Protein AF-A0A4Q5SRC0-F1 (afdb_monomer)

Mean predicted aligned error: 17.5 Å

Structure (mmCIF, N/CA/C/O backbone):
data_AF-A0A4Q5SRC0-F1
#
_entry.id   AF-A0A4Q5SRC0-F1
#
loop_
_atom_site.group_PDB
_atom_site.id
_atom_site.type_symbol
_atom_site.label_atom_id
_atom_site.label_alt_id
_atom_site.label_comp_id
_atom_site.label_asym_id
_atom_site.label_entity_id
_atom_site.label_seq_id
_atom_site.pdbx_PDB_ins_code
_atom_site.Cartn_x
_atom_site.Cartn_y
_atom_site.Cartn_z
_atom_site.occupancy
_atom_site.B_iso_or_equiv
_atom_site.auth_seq_id
_atom_site.auth_comp_id
_atom_site.auth_asym_id
_atom_site.auth_atom_id
_atom_site.pdbx_PDB_model_num
ATOM 1 N N . MET A 1 1 ? 7.288 20.689 22.334 1.00 34.53 1 MET A N 1
ATOM 2 C CA . MET A 1 1 ? 6.556 20.869 21.051 1.00 34.53 1 MET A CA 1
ATOM 3 C C . MET A 1 1 ? 7.286 21.755 20.026 1.00 34.53 1 MET A C 1
ATOM 5 O O . MET A 1 1 ? 7.181 21.457 18.843 1.00 34.53 1 MET A O 1
ATOM 9 N N . ARG A 1 2 ? 8.053 22.791 20.428 1.00 29.16 2 ARG A N 1
ATOM 10 C CA . ARG A 1 2 ? 8.847 23.627 19.492 1.00 29.16 2 ARG A CA 1
ATOM 11 C C . ARG A 1 2 ? 10.091 22.916 18.917 1.00 29.16 2 ARG A C 1
ATOM 13 O O . ARG A 1 2 ? 10.293 22.961 17.712 1.00 29.16 2 ARG A O 1
ATOM 20 N N . LEU A 1 3 ? 10.836 22.151 19.725 1.00 25.53 3 LEU A N 1
ATOM 21 C CA . LEU A 1 3 ? 12.034 21.427 19.253 1.00 25.53 3 LEU A CA 1
ATOM 22 C C . LEU A 1 3 ? 11.749 20.273 18.271 1.00 25.53 3 LEU A C 1
ATOM 24 O O . LEU A 1 3 ? 12.540 20.026 17.367 1.00 25.53 3 LEU A O 1
ATOM 28 N N . VAL A 1 4 ? 10.621 19.575 18.427 1.00 39.38 4 VAL A N 1
ATOM 29 C CA . VAL A 1 4 ? 10.265 18.425 17.574 1.00 39.38 4 VAL A CA 1
ATOM 30 C C . VAL A 1 4 ? 9.795 18.900 16.194 1.00 39.38 4 VAL A C 1
ATOM 32 O O . VAL A 1 4 ? 10.211 18.344 15.186 1.00 39.38 4 VAL A O 1
ATOM 35 N N . LYS A 1 5 ? 9.027 19.997 16.124 1.00 40.03 5 LYS A N 1
ATOM 36 C CA . LYS A 1 5 ? 8.626 20.616 14.849 1.00 40.03 5 LYS A CA 1
ATOM 37 C C . LYS A 1 5 ? 9.829 21.127 14.036 1.00 40.03 5 LYS A C 1
ATOM 39 O O . LYS A 1 5 ? 9.834 20.947 12.824 1.00 40.03 5 LYS A O 1
ATOM 44 N N . CYS A 1 6 ? 10.862 21.678 14.687 1.00 34.84 6 CYS A N 1
ATOM 45 C CA . CYS A 1 6 ? 12.077 22.148 14.003 1.00 34.84 6 CYS A CA 1
ATOM 46 C C . CYS A 1 6 ? 12.914 21.021 13.379 1.00 34.84 6 CYS A C 1
ATOM 48 O O . CYS A 1 6 ? 13.433 21.201 12.283 1.00 34.84 6 CYS A O 1
ATOM 50 N N . LYS A 1 7 ? 13.031 19.851 14.025 1.00 43.66 7 LYS A N 1
ATOM 51 C CA . LYS A 1 7 ? 13.846 18.738 13.495 1.00 43.66 7 LYS A CA 1
ATOM 52 C C . LYS A 1 7 ? 13.211 18.045 12.279 1.00 43.66 7 LYS A C 1
ATOM 54 O O . LYS A 1 7 ? 13.928 17.647 11.368 1.00 43.66 7 LYS A O 1
ATOM 59 N N . TYR A 1 8 ? 11.880 17.946 12.220 1.00 51.38 8 TYR A N 1
ATOM 60 C CA . TYR A 1 8 ? 11.182 17.340 11.074 1.00 51.38 8 TYR A CA 1
ATOM 61 C C . TYR A 1 8 ? 11.078 18.272 9.867 1.00 51.38 8 TYR A C 1
ATOM 63 O O . TYR A 1 8 ? 11.167 17.805 8.732 1.00 51.38 8 TYR A O 1
ATOM 71 N N . LEU A 1 9 ? 10.964 19.585 10.102 1.00 43.88 9 LEU A N 1
ATOM 72 C CA . LEU A 1 9 ? 11.091 20.576 9.035 1.00 43.88 9 LEU A CA 1
ATOM 73 C C . LEU A 1 9 ? 12.485 20.488 8.399 1.00 43.88 9 LEU A C 1
ATOM 75 O O . LEU A 1 9 ? 12.590 20.515 7.183 1.00 43.88 9 LEU A O 1
ATOM 79 N N . TRP A 1 10 ? 13.529 20.264 9.204 1.00 42.56 10 TRP A N 1
ATOM 80 C CA . TRP A 1 10 ? 14.884 20.006 8.713 1.00 42.56 10 TRP A CA 1
ATOM 81 C C . TRP A 1 10 ? 15.006 18.721 7.887 1.00 42.56 10 TRP A C 1
ATOM 83 O O . TRP A 1 10 ? 15.727 18.736 6.906 1.00 42.56 10 TRP A O 1
ATOM 93 N N . LEU A 1 11 ? 14.293 17.638 8.209 1.00 48.00 11 LEU A N 1
ATOM 94 C CA . LEU A 1 11 ? 14.288 16.396 7.411 1.00 48.00 11 LEU A CA 1
ATOM 95 C C . LEU A 1 11 ? 13.579 16.562 6.057 1.00 48.00 11 LEU A C 1
ATOM 97 O O . LEU A 1 11 ? 14.055 16.050 5.044 1.00 48.00 11 LEU A O 1
ATOM 101 N N . LEU A 1 12 ? 12.472 17.311 6.030 1.00 48.47 12 LEU A N 1
ATOM 102 C CA . LEU A 1 12 ? 11.774 17.694 4.799 1.00 48.47 12 LEU A CA 1
ATOM 103 C C . LEU A 1 12 ? 12.605 18.668 3.958 1.00 48.47 12 LEU A C 1
ATOM 105 O O . LEU A 1 12 ? 12.705 18.483 2.751 1.00 48.47 12 LEU A O 1
ATOM 109 N N . VAL A 1 13 ? 13.253 19.653 4.586 1.00 47.22 13 VAL A N 1
ATOM 110 C CA . VAL A 1 13 ? 14.175 20.588 3.925 1.00 47.22 13 VAL A CA 1
ATOM 111 C C . VAL A 1 13 ? 15.416 19.855 3.417 1.00 47.22 13 VAL A C 1
ATOM 113 O O . VAL A 1 13 ? 15.810 20.086 2.285 1.00 47.22 13 VAL A O 1
ATOM 116 N N . LEU A 1 14 ? 15.985 18.917 4.177 1.00 46.53 14 LEU A N 1
ATOM 117 C CA . LEU A 1 14 ? 17.119 18.094 3.749 1.00 46.53 14 LEU A CA 1
ATOM 118 C C . LEU A 1 14 ? 16.733 17.220 2.552 1.00 46.53 14 LEU A C 1
ATOM 120 O O . LEU A 1 14 ? 17.483 17.159 1.586 1.00 46.53 14 LEU A O 1
ATOM 124 N N . CYS A 1 15 ? 15.542 16.612 2.561 1.00 45.56 15 CYS A N 1
ATOM 125 C CA . CYS A 1 15 ? 15.034 15.897 1.393 1.00 45.56 15 CYS A CA 1
ATOM 126 C C . CYS A 1 15 ? 14.833 16.850 0.210 1.00 45.56 15 CYS A C 1
ATOM 128 O O . CYS A 1 15 ? 15.346 16.572 -0.864 1.00 45.56 15 CYS A O 1
ATOM 130 N N . CYS A 1 16 ? 14.191 18.006 0.386 1.00 44.44 16 CYS A N 1
ATOM 131 C CA . CYS A 1 16 ? 14.045 19.001 -0.681 1.00 44.44 16 CYS A CA 1
ATOM 132 C C . CYS A 1 16 ? 15.390 19.532 -1.209 1.00 44.44 16 CYS A C 1
ATOM 134 O O . CYS A 1 16 ? 15.489 19.819 -2.395 1.00 44.44 16 CYS A O 1
ATOM 136 N N . VAL A 1 17 ? 16.431 19.628 -0.378 1.00 46.09 17 VAL A N 1
ATOM 137 C CA . VAL A 1 17 ? 17.792 20.028 -0.783 1.00 46.09 17 VAL A CA 1
ATOM 138 C C . VAL A 1 17 ? 18.503 18.895 -1.533 1.00 46.09 17 VAL A C 1
ATOM 140 O O . VAL A 1 17 ? 19.165 19.155 -2.535 1.00 46.09 17 VAL A O 1
ATOM 143 N N . ILE A 1 18 ? 18.315 17.637 -1.118 1.00 49.09 18 ILE A N 1
ATOM 144 C CA . ILE A 1 18 ? 18.817 16.448 -1.831 1.00 49.09 18 ILE A CA 1
ATOM 145 C C . ILE A 1 18 ? 18.116 16.29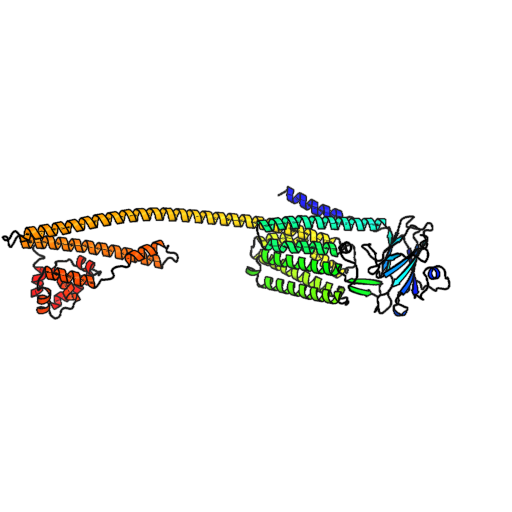4 -3.192 1.00 49.09 18 ILE A C 1
ATOM 147 O O . ILE A 1 18 ? 18.770 16.005 -4.191 1.00 49.09 18 ILE A O 1
ATOM 151 N N . PHE A 1 19 ? 16.802 16.527 -3.253 1.00 46.38 19 PHE A N 1
ATOM 152 C CA . PHE A 1 19 ? 15.985 16.419 -4.468 1.00 46.38 19 PHE A CA 1
ATOM 153 C C . PHE A 1 19 ? 16.002 17.687 -5.343 1.00 46.38 19 PHE A C 1
ATOM 155 O O . PHE A 1 19 ? 15.568 17.635 -6.491 1.00 46.38 19 PHE A O 1
ATOM 162 N N . GLY A 1 20 ? 16.483 18.818 -4.816 1.00 38.12 20 GLY A N 1
ATOM 163 C CA . GLY A 1 20 ? 16.460 20.135 -5.460 1.00 38.12 20 GLY A CA 1
ATOM 164 C C . GLY A 1 20 ? 17.699 20.477 -6.286 1.00 38.12 20 GLY A C 1
ATOM 165 O O . GLY A 1 20 ? 17.708 21.509 -6.961 1.00 38.12 20 GLY A O 1
ATOM 166 N N . LYS A 1 21 ? 18.740 19.632 -6.290 1.00 41.44 21 LYS A N 1
ATOM 167 C CA . LYS A 1 21 ? 19.834 19.781 -7.256 1.00 41.44 21 LYS A CA 1
ATOM 168 C C . LYS A 1 21 ? 19.315 19.420 -8.647 1.00 41.44 21 LYS A C 1
ATOM 170 O O . LYS A 1 21 ? 19.302 18.253 -9.031 1.00 41.44 21 LYS A O 1
ATOM 175 N N . LYS A 1 22 ? 18.919 20.441 -9.415 1.00 40.69 22 LYS A N 1
ATOM 176 C CA . LYS A 1 22 ? 18.910 20.363 -10.878 1.00 40.69 22 LYS A CA 1
ATOM 177 C C . LYS A 1 22 ? 20.313 19.928 -11.299 1.00 40.69 22 LYS A C 1
ATOM 179 O O . LYS A 1 22 ? 21.257 20.705 -11.173 1.00 40.69 22 LYS A O 1
ATOM 184 N N . GLY A 1 23 ? 20.452 18.678 -11.738 1.00 37.66 23 GLY A N 1
ATOM 185 C CA . GLY A 1 23 ? 21.628 18.265 -12.492 1.00 37.66 23 GLY A CA 1
ATOM 186 C C . GLY A 1 23 ? 21.750 19.203 -13.685 1.00 37.66 23 GLY A C 1
ATOM 187 O O . GLY A 1 23 ? 20.735 19.528 -14.302 1.00 37.66 23 GLY A O 1
ATOM 188 N N . ALA A 1 24 ? 22.957 19.704 -13.932 1.00 34.91 24 ALA A N 1
ATOM 189 C CA . ALA A 1 24 ? 23.250 20.678 -14.971 1.00 34.91 24 ALA A CA 1
ATOM 190 C C . ALA A 1 24 ? 22.707 20.206 -16.332 1.00 34.91 24 ALA A C 1
ATOM 192 O O . ALA A 1 24 ? 23.328 19.418 -17.043 1.00 34.91 24 ALA A O 1
ATOM 193 N N . ALA A 1 25 ? 21.516 20.678 -16.689 1.00 34.78 25 ALA A N 1
ATOM 194 C CA . ALA A 1 25 ? 20.939 20.517 -18.008 1.00 34.78 25 ALA A CA 1
ATOM 195 C C . ALA A 1 25 ? 21.592 21.556 -18.918 1.00 34.78 25 ALA A C 1
ATOM 197 O O . ALA A 1 25 ? 21.012 22.614 -19.137 1.00 34.78 25 ALA A O 1
ATOM 198 N N . GLN A 1 26 ? 22.833 21.314 -19.356 1.00 37.34 26 GLN A N 1
ATOM 199 C CA . GLN A 1 26 ? 23.479 22.207 -20.328 1.00 37.34 26 GLN A CA 1
ATOM 200 C C . GLN A 1 26 ? 24.702 21.640 -21.066 1.00 37.34 26 GLN A C 1
ATOM 202 O O . GLN A 1 26 ? 25.515 22.409 -21.563 1.00 37.34 26 GLN A O 1
ATOM 207 N N . ALA A 1 27 ? 24.846 20.314 -21.180 1.00 41.34 27 ALA A N 1
ATOM 208 C CA . ALA A 1 27 ? 25.991 19.713 -21.885 1.00 41.34 27 ALA A CA 1
ATOM 209 C C . ALA A 1 27 ? 25.619 18.709 -22.996 1.00 41.34 27 ALA A C 1
ATOM 211 O O . ALA A 1 27 ? 26.498 18.021 -23.501 1.00 41.34 27 ALA A O 1
ATOM 212 N N . THR A 1 28 ? 24.342 18.581 -23.380 1.00 46.69 28 THR A N 1
ATOM 213 C CA . THR A 1 28 ? 23.930 17.657 -24.460 1.00 46.69 28 THR A CA 1
ATOM 214 C C . THR A 1 28 ? 24.022 18.256 -25.862 1.00 46.69 28 THR A C 1
ATOM 216 O O . THR A 1 28 ? 24.074 17.497 -26.823 1.00 46.69 28 THR A O 1
ATOM 219 N N . ASP A 1 29 ? 24.093 19.582 -25.999 1.00 49.03 29 ASP A N 1
ATOM 220 C CA . ASP A 1 29 ? 24.104 20.245 -27.315 1.00 49.03 29 ASP A CA 1
ATOM 221 C C . ASP A 1 29 ? 25.476 20.203 -28.017 1.00 49.03 29 ASP A C 1
ATOM 223 O O . ASP A 1 29 ? 25.613 20.671 -29.144 1.00 49.03 29 ASP A O 1
ATOM 227 N N . SER A 1 30 ? 26.500 19.621 -27.382 1.00 61.12 30 SER A N 1
ATOM 228 C CA . SER A 1 30 ? 27.882 19.585 -27.880 1.00 61.12 30 SER A CA 1
ATOM 229 C C . SER A 1 30 ? 28.331 18.226 -28.437 1.00 61.12 30 SER A C 1
ATOM 231 O O . SER A 1 30 ? 29.521 18.047 -28.693 1.00 61.12 30 SER A O 1
ATOM 233 N N . VAL A 1 31 ? 27.436 17.251 -28.633 1.00 75.94 31 VAL A N 1
ATOM 234 C CA . VAL A 1 31 ? 27.791 15.951 -29.238 1.00 75.94 31 VAL A CA 1
ATOM 235 C C . VAL A 1 31 ? 26.815 15.616 -30.359 1.00 75.94 31 VAL A C 1
ATOM 237 O O . VAL A 1 31 ? 25.627 15.413 -30.119 1.00 75.94 31 VAL A O 1
ATOM 240 N N . GLN A 1 32 ? 27.319 15.527 -31.591 1.00 83.88 32 GLN A N 1
ATOM 241 C CA . GLN A 1 32 ? 26.519 15.095 -32.737 1.00 83.88 32 GLN A CA 1
ATOM 242 C C . GLN A 1 32 ? 26.643 13.582 -32.917 1.00 83.88 32 GLN A C 1
ATOM 244 O O . GLN A 1 32 ? 27.746 13.035 -32.947 1.00 83.88 32 GLN A O 1
ATOM 249 N N . VAL A 1 33 ? 25.502 12.907 -33.050 1.00 88.38 33 VAL A N 1
ATOM 250 C CA . VAL A 1 33 ? 25.430 11.457 -33.251 1.00 88.38 33 VAL A CA 1
ATOM 251 C C . VAL A 1 33 ? 24.667 11.182 -34.535 1.00 88.38 33 VAL A C 1
ATOM 253 O O . VAL A 1 33 ? 23.518 11.596 -34.682 1.00 88.38 33 VAL A O 1
ATOM 256 N N . THR A 1 34 ? 25.303 10.461 -35.449 1.00 91.56 34 THR A N 1
ATOM 257 C CA . THR A 1 34 ? 24.668 9.934 -36.662 1.00 91.56 34 THR A CA 1
ATOM 258 C C . THR A 1 34 ? 24.733 8.416 -36.637 1.00 91.56 34 THR A C 1
ATOM 260 O O . THR A 1 34 ? 25.590 7.829 -35.969 1.00 91.56 34 THR A O 1
ATOM 263 N N . TYR A 1 35 ? 23.785 7.760 -37.301 1.00 93.88 35 TYR A N 1
ATOM 264 C CA . TYR A 1 35 ? 23.775 6.309 -37.364 1.00 93.88 35 TYR A CA 1
ATOM 265 C C . TYR A 1 35 ? 23.246 5.800 -38.693 1.00 93.88 35 TYR A C 1
ATOM 267 O O . TYR A 1 35 ? 22.404 6.433 -39.329 1.00 93.88 35 TYR A O 1
ATOM 275 N N . ALA A 1 36 ? 23.692 4.603 -39.052 1.00 92.75 36 ALA A N 1
ATOM 276 C CA . ALA A 1 36 ? 23.278 3.917 -40.258 1.00 92.75 36 ALA A CA 1
ATOM 277 C C . ALA A 1 36 ? 23.064 2.425 -39.989 1.00 92.75 36 ALA A C 1
ATOM 279 O O . ALA A 1 36 ? 23.744 1.843 -39.141 1.00 92.75 36 ALA A O 1
ATOM 280 N N . VAL A 1 37 ? 22.125 1.805 -40.703 1.00 92.31 37 VAL A N 1
ATOM 281 C CA . VAL A 1 37 ? 21.697 0.415 -40.469 1.00 92.31 37 VAL A CA 1
ATOM 282 C C . VAL A 1 37 ? 22.083 -0.485 -41.641 1.00 92.31 37 VAL A C 1
ATOM 284 O O . VAL A 1 37 ? 22.008 -0.077 -42.802 1.00 92.31 37 VAL A O 1
ATOM 287 N N . LEU A 1 38 ? 22.479 -1.719 -41.327 1.00 91.31 38 LEU A N 1
ATOM 288 C CA . LEU A 1 38 ? 22.791 -2.789 -42.270 1.00 91.31 38 LEU A CA 1
ATOM 289 C C . LEU A 1 38 ? 22.197 -4.122 -41.759 1.00 91.31 38 LEU A C 1
ATOM 291 O O . LEU A 1 38 ? 22.485 -4.517 -40.627 1.00 91.31 38 LEU A O 1
ATOM 295 N N . PRO A 1 39 ? 21.388 -4.842 -42.557 1.00 87.12 39 PRO A N 1
ATOM 296 C CA . PRO A 1 39 ? 20.930 -6.188 -42.208 1.00 87.12 39 PRO A CA 1
ATOM 297 C C . PRO A 1 39 ? 22.098 -7.164 -42.019 1.00 87.12 39 PRO A C 1
ATOM 299 O O . PRO A 1 39 ? 23.062 -7.125 -42.784 1.00 87.12 39 PRO A O 1
ATOM 302 N N . ASP A 1 40 ? 22.034 -8.039 -41.013 1.00 85.00 40 ASP A N 1
ATOM 303 C CA . ASP A 1 40 ? 23.109 -9.005 -40.777 1.00 85.00 40 ASP A CA 1
ATOM 304 C C . ASP A 1 40 ? 23.093 -10.125 -41.827 1.00 85.00 40 ASP A C 1
ATOM 306 O O . ASP A 1 40 ? 22.092 -10.816 -42.010 1.00 85.00 40 ASP A O 1
ATOM 310 N N . SER A 1 41 ? 24.229 -10.328 -42.494 1.00 81.38 41 SER A N 1
ATOM 311 C CA . SER A 1 41 ? 24.451 -11.411 -43.457 1.00 81.38 41 SER A CA 1
ATOM 312 C C . SER A 1 41 ? 25.364 -12.515 -42.900 1.00 81.38 41 SER A C 1
ATOM 314 O O . SER A 1 41 ? 25.956 -13.267 -43.675 1.00 81.38 41 SER A O 1
ATOM 316 N N . GLY A 1 42 ? 25.550 -12.577 -41.574 1.00 77.06 42 GLY A N 1
ATOM 317 C CA . GLY A 1 42 ? 26.419 -13.551 -40.900 1.00 77.06 42 GLY A CA 1
ATOM 318 C C . GLY A 1 42 ? 27.912 -13.204 -40.949 1.00 77.06 42 GLY A C 1
ATOM 319 O O . GLY A 1 42 ? 28.759 -14.085 -40.804 1.00 77.06 42 GLY A O 1
ATOM 320 N N . GLY A 1 43 ? 28.253 -11.936 -41.197 1.00 73.25 43 GLY A N 1
ATOM 321 C CA . GLY A 1 43 ? 29.637 -11.459 -41.243 1.00 73.25 43 GLY A CA 1
ATOM 322 C C . GLY A 1 43 ? 30.244 -11.255 -39.850 1.00 73.25 43 GLY A C 1
ATOM 323 O O . GLY A 1 43 ? 29.544 -10.912 -38.900 1.00 73.25 43 GLY A O 1
ATOM 324 N N . SER A 1 44 ? 31.564 -11.424 -39.717 1.00 80.56 44 SER A N 1
ATOM 325 C CA . SER A 1 44 ? 32.275 -11.042 -38.489 1.00 80.56 44 SER A CA 1
ATOM 326 C C . SER A 1 44 ? 32.335 -9.518 -38.345 1.00 80.56 44 SER A C 1
ATOM 328 O O . SER A 1 44 ? 32.345 -8.795 -39.345 1.00 80.56 44 SER A O 1
ATOM 330 N N . ALA A 1 45 ? 32.466 -9.017 -37.111 1.00 80.25 45 ALA A N 1
ATOM 331 C CA . ALA A 1 45 ? 32.617 -7.579 -36.864 1.00 80.25 45 ALA A CA 1
ATOM 332 C C . ALA A 1 45 ? 33.807 -6.976 -37.640 1.00 80.25 45 ALA A C 1
ATOM 334 O O . ALA A 1 45 ? 33.754 -5.816 -38.029 1.00 80.25 45 ALA A O 1
ATOM 335 N N . ALA A 1 46 ? 34.844 -7.780 -37.922 1.00 78.38 46 ALA A N 1
ATOM 336 C CA . ALA A 1 46 ? 36.048 -7.366 -38.653 1.00 78.38 46 ALA A CA 1
ATOM 337 C C . ALA A 1 46 ? 35.711 -7.002 -40.087 1.00 78.38 46 ALA A C 1
ATOM 339 O O . ALA A 1 46 ? 36.197 -6.012 -40.623 1.00 78.38 46 ALA A O 1
ATOM 340 N N . ARG A 1 47 ? 34.869 -7.830 -40.707 1.00 82.06 47 ARG A N 1
ATOM 341 C CA . ARG A 1 47 ? 34.413 -7.622 -42.070 1.00 82.06 47 ARG A CA 1
ATOM 342 C C . ARG A 1 47 ? 33.491 -6.413 -42.126 1.00 82.06 47 ARG A C 1
ATOM 344 O O . ARG A 1 47 ? 33.672 -5.558 -42.978 1.00 82.06 47 ARG A O 1
ATOM 351 N N . VAL A 1 48 ? 32.558 -6.306 -41.181 1.00 84.69 48 VAL A N 1
ATOM 352 C CA . VAL A 1 48 ? 31.589 -5.201 -41.143 1.00 84.69 48 VAL A CA 1
ATOM 353 C C . VAL A 1 48 ? 32.251 -3.837 -40.922 1.00 84.69 48 VAL A C 1
ATOM 355 O O . VAL A 1 48 ? 31.765 -2.834 -41.442 1.00 84.69 48 VAL A O 1
ATOM 358 N N . SER A 1 49 ? 33.364 -3.779 -40.187 1.00 79.44 49 SER A N 1
ATOM 359 C CA . SER A 1 49 ? 34.094 -2.529 -39.956 1.00 79.44 49 SER A CA 1
ATOM 360 C C . SER A 1 49 ? 35.071 -2.141 -41.071 1.00 79.44 49 SER A C 1
ATOM 362 O O . SER A 1 49 ? 35.415 -0.964 -41.160 1.00 79.44 49 SER A O 1
ATOM 364 N N . SER A 1 50 ? 35.523 -3.088 -41.902 1.00 78.88 50 SER A N 1
ATOM 365 C CA . SER A 1 50 ? 36.585 -2.861 -42.900 1.00 78.88 50 SER A CA 1
ATOM 366 C C . SER A 1 50 ? 36.131 -2.928 -44.357 1.00 78.88 50 SER A C 1
ATOM 368 O O . SER A 1 50 ? 36.808 -2.361 -45.210 1.00 78.88 50 SER A O 1
ATOM 370 N N . ASP A 1 51 ? 35.014 -3.595 -44.655 1.00 81.19 51 ASP A N 1
ATOM 371 C CA . ASP A 1 51 ? 34.530 -3.803 -46.020 1.00 81.19 51 ASP A CA 1
ATOM 372 C C . ASP A 1 51 ? 33.763 -2.564 -46.530 1.00 81.19 51 ASP A C 1
ATOM 374 O O . ASP A 1 51 ? 32.647 -2.296 -46.070 1.00 81.19 51 ASP A O 1
ATOM 378 N N . PRO A 1 52 ? 34.320 -1.796 -47.488 1.00 74.69 52 PRO A N 1
ATOM 379 C CA . PRO A 1 52 ? 33.675 -0.594 -48.006 1.00 74.69 52 PRO A CA 1
ATOM 380 C C . PRO A 1 52 ? 32.481 -0.908 -48.921 1.00 74.69 52 PRO A C 1
ATOM 382 O O . PRO A 1 52 ? 31.719 0.000 -49.247 1.00 74.69 52 PRO A O 1
ATOM 385 N N . LEU A 1 53 ? 32.305 -2.167 -49.348 1.00 80.50 53 LEU A N 1
ATOM 386 C CA . LEU A 1 53 ? 31.198 -2.584 -50.215 1.00 80.50 53 LEU A CA 1
ATOM 387 C C . LEU A 1 53 ? 29.881 -2.758 -49.444 1.00 80.50 53 LEU A C 1
ATOM 389 O O . LEU A 1 53 ? 28.816 -2.877 -50.054 1.00 80.50 53 LEU A O 1
ATOM 393 N N . LEU A 1 54 ? 29.929 -2.765 -48.108 1.00 83.75 54 LEU A N 1
ATOM 394 C CA . LEU A 1 54 ? 28.740 -2.840 -47.269 1.00 83.75 54 LEU A CA 1
ATOM 395 C C . LEU A 1 54 ? 28.023 -1.485 -47.227 1.00 83.75 54 LEU A C 1
ATOM 397 O O . LEU A 1 54 ? 28.463 -0.525 -46.593 1.00 83.75 54 LEU A O 1
ATOM 401 N N . LEU A 1 55 ? 26.871 -1.424 -47.893 1.00 84.19 55 LEU A N 1
ATOM 402 C CA . LEU A 1 55 ? 26.045 -0.223 -47.991 1.00 84.19 55 LEU A CA 1
ATOM 403 C C . LEU A 1 55 ? 25.145 -0.067 -46.762 1.00 84.19 55 LEU A C 1
ATOM 405 O O . LEU A 1 55 ? 24.029 -0.587 -46.704 1.00 84.19 55 LEU A O 1
ATOM 409 N N . PHE A 1 56 ? 25.631 0.694 -45.787 1.00 88.31 56 PHE A N 1
ATOM 410 C CA . PHE A 1 56 ? 24.824 1.163 -44.667 1.00 88.31 56 PHE A CA 1
ATOM 411 C C . PHE A 1 56 ? 23.833 2.244 -45.113 1.00 88.31 56 PHE A C 1
ATOM 413 O O . PHE A 1 56 ? 24.185 3.155 -45.863 1.00 88.31 56 PHE A O 1
ATOM 420 N N . ARG A 1 57 ? 22.596 2.175 -44.614 1.00 88.62 57 ARG A N 1
ATOM 421 C CA . ARG A 1 57 ? 21.559 3.181 -44.880 1.00 88.62 57 ARG A CA 1
ATOM 422 C C . ARG A 1 57 ? 21.455 4.161 -43.719 1.00 88.62 57 ARG A C 1
ATOM 424 O O . ARG A 1 57 ? 21.088 3.768 -42.612 1.00 88.62 57 ARG A O 1
ATOM 431 N N . GLU A 1 58 ? 21.787 5.421 -43.975 1.00 91.25 58 GLU A N 1
ATOM 432 C CA . GLU A 1 58 ? 21.765 6.498 -42.977 1.00 91.25 58 GLU A CA 1
ATOM 433 C C . GLU A 1 58 ? 20.347 6.723 -42.428 1.00 91.25 58 GLU A C 1
ATOM 435 O O . GLU A 1 58 ? 19.387 6.868 -43.185 1.00 91.25 58 GLU A O 1
ATOM 440 N N . GLY A 1 59 ? 20.212 6.725 -41.099 1.00 85.19 59 GLY A N 1
ATOM 441 C CA . GLY A 1 59 ? 18.953 6.969 -40.390 1.00 85.19 59 GLY A CA 1
ATOM 442 C C . GLY A 1 59 ? 17.818 5.970 -40.666 1.00 85.19 59 GLY A C 1
ATOM 443 O O . GLY A 1 59 ? 16.665 6.271 -40.339 1.00 85.19 59 GLY A O 1
ATOM 444 N N . ASP A 1 60 ? 18.097 4.814 -41.285 1.00 89.44 60 ASP A N 1
ATOM 445 C CA . ASP A 1 60 ? 17.072 3.801 -41.571 1.00 89.44 60 ASP A CA 1
ATOM 446 C C . ASP A 1 60 ? 16.606 3.104 -40.280 1.00 89.44 60 ASP A C 1
ATOM 448 O O . ASP A 1 60 ? 17.235 3.163 -39.223 1.00 89.44 60 ASP A O 1
ATOM 452 N N . SER A 1 61 ? 15.451 2.455 -40.355 1.00 90.25 61 SER A N 1
ATOM 453 C CA . SER A 1 61 ? 14.867 1.724 -39.231 1.00 90.25 61 SER A CA 1
ATOM 454 C C . SER A 1 61 ? 15.360 0.280 -39.188 1.00 90.25 61 SER A C 1
ATOM 456 O O . SER A 1 61 ? 15.600 -0.332 -40.2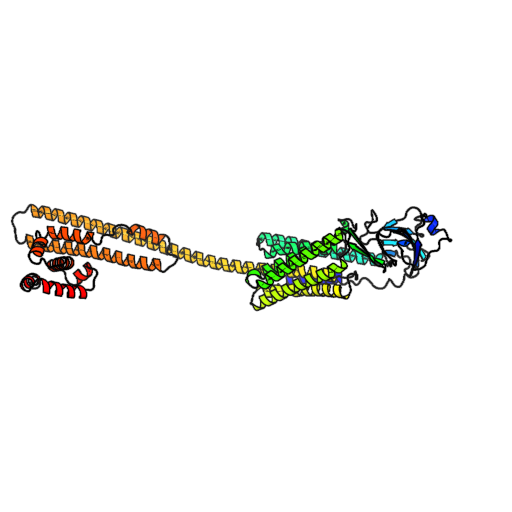26 1.00 90.25 61 SER A O 1
ATOM 458 N N . LEU A 1 62 ? 15.420 -0.295 -37.989 1.00 88.62 62 LEU A N 1
ATOM 459 C CA . LEU A 1 62 ? 15.615 -1.725 -37.787 1.00 88.62 62 LEU A CA 1
ATOM 460 C C . LEU A 1 62 ? 14.367 -2.471 -38.279 1.00 88.62 62 LEU A C 1
ATOM 462 O O . LEU A 1 62 ? 13.265 -2.205 -37.792 1.00 88.62 62 LEU A O 1
ATOM 466 N N . ARG A 1 63 ? 14.512 -3.368 -39.261 1.00 86.56 63 ARG A N 1
ATOM 467 C CA . ARG A 1 63 ? 13.376 -4.053 -39.917 1.00 86.56 63 ARG A CA 1
ATOM 468 C C . ARG A 1 63 ? 13.375 -5.560 -39.672 1.00 86.56 63 ARG A C 1
ATOM 470 O O . ARG A 1 63 ? 14.203 -6.227 -40.281 1.00 86.56 63 ARG A O 1
ATOM 477 N N . PRO A 1 64 ? 12.443 -6.116 -38.887 1.00 78.19 64 PRO A N 1
ATOM 478 C CA . PRO A 1 64 ? 12.390 -7.554 -38.606 1.00 78.19 64 PRO A CA 1
ATOM 479 C C . PRO A 1 64 ? 12.434 -8.432 -39.869 1.00 78.19 64 PRO A C 1
ATOM 481 O O . PRO A 1 64 ? 13.115 -9.454 -39.878 1.00 78.19 64 PRO A O 1
ATOM 484 N N . ASP A 1 65 ? 11.796 -7.980 -40.957 1.00 75.44 65 ASP A N 1
ATOM 485 C CA . ASP A 1 65 ? 11.738 -8.670 -42.258 1.00 75.44 65 ASP A CA 1
ATOM 486 C C . ASP A 1 65 ? 13.109 -8.821 -42.940 1.00 75.44 65 ASP A C 1
ATOM 488 O O . ASP A 1 65 ? 13.308 -9.714 -43.757 1.00 75.44 65 ASP A O 1
ATOM 492 N N . ALA A 1 66 ? 14.067 -7.951 -42.607 1.00 67.50 66 ALA A N 1
ATOM 493 C CA . ALA A 1 66 ? 15.435 -8.005 -43.118 1.00 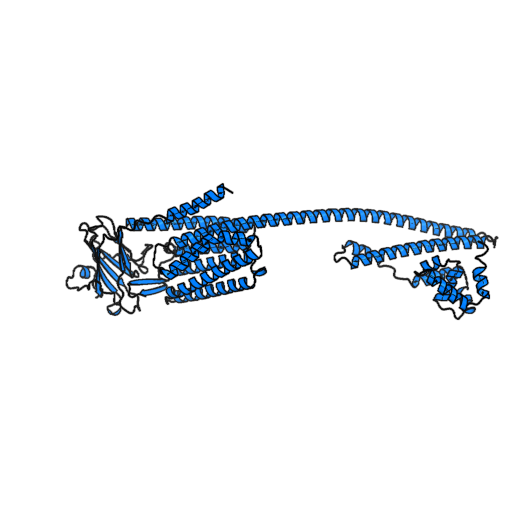67.50 66 ALA A CA 1
ATOM 494 C C . ALA A 1 66 ? 16.348 -8.924 -42.282 1.00 67.50 66 ALA A C 1
ATOM 496 O O . ALA A 1 66 ? 17.531 -9.049 -42.587 1.00 67.50 66 ALA A O 1
ATOM 497 N N . GLY A 1 67 ? 15.816 -9.552 -41.228 1.00 74.31 67 GLY A N 1
ATOM 498 C CA . GLY A 1 67 ? 16.548 -10.410 -40.301 1.00 74.31 67 GLY A CA 1
ATOM 499 C C . GLY A 1 67 ? 16.454 -9.922 -38.855 1.00 74.31 67 GLY A C 1
ATOM 500 O O . GLY A 1 67 ? 16.408 -8.721 -38.573 1.00 74.31 67 GLY A O 1
ATOM 501 N N . LEU A 1 68 ? 16.459 -10.876 -37.917 1.00 81.81 68 LEU A N 1
ATOM 502 C CA . LEU A 1 68 ? 16.380 -10.603 -36.475 1.00 81.81 68 LEU A CA 1
ATOM 503 C C . LEU A 1 68 ? 17.631 -9.906 -35.925 1.00 81.81 68 LEU A C 1
ATOM 505 O O . LEU A 1 68 ? 17.557 -9.281 -34.872 1.00 81.81 68 LEU A O 1
ATOM 509 N N . ARG A 1 69 ? 18.774 -10.012 -36.609 1.00 89.75 69 ARG A N 1
ATOM 510 C CA . ARG A 1 69 ? 20.026 -9.350 -36.229 1.00 89.75 69 ARG A CA 1
ATOM 511 C C . ARG A 1 69 ? 20.391 -8.296 -37.254 1.00 89.75 69 ARG A C 1
ATOM 513 O O . ARG A 1 69 ? 20.297 -8.547 -38.452 1.00 89.75 69 ARG A O 1
ATOM 520 N N . GLN A 1 70 ? 20.776 -7.115 -36.784 1.00 91.44 70 GLN A N 1
ATOM 521 C CA . GLN A 1 70 ? 21.135 -5.992 -37.649 1.00 91.44 70 GLN A CA 1
ATOM 522 C C . GLN A 1 70 ? 22.290 -5.209 -37.054 1.00 91.44 70 GLN A C 1
ATOM 524 O O . GLN A 1 70 ? 22.372 -5.007 -35.841 1.00 91.44 70 GLN A O 1
ATOM 529 N N . TRP A 1 71 ? 23.170 -4.759 -37.935 1.00 92.19 71 TRP A N 1
ATOM 530 C CA . TRP A 1 71 ? 24.290 -3.903 -37.610 1.00 92.19 71 TRP A CA 1
ATOM 531 C C . TRP A 1 71 ? 23.857 -2.446 -37.643 1.00 92.19 71 TRP A C 1
ATOM 533 O O . TRP A 1 71 ? 23.228 -1.985 -38.595 1.00 92.19 71 TRP A O 1
ATOM 543 N N . VAL A 1 72 ? 24.246 -1.706 -36.615 1.00 93.12 72 VAL A N 1
ATOM 544 C CA . VAL A 1 72 ? 24.104 -0.256 -36.554 1.00 93.12 72 VAL A CA 1
ATOM 545 C C . VAL A 1 72 ? 25.488 0.348 -36.416 1.00 93.12 72 VAL A C 1
ATOM 547 O O . VAL A 1 72 ? 26.184 0.102 -35.432 1.00 93.12 72 VAL A O 1
ATOM 550 N N . ARG A 1 73 ? 25.894 1.134 -37.411 1.00 92.50 73 ARG A N 1
ATOM 551 C CA . ARG A 1 73 ? 27.106 1.949 -37.354 1.00 92.50 73 ARG A CA 1
ATOM 552 C C . ARG A 1 73 ? 26.742 3.284 -36.731 1.00 92.50 73 ARG A C 1
ATOM 554 O O . ARG A 1 73 ? 25.893 3.983 -37.270 1.00 92.50 73 ARG A O 1
ATOM 561 N N . ILE A 1 74 ? 27.372 3.628 -35.617 1.00 92.50 74 ILE A N 1
ATOM 562 C CA . ILE A 1 74 ? 27.127 4.852 -34.857 1.00 92.50 74 ILE A CA 1
ATOM 563 C C . ILE A 1 74 ? 28.386 5.704 -34.941 1.00 92.50 74 ILE A C 1
ATOM 565 O O . ILE A 1 74 ? 29.446 5.284 -34.479 1.00 92.50 74 ILE A O 1
ATOM 569 N N . VAL A 1 75 ? 28.267 6.890 -35.528 1.00 90.19 75 VAL A N 1
ATOM 570 C CA . VAL A 1 75 ? 29.364 7.851 -35.653 1.00 90.19 75 VAL A CA 1
ATOM 571 C C . VAL A 1 75 ? 29.123 8.978 -34.662 1.00 90.19 75 VAL A C 1
ATOM 573 O O . VAL A 1 75 ? 28.080 9.639 -34.683 1.00 90.19 75 VAL A O 1
ATOM 576 N N . ILE A 1 76 ? 30.088 9.168 -33.770 1.00 88.88 76 ILE A N 1
ATOM 577 C CA . ILE A 1 76 ? 30.012 10.106 -32.656 1.00 88.88 76 ILE A CA 1
ATOM 578 C C . ILE A 1 76 ? 31.043 11.194 -32.906 1.00 88.88 76 ILE A C 1
ATOM 580 O O . ILE A 1 76 ? 32.244 10.925 -32.935 1.00 88.88 76 ILE A O 1
ATOM 584 N N . ASN A 1 77 ? 30.564 12.423 -33.073 1.00 87.06 77 ASN A N 1
ATOM 585 C CA . ASN A 1 77 ? 31.404 13.605 -33.144 1.00 87.06 77 ASN A CA 1
ATOM 586 C C . ASN A 1 77 ? 31.363 14.325 -31.792 1.00 87.06 77 ASN A C 1
ATOM 588 O O . ASN A 1 77 ? 30.369 14.961 -31.431 1.00 87.06 77 ASN A O 1
ATOM 592 N N . SER A 1 78 ? 32.455 14.187 -31.044 1.00 79.62 78 SER A N 1
ATOM 593 C CA . SER A 1 78 ? 32.661 14.733 -29.707 1.00 79.62 78 SER A CA 1
ATOM 594 C C . SER A 1 78 ? 33.661 15.892 -29.679 1.00 79.62 78 SER A C 1
ATOM 596 O O . SER A 1 78 ? 34.155 16.225 -28.602 1.00 79.62 78 SER A O 1
ATOM 598 N N . GLN A 1 79 ? 33.972 16.520 -30.823 1.00 71.38 79 GLN A N 1
ATOM 599 C CA . GLN A 1 79 ? 34.947 17.621 -30.897 1.00 71.38 79 GLN A CA 1
ATOM 600 C C . GLN A 1 79 ? 34.655 18.755 -29.897 1.00 71.38 79 GLN A C 1
ATOM 602 O O . GLN A 1 79 ? 35.579 19.336 -29.336 1.00 71.38 79 GLN A O 1
ATOM 607 N N . SER A 1 80 ? 33.381 19.020 -29.599 1.00 63.97 80 SER A N 1
ATOM 608 C CA . SER A 1 80 ? 32.946 20.034 -28.631 1.00 63.97 80 SER A CA 1
ATOM 609 C C . SER A 1 80 ? 32.782 19.542 -27.182 1.00 63.97 80 SER A C 1
ATOM 611 O O . SER A 1 80 ? 32.506 20.353 -26.302 1.00 63.97 80 SER A O 1
ATOM 613 N N . ALA A 1 81 ? 32.976 18.248 -26.899 1.00 62.91 81 ALA A N 1
ATOM 614 C CA . ALA A 1 81 ? 32.917 17.680 -25.544 1.00 62.91 81 ALA A CA 1
ATOM 615 C C . ALA A 1 81 ? 34.302 17.517 -24.876 1.00 62.91 81 ALA A C 1
ATOM 617 O O . ALA A 1 81 ? 34.386 17.221 -23.682 1.00 62.91 81 ALA A O 1
ATOM 618 N N . GLY A 1 82 ? 35.392 17.735 -25.623 1.00 66.75 82 GLY A N 1
ATOM 619 C CA . GLY A 1 82 ? 36.767 17.564 -25.142 1.00 66.75 82 GLY A CA 1
ATOM 620 C C . GLY A 1 82 ? 37.152 16.098 -24.884 1.00 66.75 82 GLY A C 1
ATOM 621 O O . GLY A 1 82 ? 36.451 15.174 -25.287 1.00 66.75 82 GLY A O 1
ATOM 622 N N . LEU A 1 83 ? 38.273 15.874 -24.187 1.00 69.62 83 LEU A N 1
ATOM 623 C CA . LEU A 1 83 ? 38.794 14.537 -23.833 1.00 69.62 83 LEU A CA 1
ATOM 624 C C . LEU A 1 83 ? 38.038 13.865 -22.661 1.00 69.62 83 LEU A C 1
ATOM 626 O O . LEU A 1 83 ? 38.606 13.056 -21.927 1.00 69.62 83 LEU A O 1
ATOM 630 N N . GLN A 1 84 ? 36.771 14.214 -22.433 1.00 79.31 84 GLN A N 1
ATOM 631 C CA . GLN A 1 84 ? 35.984 13.636 -21.342 1.00 79.31 84 GLN A CA 1
ATOM 632 C C . GLN A 1 84 ? 35.372 12.282 -21.744 1.00 79.31 84 GLN A C 1
ATOM 634 O O . GLN A 1 84 ? 34.968 12.110 -22.895 1.00 79.31 84 GLN A O 1
ATOM 639 N N . PRO A 1 85 ? 35.260 11.316 -20.811 1.00 86.31 85 PRO A N 1
ATOM 640 C CA . PRO A 1 85 ? 34.579 10.054 -21.077 1.00 86.31 85 PRO A CA 1
ATOM 641 C C . PRO A 1 85 ? 33.083 10.280 -21.317 1.00 86.31 85 PRO A C 1
ATOM 643 O O . PRO A 1 85 ? 32.416 11.035 -20.599 1.00 86.31 85 PRO A O 1
ATOM 646 N N . LEU A 1 86 ? 32.544 9.584 -22.315 1.00 88.50 86 LEU A N 1
ATOM 647 C CA . LEU A 1 86 ? 31.146 9.693 -22.724 1.00 88.50 86 LEU A CA 1
ATOM 648 C C . LEU A 1 86 ? 30.406 8.386 -22.454 1.00 88.50 86 LEU A C 1
ATOM 650 O O . LEU A 1 86 ? 30.967 7.296 -22.548 1.00 88.50 86 LEU A O 1
ATOM 654 N N . ARG A 1 87 ? 29.110 8.480 -22.169 1.00 90.12 87 ARG A N 1
ATOM 655 C CA . ARG A 1 87 ? 28.222 7.326 -22.077 1.00 90.12 87 ARG A CA 1
ATOM 656 C C . ARG A 1 87 ? 27.294 7.283 -23.275 1.00 90.12 87 ARG A C 1
ATOM 658 O O . ARG A 1 87 ? 26.487 8.188 -23.462 1.00 90.12 87 ARG A O 1
ATOM 665 N N . LEU A 1 88 ? 27.347 6.190 -24.029 1.00 90.94 88 LEU A N 1
ATOM 666 C CA . LEU A 1 88 ? 26.354 5.872 -25.048 1.00 90.94 88 LEU A CA 1
ATOM 667 C C . LEU A 1 88 ? 25.231 5.036 -24.442 1.00 90.94 88 LEU A C 1
ATOM 669 O O . LEU A 1 88 ? 25.484 4.051 -23.755 1.00 90.94 88 LEU A O 1
ATOM 673 N N . SER A 1 89 ? 23.994 5.425 -24.720 1.00 90.75 89 SER A N 1
ATOM 674 C CA . SER A 1 89 ? 22.775 4.683 -24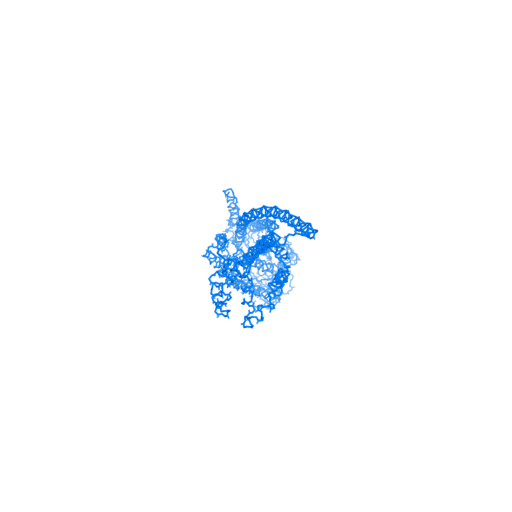.415 1.00 90.75 89 SER A CA 1
ATOM 675 C C . SER A 1 89 ? 22.055 4.367 -25.718 1.00 90.75 89 SER A C 1
ATOM 677 O O . SER A 1 89 ? 21.835 5.268 -26.527 1.00 90.75 89 SER A O 1
ATOM 679 N N . PHE A 1 90 ? 21.676 3.107 -25.914 1.00 91.06 90 PHE A N 1
ATOM 680 C CA . PHE A 1 90 ? 21.036 2.637 -27.141 1.00 91.06 90 PHE A CA 1
ATOM 681 C C . PHE A 1 90 ? 19.679 1.999 -26.833 1.00 91.06 90 PHE A C 1
ATOM 683 O O . PHE A 1 90 ? 19.592 1.151 -25.948 1.00 91.06 90 PHE A O 1
ATOM 690 N N . GLN A 1 91 ? 18.631 2.359 -27.577 1.00 89.56 91 GLN A N 1
ATOM 691 C CA . GLN A 1 91 ? 17.354 1.640 -27.596 1.00 89.56 91 GLN A CA 1
ATOM 692 C C . GLN A 1 91 ? 17.020 1.149 -29.014 1.00 89.56 91 GLN A C 1
ATOM 694 O O . GLN A 1 91 ? 17.241 1.904 -29.965 1.00 89.56 91 GLN A O 1
ATOM 699 N N . PRO A 1 92 ? 16.472 -0.075 -29.168 1.00 89.44 92 PRO A N 1
ATOM 700 C CA . PRO A 1 92 ? 16.036 -1.006 -28.111 1.00 89.44 92 PRO A CA 1
ATOM 701 C C . PRO A 1 92 ? 17.193 -1.694 -27.360 1.00 89.44 92 PRO A C 1
ATOM 703 O O . PRO A 1 92 ? 18.132 -2.183 -27.975 1.00 89.44 92 PRO A O 1
ATOM 706 N N . ASN A 1 93 ? 17.114 -1.772 -26.025 1.00 88.38 93 ASN A N 1
ATOM 707 C CA . ASN A 1 93 ? 18.172 -2.285 -25.137 1.00 88.38 93 ASN A CA 1
ATOM 708 C C . ASN A 1 93 ? 17.972 -3.745 -24.681 1.00 88.38 93 ASN A C 1
ATOM 710 O O . ASN A 1 93 ? 18.211 -4.069 -23.514 1.00 88.38 93 ASN A O 1
ATOM 714 N N . LEU A 1 94 ? 17.537 -4.630 -25.584 1.00 85.19 94 LEU A N 1
ATOM 715 C CA . LEU A 1 94 ? 17.336 -6.057 -25.290 1.00 85.19 94 LEU A CA 1
ATOM 716 C C . LEU A 1 94 ? 18.659 -6.821 -25.239 1.00 85.19 94 LEU A C 1
ATOM 718 O O . LEU A 1 94 ? 19.096 -7.216 -24.161 1.00 85.19 94 LEU A O 1
ATOM 722 N N . ASP A 1 95 ? 19.296 -6.997 -26.390 1.00 89.56 95 ASP A N 1
ATOM 723 C CA . ASP A 1 95 ? 20.577 -7.677 -26.530 1.00 89.56 95 ASP A CA 1
ATOM 724 C C . ASP A 1 95 ? 21.391 -6.995 -27.629 1.00 89.56 95 ASP A C 1
ATOM 726 O O . ASP A 1 95 ? 21.036 -7.043 -28.811 1.00 89.56 95 ASP A O 1
ATOM 730 N N . ILE A 1 96 ? 22.450 -6.309 -27.208 1.00 91.56 96 ILE A N 1
ATOM 731 C CA . ILE A 1 96 ? 23.310 -5.514 -28.074 1.00 91.56 96 ILE A CA 1
ATOM 732 C C . ILE A 1 96 ? 24.752 -5.942 -27.840 1.00 91.56 96 ILE A C 1
ATOM 734 O O . ILE A 1 96 ? 25.228 -5.946 -26.704 1.00 91.56 96 ILE A O 1
ATOM 738 N N . GLN A 1 97 ? 25.468 -6.256 -28.913 1.00 91.50 97 GLN A N 1
ATOM 739 C CA . GLN A 1 97 ? 26.915 -6.450 -28.875 1.00 91.50 97 GLN A CA 1
ATOM 740 C C . GLN A 1 97 ? 27.597 -5.227 -29.478 1.00 91.50 97 GLN A C 1
ATOM 742 O O . GLN A 1 97 ? 27.411 -4.927 -30.655 1.00 91.50 97 GLN A O 1
ATOM 747 N N . PHE A 1 98 ? 28.360 -4.510 -28.657 1.00 90.75 98 PHE A N 1
ATOM 748 C CA . PHE A 1 98 ? 29.078 -3.310 -29.068 1.00 90.75 98 PHE A CA 1
ATOM 749 C C . PHE A 1 98 ? 30.535 -3.604 -29.421 1.00 90.75 98 PHE A C 1
ATOM 751 O O . PHE A 1 98 ? 31.218 -4.334 -28.702 1.00 90.75 98 PHE A O 1
ATOM 758 N N . TYR A 1 99 ? 31.024 -2.945 -30.466 1.00 88.19 99 TYR A N 1
ATOM 759 C CA . TYR A 1 99 ? 32.410 -2.959 -30.926 1.00 88.19 99 TYR A CA 1
ATOM 760 C C . TYR A 1 99 ? 32.868 -1.511 -31.122 1.00 88.19 99 TYR A C 1
ATOM 762 O O . TYR A 1 99 ? 32.174 -0.738 -31.781 1.00 88.19 99 TYR A O 1
ATOM 770 N N . GLN A 1 100 ? 34.007 -1.125 -30.546 1.00 83.38 100 GLN A N 1
ATOM 771 C CA . GLN A 1 100 ? 34.507 0.254 -30.574 1.00 83.38 100 GLN A CA 1
ATOM 772 C C . GLN A 1 100 ? 35.858 0.316 -31.289 1.00 83.38 100 GLN A C 1
ATOM 774 O O . GLN A 1 100 ? 36.757 -0.461 -30.974 1.00 83.38 100 GLN A O 1
ATOM 779 N N . SER A 1 101 ? 36.013 1.259 -32.223 1.00 73.56 101 SER A N 1
ATOM 780 C CA . SER A 1 101 ? 37.239 1.380 -33.023 1.00 73.56 101 SER A CA 1
ATOM 781 C C . SER A 1 101 ? 38.444 1.884 -32.220 1.00 73.56 101 SER A C 1
ATOM 783 O O . SER A 1 101 ? 39.563 1.424 -32.431 1.00 73.56 101 SER A O 1
ATOM 785 N N . SER A 1 102 ? 38.232 2.853 -31.326 1.00 63.94 102 SER A N 1
ATOM 786 C CA . SER A 1 102 ? 39.296 3.629 -30.669 1.00 63.94 102 SER A CA 1
ATOM 787 C C . SER A 1 102 ? 40.080 2.877 -29.586 1.00 63.94 102 SER A C 1
ATOM 789 O O . SER A 1 102 ? 41.213 3.240 -29.283 1.00 63.94 102 SER A O 1
ATOM 791 N N . THR A 1 103 ? 39.514 1.819 -29.005 1.00 59.16 103 THR A N 1
ATOM 792 C CA . THR A 1 103 ? 40.089 1.105 -27.850 1.00 59.16 103 THR A CA 1
ATOM 793 C C . THR A 1 103 ? 40.922 -0.119 -28.225 1.00 59.16 103 THR A C 1
ATOM 795 O O . THR A 1 103 ? 41.397 -0.825 -27.338 1.00 59.16 103 THR A O 1
ATOM 798 N N . GLY A 1 104 ? 41.089 -0.415 -29.519 1.00 54.19 104 GLY A N 1
ATOM 799 C CA . GLY A 1 104 ? 41.745 -1.652 -29.952 1.00 54.19 104 GLY A CA 1
ATOM 800 C C . GLY A 1 104 ? 40.994 -2.917 -29.513 1.00 54.19 104 GLY A C 1
ATOM 801 O O . GLY A 1 104 ? 41.552 -4.011 -29.609 1.00 54.19 104 GLY A O 1
ATOM 802 N N . LEU A 1 105 ? 39.734 -2.784 -29.055 1.00 55.03 105 LEU A N 1
ATOM 803 C CA . LEU A 1 105 ? 38.771 -3.876 -28.920 1.00 55.03 105 LEU A CA 1
ATOM 804 C C . LEU A 1 105 ? 38.513 -4.414 -30.326 1.00 55.03 105 LEU A C 1
ATOM 806 O O . LEU A 1 105 ? 37.584 -4.013 -31.026 1.00 55.03 105 LEU A O 1
ATOM 810 N N . GLY A 1 106 ? 39.429 -5.274 -30.764 1.00 49.97 106 GLY A N 1
ATOM 811 C CA . GLY A 1 106 ? 39.412 -5.874 -32.075 1.00 49.97 106 GLY A CA 1
ATOM 812 C C . GLY A 1 106 ? 38.089 -6.578 -32.319 1.00 49.97 106 GLY A C 1
ATOM 813 O O . GLY A 1 106 ? 37.365 -6.975 -31.404 1.00 49.97 106 GLY A O 1
ATOM 814 N N . ALA A 1 107 ? 37.824 -6.776 -33.595 1.00 50.09 107 ALA A N 1
ATOM 815 C CA . ALA A 1 107 ? 36.678 -7.435 -34.187 1.00 50.09 107 ALA A CA 1
ATOM 816 C C . ALA A 1 107 ? 36.238 -8.823 -33.638 1.00 50.09 107 ALA A C 1
ATOM 818 O O . ALA A 1 107 ? 35.379 -9.468 -34.239 1.00 50.09 107 ALA A O 1
ATOM 819 N N . GLY A 1 108 ? 36.804 -9.307 -32.530 1.00 53.19 108 GLY A N 1
ATOM 820 C CA . GLY A 1 108 ? 36.474 -10.578 -31.887 1.00 53.19 108 GLY A CA 1
ATOM 821 C C . GLY A 1 108 ? 35.930 -10.496 -30.453 1.00 53.19 108 GLY A C 1
ATOM 822 O O . GLY A 1 108 ? 35.319 -11.465 -30.018 1.00 53.19 108 GLY A O 1
ATOM 823 N N . GLN A 1 109 ? 36.094 -9.391 -29.708 1.00 66.44 109 GLN A N 1
ATOM 824 C CA . GLN A 1 109 ? 35.644 -9.297 -28.302 1.00 66.44 109 GLN A CA 1
ATOM 825 C C . GLN A 1 109 ? 34.662 -8.137 -28.095 1.00 66.44 109 GLN A C 1
ATOM 827 O O . GLN A 1 109 ? 34.966 -7.136 -27.452 1.00 66.44 109 GLN A O 1
ATOM 832 N N . GLY A 1 110 ? 33.467 -8.262 -28.673 1.00 78.38 110 GLY A N 1
ATOM 833 C CA . GLY A 1 110 ? 32.392 -7.293 -28.458 1.00 78.38 110 GLY A CA 1
ATOM 834 C C . GLY A 1 110 ? 31.888 -7.302 -27.011 1.00 78.38 110 GLY A C 1
ATOM 835 O O . GLY A 1 110 ? 31.802 -8.352 -26.373 1.00 78.38 110 GLY A O 1
ATOM 836 N N . ILE A 1 111 ? 31.512 -6.134 -26.490 1.00 87.69 111 ILE A N 1
ATOM 837 C CA . ILE A 1 111 ? 30.912 -6.006 -25.158 1.00 87.69 111 ILE A CA 1
ATOM 838 C C . ILE A 1 111 ? 29.399 -6.169 -25.295 1.00 87.69 111 ILE A C 1
ATOM 840 O O . ILE A 1 111 ? 28.724 -5.328 -25.892 1.00 87.69 111 ILE A O 1
ATOM 844 N N . ARG A 1 112 ? 28.853 -7.239 -24.714 1.00 89.38 112 ARG A N 1
ATOM 845 C CA . ARG A 1 112 ? 27.411 -7.517 -24.720 1.00 89.38 112 ARG A CA 1
ATOM 846 C C . ARG A 1 112 ? 26.703 -6.756 -23.595 1.00 89.38 112 ARG A C 1
ATOM 848 O O . ARG A 1 112 ? 27.112 -6.837 -22.438 1.00 89.38 112 ARG A O 1
ATOM 855 N N . ARG A 1 113 ? 25.654 -6.004 -23.927 1.00 91.19 113 ARG A N 1
ATOM 856 C CA . ARG A 1 113 ? 24.868 -5.152 -23.015 1.00 91.19 113 ARG A CA 1
ATOM 857 C C . ARG A 1 113 ? 23.384 -5.241 -23.344 1.00 91.19 113 ARG A C 1
ATOM 859 O O . ARG A 1 113 ? 23.015 -5.483 -24.488 1.00 91.19 113 ARG A O 1
ATOM 866 N N . GLY A 1 114 ? 22.531 -5.003 -22.351 1.00 88.81 114 GLY A N 1
ATOM 867 C CA . GLY A 1 114 ? 21.078 -5.065 -22.521 1.00 88.81 114 GLY A CA 1
ATOM 868 C C . GLY A 1 114 ? 20.370 -5.886 -21.445 1.00 88.81 114 GLY A C 1
ATOM 869 O O . GLY A 1 114 ? 20.995 -6.492 -20.580 1.00 88.81 114 GLY A O 1
ATOM 870 N N . MET A 1 115 ? 19.039 -5.888 -21.481 1.00 86.44 115 MET A N 1
ATOM 871 C CA . MET A 1 115 ? 18.199 -6.613 -20.519 1.00 86.44 115 MET A CA 1
ATOM 872 C C . MET A 1 115 ? 18.343 -8.136 -20.597 1.00 86.44 115 MET A C 1
ATOM 874 O O . MET A 1 115 ? 18.173 -8.811 -19.585 1.00 86.44 115 MET A O 1
ATOM 878 N N . GLN A 1 116 ? 18.662 -8.672 -21.775 1.00 86.38 116 GLN A N 1
ATOM 879 C CA . GLN A 1 116 ? 18.887 -10.099 -22.020 1.00 86.38 116 GLN A CA 1
ATOM 880 C C . GLN A 1 116 ? 20.381 -10.446 -22.132 1.00 86.38 116 GLN A C 1
ATOM 882 O O . GLN A 1 116 ? 20.733 -11.609 -22.329 1.00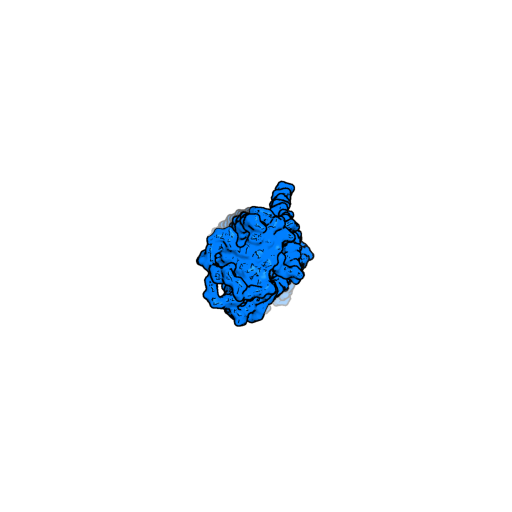 86.38 116 GLN A O 1
ATOM 887 N N . ALA A 1 117 ? 21.274 -9.460 -21.984 1.00 84.56 117 ALA A N 1
ATOM 888 C CA . ALA A 1 117 ? 22.711 -9.685 -22.024 1.00 84.56 117 ALA A CA 1
ATOM 889 C C . ALA A 1 117 ? 23.197 -10.353 -20.720 1.00 84.56 117 ALA A C 1
ATOM 891 O O . ALA A 1 117 ? 23.063 -9.768 -19.638 1.00 84.56 117 ALA A O 1
ATOM 892 N N . PRO A 1 118 ? 23.791 -11.559 -20.785 1.00 78.31 118 PRO A N 1
ATOM 893 C CA . PRO A 1 118 ? 24.315 -12.230 -19.603 1.00 78.31 118 PRO A CA 1
ATOM 894 C C . PRO A 1 118 ? 25.467 -11.423 -18.993 1.00 78.31 118 PRO A C 1
ATOM 896 O O . PRO A 1 118 ? 26.365 -10.968 -19.697 1.00 78.31 118 PRO A O 1
ATOM 899 N N . GLY A 1 119 ? 25.444 -11.253 -17.670 1.00 75.38 119 GLY A N 1
ATOM 900 C CA . GLY A 1 119 ? 26.499 -10.553 -16.931 1.00 75.38 119 GLY A CA 1
ATOM 901 C C . GLY A 1 119 ? 26.427 -9.021 -16.963 1.00 75.38 119 GLY A C 1
ATOM 902 O O . GLY A 1 119 ? 27.250 -8.382 -16.307 1.00 75.38 119 GLY A O 1
ATOM 903 N N . ASP A 1 120 ? 25.448 -8.411 -17.646 1.00 81.50 120 ASP A N 1
ATOM 904 C CA . ASP A 1 120 ? 25.275 -6.956 -17.611 1.00 81.50 120 ASP A CA 1
ATOM 905 C C . ASP A 1 120 ? 24.763 -6.509 -16.231 1.00 81.50 120 ASP A C 1
ATOM 907 O O . ASP A 1 120 ? 23.579 -6.638 -15.909 1.00 81.50 120 ASP A O 1
ATOM 911 N N . ARG A 1 121 ? 25.670 -5.996 -15.394 1.00 75.75 121 ARG A N 1
ATOM 912 C CA . ARG A 1 121 ? 25.382 -5.511 -14.031 1.00 75.75 121 ARG A CA 1
ATOM 913 C C . ARG A 1 121 ? 25.014 -4.030 -13.968 1.00 75.75 121 ARG A C 1
ATOM 915 O O . ARG A 1 121 ? 24.737 -3.526 -12.883 1.00 75.75 121 ARG A O 1
ATOM 922 N N . GLU A 1 122 ? 24.998 -3.336 -15.104 1.00 79.31 122 GLU A N 1
ATOM 923 C CA . GLU A 1 122 ? 24.577 -1.936 -15.148 1.00 79.31 122 GLU A CA 1
ATOM 924 C C . GLU A 1 122 ? 23.108 -1.815 -14.732 1.00 79.31 122 GLU A C 1
ATOM 926 O O . GLU A 1 122 ? 22.277 -2.663 -15.078 1.00 79.31 122 GLU A O 1
ATOM 931 N N . ARG A 1 123 ? 22.778 -0.763 -13.974 1.00 80.94 123 ARG A N 1
ATOM 932 C CA . ARG A 1 123 ? 21.393 -0.502 -13.559 1.00 80.94 123 ARG A CA 1
ATOM 933 C C . ARG A 1 123 ? 20.540 -0.095 -14.758 1.00 80.94 123 ARG A C 1
ATOM 935 O O . ARG A 1 123 ? 19.490 -0.684 -14.979 1.00 80.94 123 ARG A O 1
ATOM 942 N N . GLU A 1 124 ? 21.019 0.859 -15.560 1.00 80.88 124 GLU A N 1
ATOM 943 C CA . GLU A 1 124 ? 20.419 1.152 -16.864 1.00 80.88 124 GLU A CA 1
ATOM 944 C C . GLU A 1 124 ? 21.053 0.279 -17.954 1.00 80.88 124 GLU A C 1
ATOM 946 O O . GLU A 1 124 ? 22.251 0.373 -18.239 1.00 80.88 124 GLU A O 1
ATOM 951 N N . LYS A 1 125 ? 20.226 -0.556 -18.584 1.00 86.31 125 LYS A N 1
ATOM 952 C CA . LYS A 1 125 ? 20.648 -1.532 -19.595 1.00 86.31 125 LYS A CA 1
ATOM 953 C C . LYS A 1 125 ? 20.910 -0.903 -20.961 1.00 86.31 125 LYS A C 1
ATOM 955 O O . LYS A 1 125 ? 20.264 0.079 -21.326 1.00 86.31 125 LYS A O 1
ATOM 960 N N . GLY A 1 126 ? 21.795 -1.533 -21.737 1.00 86.25 126 GLY A N 1
ATOM 961 C CA . GLY A 1 126 ? 22.104 -1.131 -23.118 1.00 86.25 126 GLY A CA 1
ATOM 962 C C . GLY A 1 126 ? 22.990 0.108 -23.210 1.00 86.25 126 GLY A C 1
ATOM 963 O O . GLY A 1 126 ? 22.826 0.920 -24.120 1.00 86.25 126 GLY A O 1
ATOM 964 N N . THR A 1 127 ? 23.897 0.278 -22.246 1.00 89.94 127 THR A N 1
ATOM 965 C CA . THR A 1 127 ? 24.815 1.416 -22.209 1.00 89.94 127 THR A CA 1
ATOM 966 C C . THR A 1 127 ? 26.256 0.975 -22.448 1.00 89.94 127 THR A C 1
ATOM 968 O O . THR A 1 127 ? 26.678 -0.084 -21.985 1.00 89.94 127 THR A O 1
ATOM 971 N N . LEU A 1 128 ? 27.067 1.812 -23.102 1.00 90.38 128 LEU A N 1
ATOM 972 C CA . LEU A 1 128 ? 28.499 1.590 -23.375 1.00 90.38 128 LEU A CA 1
ATOM 973 C C . LEU A 1 128 ? 29.336 2.800 -22.933 1.00 90.38 128 LEU A C 1
ATOM 975 O O . LEU A 1 128 ? 28.923 3.935 -23.164 1.00 90.38 128 LEU A O 1
ATOM 979 N N . LEU A 1 129 ? 30.432 2.563 -22.207 1.00 89.62 129 LEU A N 1
ATOM 980 C CA . LEU A 1 129 ? 31.331 3.615 -21.738 1.00 89.62 129 LEU A CA 1
ATOM 981 C C . LEU A 1 129 ? 32.340 3.830 -22.852 1.00 89.62 129 LEU A C 1
ATOM 983 O O . LEU A 1 129 ? 33.042 2.893 -23.226 1.00 89.62 129 LEU A O 1
ATOM 987 N N . LEU A 1 130 ? 32.374 5.043 -23.378 1.00 86.38 130 LEU A N 1
ATOM 988 C CA . LEU A 1 130 ? 33.256 5.443 -24.455 1.00 86.38 130 LEU A CA 1
ATOM 989 C C . LEU A 1 130 ? 34.460 6.155 -23.852 1.00 86.38 130 LEU A C 1
ATOM 991 O O . LEU A 1 130 ? 34.319 7.163 -23.153 1.00 86.38 130 LEU A O 1
ATOM 995 N N . GLN A 1 131 ? 35.644 5.624 -24.137 1.00 77.19 131 GLN A N 1
ATOM 996 C CA . GLN A 1 131 ? 36.887 6.353 -23.920 1.00 77.19 131 GLN A CA 1
ATOM 997 C C . GLN A 1 131 ? 36.973 7.524 -24.902 1.00 77.19 131 GLN A C 1
ATOM 999 O O . GLN A 1 131 ? 36.481 7.431 -26.027 1.00 77.19 131 GLN A O 1
ATOM 1004 N N . ALA A 1 132 ? 37.577 8.630 -24.474 1.00 69.31 132 ALA A N 1
ATOM 1005 C CA . ALA A 1 132 ? 37.704 9.808 -25.318 1.00 69.31 132 ALA A CA 1
ATOM 1006 C C . ALA A 1 132 ? 38.598 9.515 -26.534 1.00 69.31 132 ALA A C 1
ATOM 1008 O O . ALA A 1 132 ? 39.752 9.110 -26.384 1.00 69.31 132 ALA A O 1
ATOM 1009 N N . ALA A 1 133 ? 38.069 9.736 -27.740 1.00 70.38 133 ALA A N 1
ATOM 1010 C CA . ALA A 1 133 ? 38.842 9.604 -28.967 1.00 70.38 133 ALA A CA 1
ATOM 1011 C C . ALA A 1 133 ? 39.770 10.825 -29.145 1.00 70.38 133 ALA A C 1
ATOM 1013 O O . ALA A 1 133 ? 39.284 11.958 -29.077 1.00 70.38 133 ALA A O 1
ATOM 1014 N N . PRO A 1 134 ? 41.073 10.639 -29.438 1.00 67.44 134 PRO A N 1
ATOM 1015 C CA . PRO A 1 134 ? 42.020 11.747 -29.628 1.00 67.44 134 PRO A CA 1
ATOM 1016 C C . PRO A 1 134 ? 41.625 12.718 -30.750 1.00 67.44 134 PRO A C 1
ATOM 1018 O O . PRO A 1 134 ? 41.934 13.902 -30.693 1.00 67.44 134 PRO A O 1
ATOM 1021 N N . THR A 1 135 ? 40.937 12.211 -31.774 1.00 71.81 135 THR A N 1
ATOM 1022 C CA . THR A 1 135 ? 40.487 12.953 -32.962 1.00 71.81 135 THR A CA 1
ATOM 1023 C C . THR A 1 135 ? 39.119 13.618 -32.779 1.00 71.81 135 THR A C 1
ATOM 1025 O O . THR A 1 135 ? 38.669 14.352 -33.659 1.00 71.81 135 THR A O 1
ATOM 1028 N N . GLY A 1 136 ? 38.423 13.334 -31.671 1.00 73.81 136 GLY A N 1
ATOM 1029 C CA . GLY A 1 136 ? 37.036 13.747 -31.447 1.00 73.81 136 GLY A CA 1
ATOM 1030 C C . GLY A 1 136 ? 36.005 13.048 -32.345 1.00 73.81 136 GLY A C 1
ATOM 1031 O O . GLY A 1 136 ? 34.826 13.375 -32.258 1.00 73.81 136 GLY A O 1
ATOM 1032 N N . LEU A 1 137 ? 36.419 12.098 -33.190 1.00 80.38 137 LEU A N 1
ATOM 1033 C CA . LEU A 1 137 ? 35.530 11.263 -33.997 1.00 80.38 137 LEU A CA 1
ATOM 1034 C C . LEU A 1 137 ? 35.724 9.801 -33.591 1.00 80.38 137 LEU A C 1
ATOM 1036 O O . LEU A 1 137 ? 36.823 9.266 -33.736 1.00 80.38 137 LEU A O 1
ATOM 1040 N N . ASP A 1 138 ? 34.663 9.158 -33.110 1.00 85.06 138 ASP A N 1
ATOM 1041 C CA . ASP A 1 138 ? 34.669 7.730 -32.785 1.00 85.06 138 ASP A CA 1
ATOM 1042 C C . ASP A 1 138 ? 33.552 6.998 -33.530 1.00 85.06 138 ASP A C 1
ATOM 1044 O O . ASP A 1 138 ? 32.479 7.551 -33.786 1.00 85.06 138 ASP A O 1
ATOM 1048 N N . THR A 1 139 ? 33.810 5.740 -33.884 1.00 88.12 139 THR A N 1
ATOM 1049 C CA . THR A 1 139 ? 32.829 4.865 -34.533 1.00 88.12 139 THR A CA 1
ATOM 1050 C C . THR A 1 139 ? 32.598 3.631 -33.675 1.00 88.12 139 THR A C 1
ATOM 1052 O O . THR A 1 139 ? 33.534 2.921 -33.294 1.00 88.12 139 THR A O 1
ATOM 1055 N N . VAL A 1 140 ? 31.324 3.380 -33.386 1.00 90.38 140 VAL A N 1
ATOM 1056 C CA . VAL A 1 140 ? 30.854 2.225 -32.625 1.00 90.38 140 VAL A CA 1
ATOM 1057 C C . VAL A 1 140 ? 29.933 1.408 -33.518 1.00 90.38 140 VAL A C 1
ATOM 1059 O O . VAL A 1 140 ? 28.965 1.933 -34.066 1.00 90.38 140 VAL A O 1
ATOM 1062 N N . TRP A 1 141 ? 30.199 0.113 -33.640 1.00 91.38 141 TRP A N 1
ATOM 1063 C CA . TRP A 1 141 ? 29.291 -0.828 -34.286 1.00 91.38 141 TRP A CA 1
ATOM 1064 C C . TRP A 1 141 ? 28.488 -1.561 -33.220 1.00 91.38 141 TRP A C 1
ATOM 1066 O O . TRP A 1 141 ? 29.046 -2.083 -32.256 1.00 91.38 141 TRP A O 1
ATOM 1076 N N . ALA A 1 142 ? 27.174 -1.603 -33.392 1.00 92.25 142 ALA A N 1
ATOM 1077 C CA . ALA A 1 142 ? 26.258 -2.315 -32.520 1.00 92.25 142 ALA A CA 1
ATOM 1078 C C . ALA A 1 142 ? 25.546 -3.405 -33.321 1.00 92.25 142 ALA A C 1
ATOM 1080 O O . ALA A 1 142 ? 24.815 -3.102 -34.261 1.00 92.25 142 ALA A O 1
ATOM 1081 N N . LEU A 1 143 ? 25.741 -4.667 -32.947 1.00 92.12 143 LEU A N 1
ATOM 1082 C CA . LEU A 1 143 ? 24.928 -5.773 -33.441 1.00 92.12 143 LEU A CA 1
ATOM 1083 C C . LEU A 1 143 ? 23.719 -5.925 -32.518 1.00 92.12 143 LEU A C 1
ATOM 1085 O O . LEU A 1 143 ? 23.857 -6.315 -31.357 1.00 92.12 143 LEU A O 1
ATOM 1089 N N . VAL A 1 144 ? 22.543 -5.579 -33.031 1.00 91.50 144 VAL A N 1
ATOM 1090 C CA . VAL A 1 144 ? 21.285 -5.543 -32.282 1.00 91.50 144 VAL A CA 1
ATOM 1091 C C . VAL A 1 144 ? 20.453 -6.762 -32.647 1.00 91.50 144 VAL A C 1
ATOM 1093 O O . VAL A 1 144 ? 20.231 -7.023 -33.829 1.00 91.50 144 VAL A O 1
ATOM 1096 N N . THR A 1 145 ? 19.959 -7.482 -31.638 1.00 90.12 145 THR A N 1
ATOM 1097 C CA . THR A 1 145 ? 18.991 -8.569 -31.838 1.00 90.12 145 THR A CA 1
ATOM 1098 C C . THR A 1 145 ? 17.580 -8.080 -31.509 1.00 90.12 145 THR A C 1
ATOM 1100 O O . THR A 1 145 ? 17.295 -7.679 -30.380 1.00 90.12 145 THR A O 1
ATOM 1103 N N . LEU A 1 146 ? 16.695 -8.098 -32.506 1.00 87.12 146 LEU A N 1
ATOM 1104 C CA . LEU A 1 146 ? 15.274 -7.783 -32.375 1.00 87.12 146 LEU A CA 1
ATOM 1105 C C . LEU A 1 146 ? 14.501 -8.973 -31.775 1.00 87.12 146 LEU A C 1
ATOM 1107 O O . LEU A 1 146 ? 14.869 -10.127 -32.011 1.00 87.12 146 LEU A O 1
ATOM 1111 N N . PRO A 1 147 ? 13.419 -8.721 -31.015 1.00 83.19 147 PRO A N 1
ATOM 1112 C CA . PRO A 1 147 ? 12.610 -9.787 -30.442 1.00 83.19 147 PRO A CA 1
ATOM 1113 C C . PRO A 1 147 ? 11.831 -10.536 -31.533 1.00 83.19 147 PRO A C 1
ATOM 1115 O O . PRO A 1 147 ? 11.356 -9.942 -32.505 1.00 83.19 147 PRO A O 1
ATOM 1118 N N . ALA A 1 148 ? 11.674 -11.850 -31.354 1.00 75.00 148 ALA A N 1
ATOM 1119 C CA . ALA A 1 148 ? 10.839 -12.670 -32.226 1.00 75.00 148 ALA A CA 1
ATOM 1120 C C . ALA A 1 148 ? 9.377 -12.190 -32.152 1.00 75.00 148 ALA A C 1
ATOM 1122 O O . ALA A 1 148 ? 8.844 -12.007 -31.059 1.00 75.00 148 ALA A O 1
ATOM 1123 N N . GLY A 1 149 ? 8.742 -11.964 -33.305 1.00 75.81 149 GLY A N 1
ATOM 1124 C CA . GLY A 1 149 ? 7.372 -11.439 -33.384 1.00 75.81 149 GLY A CA 1
ATOM 1125 C C . GLY A 1 149 ? 7.256 -9.911 -33.445 1.00 75.81 149 GLY A C 1
ATOM 1126 O O . GLY A 1 149 ? 6.142 -9.393 -33.440 1.00 75.81 149 GLY A O 1
ATOM 1127 N N . GLN A 1 150 ? 8.366 -9.165 -33.531 1.00 81.81 150 GLN A N 1
ATOM 1128 C CA . GLN A 1 150 ? 8.286 -7.743 -33.874 1.00 81.81 150 GLN A CA 1
ATOM 1129 C C . GLN A 1 150 ? 7.742 -7.580 -35.297 1.00 81.81 150 GLN A C 1
ATOM 1131 O O . GLN A 1 150 ? 8.307 -8.122 -36.246 1.00 81.81 150 GLN A O 1
ATOM 1136 N N . HIS A 1 151 ? 6.686 -6.781 -35.447 1.00 74.50 151 HIS A N 1
ATOM 1137 C CA . HIS A 1 151 ? 6.107 -6.441 -36.743 1.00 74.50 151 HIS A CA 1
ATOM 1138 C C . HIS A 1 151 ? 6.313 -4.951 -37.028 1.00 74.50 151 HIS A C 1
ATOM 1140 O O . HIS A 1 151 ? 5.867 -4.090 -36.270 1.00 74.50 151 HIS A O 1
ATOM 1146 N N . GLY A 1 152 ? 7.004 -4.652 -38.127 1.00 84.12 152 GLY A N 1
ATOM 1147 C CA . GLY A 1 152 ? 7.229 -3.289 -38.603 1.00 84.12 152 GLY A CA 1
ATOM 1148 C C . GLY A 1 152 ? 8.567 -2.650 -38.196 1.00 84.12 152 GLY A C 1
ATOM 1149 O O . GLY A 1 152 ? 9.292 -3.169 -37.342 1.00 84.12 152 GLY A O 1
ATOM 1150 N N . PRO A 1 153 ? 8.918 -1.526 -38.847 1.00 88.44 153 PRO A N 1
ATOM 1151 C CA . PRO A 1 153 ? 10.192 -0.836 -38.670 1.00 88.44 153 PRO A CA 1
ATOM 1152 C C . PRO A 1 153 ? 10.300 -0.152 -37.303 1.00 88.44 153 PRO A C 1
ATOM 1154 O O . PRO A 1 153 ? 9.342 0.447 -36.817 1.00 88.44 153 PRO A O 1
ATOM 1157 N N . VAL A 1 154 ? 11.498 -0.186 -36.719 1.00 89.56 154 VAL A N 1
ATOM 1158 C CA . VAL A 1 154 ? 11.813 0.429 -35.424 1.00 89.56 154 VAL A CA 1
ATOM 1159 C C . VAL A 1 154 ? 12.974 1.401 -35.579 1.00 89.56 154 VAL A C 1
ATOM 1161 O O . VAL A 1 154 ? 14.067 0.999 -35.969 1.00 89.56 154 VAL A O 1
ATOM 1164 N N . LYS A 1 155 ? 12.781 2.676 -35.241 1.00 90.44 155 LYS A N 1
ATOM 1165 C CA . LYS A 1 155 ? 13.869 3.665 -35.269 1.00 90.44 155 LYS A CA 1
ATOM 1166 C C . LYS A 1 155 ? 14.746 3.561 -34.019 1.00 90.44 155 LYS A C 1
ATOM 1168 O O . LYS A 1 155 ? 14.215 3.747 -32.934 1.00 90.44 155 LYS A O 1
ATOM 1173 N N . PRO A 1 156 ? 16.064 3.320 -34.112 1.00 90.81 156 PRO A N 1
ATOM 1174 C CA . PRO A 1 156 ? 16.935 3.362 -32.940 1.00 90.81 156 PRO A CA 1
ATOM 1175 C C . PRO A 1 156 ? 16.892 4.720 -32.229 1.00 90.81 156 PRO A C 1
ATOM 1177 O O . PRO A 1 156 ? 16.936 5.767 -32.877 1.00 90.81 156 PRO A O 1
ATOM 1180 N N . GLN A 1 157 ? 16.873 4.712 -30.894 1.00 89.19 157 GLN A N 1
ATOM 1181 C CA . GLN A 1 157 ? 17.116 5.919 -30.098 1.00 89.19 157 GLN A CA 1
ATOM 1182 C C . GLN A 1 157 ? 18.496 5.830 -29.463 1.00 89.19 157 GLN A C 1
ATOM 1184 O O . GLN A 1 157 ? 18.743 4.994 -28.593 1.00 89.19 157 GLN A O 1
ATOM 1189 N N . ILE A 1 158 ? 19.395 6.706 -29.902 1.00 90.06 158 ILE A N 1
ATOM 1190 C CA . ILE A 1 158 ? 20.775 6.758 -29.430 1.00 90.06 158 ILE A CA 1
ATOM 1191 C C . ILE A 1 158 ? 20.960 8.078 -28.698 1.00 90.06 158 ILE A C 1
ATOM 1193 O O . ILE A 1 158 ? 20.681 9.147 -29.237 1.00 90.06 158 ILE A O 1
ATOM 1197 N N . ARG A 1 159 ? 21.419 8.001 -27.452 1.00 88.75 159 ARG A N 1
ATOM 1198 C CA . ARG A 1 159 ? 21.753 9.169 -26.640 1.00 88.75 159 ARG A CA 1
ATOM 1199 C C . ARG A 1 159 ? 23.189 9.046 -26.170 1.00 88.75 159 ARG A C 1
ATOM 1201 O O . ARG A 1 159 ? 23.564 8.011 -25.626 1.00 88.75 159 ARG A O 1
ATOM 1208 N N . VAL A 1 160 ? 23.958 10.112 -26.342 1.00 87.50 160 VAL A N 1
ATOM 1209 C CA . VAL A 1 160 ? 25.305 10.234 -25.789 1.00 87.50 160 VAL A CA 1
ATOM 1210 C C . VAL A 1 160 ? 25.312 11.393 -24.805 1.00 87.50 160 VAL A C 1
ATOM 1212 O O . VAL A 1 160 ? 24.735 12.444 -25.073 1.00 87.50 160 VAL A O 1
ATOM 1215 N N . GLU A 1 161 ? 25.911 11.183 -23.642 1.00 86.44 161 GLU A N 1
ATOM 1216 C CA . GLU A 1 161 ? 26.029 12.203 -22.604 1.00 86.44 161 GLU A CA 1
ATOM 1217 C C . GLU A 1 161 ? 27.363 12.076 -21.856 1.00 86.44 161 GLU A C 1
ATOM 1219 O O . GLU A 1 161 ? 27.955 10.994 -21.863 1.00 86.44 161 GLU A O 1
ATOM 1224 N N . PRO A 1 162 ? 27.846 13.138 -21.189 1.00 86.56 162 PRO A N 1
ATOM 1225 C CA . PRO A 1 162 ? 29.035 13.049 -20.345 1.00 86.56 162 PRO A CA 1
ATOM 1226 C C . PRO A 1 162 ? 28.860 12.023 -19.219 1.00 86.56 162 PRO A C 1
ATOM 1228 O O . PRO A 1 162 ? 27.864 12.057 -18.488 1.00 86.56 162 PRO A O 1
ATOM 1231 N N . GLU A 1 163 ? 29.847 11.142 -19.031 1.00 87.50 163 GLU A N 1
ATOM 1232 C CA . GLU A 1 163 ? 29.795 10.111 -17.984 1.00 87.50 163 GLU A CA 1
ATOM 1233 C C . GLU A 1 163 ? 29.712 10.740 -16.585 1.00 87.50 163 GLU A C 1
ATOM 1235 O O . GLU A 1 163 ? 28.968 10.253 -15.736 1.00 87.50 163 GLU A O 1
ATOM 1240 N N . LEU A 1 164 ? 30.388 11.871 -16.352 1.00 85.38 164 LEU A N 1
ATOM 1241 C CA . LEU A 1 164 ? 30.332 12.581 -15.071 1.00 85.38 164 LEU A CA 1
ATOM 1242 C C . LEU A 1 164 ? 28.903 13.029 -14.721 1.00 85.38 164 LEU A C 1
ATOM 1244 O O . LEU A 1 164 ? 28.431 12.781 -13.614 1.00 85.38 164 LEU A O 1
ATOM 1248 N N . ALA A 1 165 ? 28.179 13.619 -15.678 1.00 82.19 165 ALA A N 1
ATOM 1249 C CA . ALA A 1 165 ? 26.802 14.070 -15.466 1.00 82.19 165 ALA A CA 1
ATOM 1250 C C . ALA A 1 165 ? 25.867 12.897 -15.129 1.00 82.19 165 ALA A C 1
ATOM 1252 O O . ALA A 1 165 ? 24.994 13.001 -14.264 1.00 82.19 165 ALA A O 1
ATOM 1253 N N . ARG A 1 166 ? 26.072 11.745 -15.777 1.00 84.25 166 ARG A N 1
ATOM 1254 C CA . ARG A 1 166 ? 25.363 10.507 -15.449 1.00 84.25 166 ARG A CA 1
ATOM 1255 C C . ARG A 1 166 ? 25.722 10.011 -14.049 1.00 84.25 166 ARG A C 1
ATOM 1257 O O . ARG A 1 166 ? 24.812 9.685 -13.289 1.00 84.25 166 ARG A O 1
ATOM 1264 N N . GLN A 1 167 ? 27.005 9.964 -13.693 1.00 85.88 167 GLN A N 1
ATOM 1265 C CA . GLN A 1 167 ? 27.468 9.516 -12.377 1.00 85.88 167 GLN A CA 1
ATOM 1266 C C . GLN A 1 167 ? 26.908 10.374 -11.245 1.00 85.88 167 GLN A C 1
ATOM 1268 O O . GLN A 1 167 ? 26.477 9.820 -10.234 1.00 85.88 167 GLN A O 1
ATOM 1273 N N . GLU A 1 168 ? 26.847 11.694 -11.422 1.00 83.44 168 GLU A N 1
ATOM 1274 C CA . GLU A 1 168 ? 26.226 12.606 -10.460 1.00 83.44 168 GLU A CA 1
ATOM 1275 C C . GLU A 1 168 ? 24.733 12.312 -10.275 1.00 83.44 168 GLU A C 1
ATOM 1277 O O . GLU A 1 168 ? 24.264 12.200 -9.139 1.00 83.44 168 GLU A O 1
ATOM 1282 N N . ARG A 1 169 ? 23.981 12.110 -11.368 1.00 81.81 169 ARG A N 1
ATOM 1283 C CA . ARG A 1 169 ? 22.558 11.735 -11.285 1.00 81.81 169 ARG A CA 1
ATOM 1284 C C . ARG A 1 169 ? 22.363 10.365 -10.634 1.00 81.81 169 ARG A C 1
ATOM 1286 O O . ARG A 1 169 ? 21.516 10.219 -9.756 1.00 81.81 169 ARG A O 1
ATOM 1293 N N . GLU A 1 170 ? 23.164 9.372 -11.013 1.00 81.31 170 GLU A N 1
ATOM 1294 C CA . GLU A 1 170 ? 23.160 8.026 -10.426 1.00 81.31 170 GLU A CA 1
ATOM 1295 C C . GLU A 1 170 ? 23.497 8.048 -8.928 1.00 81.31 170 GLU A C 1
ATOM 1297 O O . GLU A 1 170 ? 22.847 7.365 -8.132 1.00 81.31 170 GLU A O 1
ATOM 1302 N N . ALA A 1 171 ? 24.479 8.856 -8.521 1.00 83.56 171 ALA A N 1
ATOM 1303 C CA . ALA A 1 171 ? 24.812 9.079 -7.120 1.00 83.56 171 ALA A CA 1
ATOM 1304 C C . ALA A 1 171 ? 23.649 9.744 -6.376 1.00 83.56 171 ALA A C 1
ATOM 1306 O O . ALA A 1 171 ? 23.279 9.276 -5.301 1.00 83.56 171 ALA A O 1
ATOM 1307 N N . GLY A 1 172 ? 23.018 10.760 -6.972 1.00 82.00 172 GLY A N 1
ATOM 1308 C CA . GLY A 1 172 ? 21.816 11.397 -6.436 1.00 82.00 172 GLY A CA 1
ATOM 1309 C C . GLY A 1 172 ? 20.682 10.399 -6.201 1.00 82.00 172 GLY A C 1
ATOM 1310 O O . GLY A 1 172 ? 20.115 10.357 -5.110 1.00 82.00 172 GLY A O 1
ATOM 1311 N N . TYR A 1 173 ? 20.400 9.526 -7.173 1.00 81.38 173 TYR A N 1
ATOM 1312 C CA . TYR A 1 173 ? 19.387 8.479 -7.021 1.00 81.38 173 TYR A CA 1
ATOM 1313 C C . TYR A 1 173 ? 19.738 7.472 -5.925 1.00 81.38 173 TYR A C 1
ATOM 1315 O O . TYR A 1 173 ? 18.856 7.098 -5.152 1.00 81.38 173 TYR A O 1
ATOM 1323 N N . ARG A 1 174 ? 21.005 7.049 -5.820 1.00 83.62 174 ARG A N 1
ATOM 1324 C CA . ARG A 1 174 ? 21.455 6.156 -4.739 1.00 83.62 174 ARG A CA 1
ATOM 1325 C C . ARG A 1 174 ? 21.289 6.803 -3.370 1.00 83.62 174 ARG A C 1
ATOM 1327 O O . ARG A 1 174 ? 20.725 6.170 -2.488 1.00 83.62 174 ARG A O 1
ATOM 1334 N N . ILE A 1 175 ? 21.733 8.049 -3.207 1.00 83.94 175 ILE A N 1
ATOM 1335 C CA . ILE A 1 175 ? 21.622 8.802 -1.948 1.00 83.94 175 ILE A CA 1
ATOM 1336 C C . ILE A 1 175 ? 20.152 8.989 -1.557 1.00 83.94 175 ILE A C 1
ATOM 1338 O O . ILE A 1 175 ? 19.782 8.786 -0.404 1.00 83.94 175 ILE A O 1
ATOM 1342 N N . ALA A 1 176 ? 19.292 9.343 -2.514 1.00 80.50 176 ALA A N 1
ATOM 1343 C CA . ALA A 1 176 ? 17.862 9.487 -2.271 1.00 80.50 176 ALA A CA 1
ATOM 1344 C C . ALA A 1 176 ? 17.210 8.162 -1.848 1.00 80.50 176 ALA A C 1
ATOM 1346 O O . ALA A 1 176 ? 16.418 8.135 -0.904 1.00 80.50 176 ALA A O 1
ATOM 1347 N N . TRP A 1 177 ? 17.551 7.061 -2.524 1.00 86.06 177 TRP A N 1
ATOM 1348 C CA . TRP A 1 177 ? 17.042 5.734 -2.189 1.00 86.06 177 TRP A CA 1
ATOM 1349 C C . TRP A 1 177 ? 17.517 5.276 -0.806 1.00 86.06 177 TRP A C 1
ATOM 1351 O O . TRP A 1 177 ? 16.687 4.852 -0.002 1.00 86.06 177 TRP A O 1
ATOM 1361 N N . THR A 1 178 ? 18.809 5.417 -0.485 1.00 86.25 178 THR A N 1
ATOM 1362 C CA . THR A 1 178 ? 19.334 5.045 0.839 1.00 86.25 178 THR A CA 1
ATOM 1363 C C . THR A 1 178 ? 18.688 5.879 1.937 1.00 86.25 178 THR A C 1
ATOM 1365 O O . THR A 1 178 ? 18.205 5.312 2.913 1.00 86.25 178 THR A O 1
ATOM 1368 N N . ALA A 1 179 ? 18.577 7.199 1.758 1.00 84.25 179 ALA A N 1
ATOM 1369 C CA . ALA A 1 179 ? 17.910 8.077 2.715 1.00 84.25 179 ALA A CA 1
ATOM 1370 C C . ALA A 1 179 ? 16.439 7.681 2.938 1.00 84.25 179 ALA A C 1
ATOM 1372 O O . ALA A 1 179 ? 16.000 7.557 4.084 1.00 84.25 179 ALA A O 1
ATOM 1373 N N . ALA A 1 180 ? 15.684 7.425 1.862 1.00 83.75 180 ALA A N 1
ATOM 1374 C CA . ALA A 1 180 ? 14.293 6.985 1.953 1.00 83.75 180 ALA A CA 1
ATOM 1375 C C . ALA A 1 180 ? 14.167 5.637 2.684 1.00 83.75 180 ALA A C 1
ATOM 1377 O O . ALA A 1 180 ? 13.348 5.509 3.595 1.00 83.75 180 ALA A O 1
ATOM 1378 N N . MET A 1 181 ? 15.006 4.653 2.347 1.00 88.50 181 MET A N 1
ATOM 1379 C CA . MET A 1 181 ? 15.019 3.340 2.999 1.00 88.50 181 MET A CA 1
ATOM 1380 C C . MET A 1 181 ? 15.416 3.417 4.473 1.00 88.50 181 MET A C 1
ATOM 1382 O O . MET A 1 181 ? 14.819 2.715 5.290 1.00 88.50 181 MET A O 1
ATOM 1386 N N . SER A 1 182 ? 16.364 4.281 4.845 1.00 88.50 182 SER A N 1
ATOM 1387 C CA . SER A 1 182 ? 16.740 4.511 6.244 1.00 88.50 182 SER A CA 1
ATOM 1388 C C . SER A 1 182 ? 15.587 5.116 7.044 1.00 88.50 182 SER A C 1
ATOM 1390 O O . SER A 1 182 ? 15.270 4.623 8.126 1.00 88.50 182 SER A O 1
ATOM 1392 N N . VAL A 1 183 ? 14.915 6.141 6.505 1.00 85.69 183 VAL A N 1
ATOM 1393 C CA . VAL A 1 183 ? 13.758 6.774 7.161 1.00 85.69 183 VAL A CA 1
ATOM 1394 C C . VAL A 1 183 ? 12.598 5.788 7.296 1.00 85.69 183 VAL A C 1
ATOM 1396 O O . VAL A 1 183 ? 12.034 5.654 8.383 1.00 85.69 183 VAL A O 1
ATOM 1399 N N . LEU A 1 184 ? 12.259 5.062 6.226 1.00 88.62 184 LEU A N 1
ATOM 1400 C CA . LEU A 1 184 ? 11.191 4.061 6.250 1.00 88.62 184 LEU A CA 1
ATOM 1401 C C . LEU A 1 184 ? 11.509 2.921 7.227 1.00 88.62 184 LEU A C 1
ATOM 1403 O O . LEU A 1 184 ? 10.623 2.527 7.979 1.00 88.62 184 LEU A O 1
ATOM 1407 N N . SER A 1 185 ? 12.761 2.449 7.277 1.00 90.25 185 SER A N 1
ATOM 1408 C CA . SER A 1 185 ? 13.206 1.405 8.215 1.00 90.25 185 SER A CA 1
ATOM 1409 C C . SER A 1 185 ? 13.102 1.866 9.664 1.00 90.25 185 SER A C 1
ATOM 1411 O O . SER A 1 185 ? 12.545 1.159 10.500 1.00 90.25 185 SER A O 1
ATOM 1413 N N . LEU A 1 186 ? 13.595 3.071 9.965 1.00 89.56 186 LEU A N 1
ATOM 1414 C CA . LEU A 1 186 ? 13.535 3.636 11.312 1.00 89.56 186 LEU A CA 1
ATOM 1415 C C . LEU A 1 186 ? 12.085 3.786 11.779 1.00 89.56 186 LEU A C 1
ATOM 1417 O O . LEU A 1 186 ? 11.747 3.393 12.896 1.00 89.56 186 LEU A O 1
ATOM 1421 N N . LEU A 1 187 ? 11.219 4.326 10.916 1.00 86.88 187 LEU A N 1
ATOM 1422 C CA . LEU A 1 187 ? 9.801 4.446 11.223 1.00 86.88 187 LEU A CA 1
ATOM 1423 C C . LEU A 1 187 ? 9.162 3.063 11.387 1.00 86.88 187 LEU A C 1
ATOM 1425 O O . LEU A 1 187 ? 8.371 2.888 12.302 1.00 86.88 187 LEU A O 1
ATOM 1429 N N . LEU A 1 188 ? 9.491 2.080 10.545 1.00 89.69 188 LEU A N 1
ATOM 1430 C CA . LEU A 1 188 ? 8.964 0.717 10.651 1.00 89.69 188 LEU A CA 1
ATOM 1431 C C . LEU A 1 188 ? 9.300 0.080 11.999 1.00 89.69 188 LEU A C 1
ATOM 1433 O O . LEU A 1 188 ? 8.402 -0.435 12.665 1.00 89.69 188 LEU A O 1
ATOM 1437 N N . ILE A 1 189 ? 10.557 0.174 12.436 1.00 90.62 189 ILE A N 1
ATOM 1438 C CA . ILE A 1 189 ? 10.989 -0.308 13.753 1.00 90.62 189 ILE A CA 1
ATOM 1439 C C . ILE A 1 189 ? 10.199 0.407 14.852 1.00 90.62 189 ILE A C 1
ATOM 1441 O O . ILE A 1 189 ? 9.599 -0.241 15.708 1.00 90.62 189 ILE A O 1
ATOM 1445 N N . LEU A 1 190 ? 10.128 1.740 14.792 1.00 87.50 190 LEU A N 1
ATOM 1446 C CA . LEU A 1 190 ? 9.418 2.543 15.783 1.00 87.50 190 LEU A CA 1
ATOM 1447 C C . LEU A 1 190 ? 7.933 2.164 15.879 1.00 87.50 190 LEU A C 1
ATOM 1449 O O . LEU A 1 190 ? 7.427 1.935 16.976 1.00 87.50 190 LEU A O 1
ATOM 1453 N N . ASN A 1 191 ? 7.235 2.052 14.749 1.00 86.94 191 ASN A N 1
ATOM 1454 C CA . ASN A 1 191 ? 5.813 1.708 14.727 1.00 86.94 191 ASN A CA 1
ATOM 1455 C C . ASN A 1 191 ? 5.561 0.263 15.147 1.00 86.94 191 ASN A C 1
ATOM 1457 O O . ASN A 1 191 ? 4.533 -0.016 15.759 1.00 86.94 191 ASN A O 1
ATOM 1461 N N . THR A 1 192 ? 6.498 -0.642 14.862 1.00 90.50 192 THR A N 1
ATOM 1462 C CA . THR A 1 192 ? 6.443 -2.028 15.336 1.00 90.50 192 THR A CA 1
ATOM 1463 C C . THR A 1 192 ? 6.533 -2.065 16.862 1.00 90.50 192 THR A C 1
ATOM 1465 O O . THR A 1 192 ? 5.683 -2.676 17.508 1.00 90.50 192 THR A O 1
ATOM 1468 N N . CYS A 1 193 ? 7.481 -1.335 17.460 1.00 89.69 193 CYS A N 1
ATOM 1469 C CA . CYS A 1 193 ? 7.588 -1.202 18.916 1.00 89.69 193 CYS A CA 1
ATOM 1470 C C . CYS A 1 193 ? 6.315 -0.600 19.533 1.00 89.69 193 CYS A C 1
ATOM 1472 O O . CYS A 1 193 ? 5.790 -1.122 20.516 1.00 89.69 193 CYS A O 1
ATOM 1474 N N . VAL A 1 194 ? 5.778 0.467 18.931 1.00 86.50 194 VAL A N 1
ATOM 1475 C CA . VAL A 1 194 ? 4.519 1.090 19.371 1.00 86.50 194 VAL A CA 1
ATOM 1476 C C . VAL A 1 194 ? 3.352 0.101 19.284 1.00 86.50 194 VAL A C 1
ATOM 1478 O O . VAL A 1 194 ? 2.540 0.029 20.208 1.00 86.50 194 VAL A O 1
ATOM 1481 N N . TYR A 1 195 ? 3.259 -0.679 18.204 1.00 89.06 195 TYR A N 1
ATOM 1482 C CA . TYR A 1 195 ? 2.226 -1.699 18.056 1.00 89.06 195 TYR A CA 1
ATOM 1483 C C . TYR A 1 195 ? 2.312 -2.752 19.163 1.00 89.06 195 TYR A C 1
ATOM 1485 O O . TYR A 1 195 ? 1.290 -3.067 19.766 1.00 89.06 195 TYR A O 1
ATOM 1493 N N . PHE A 1 196 ? 3.502 -3.260 19.488 1.00 90.12 196 PHE A N 1
ATOM 1494 C CA . PHE A 1 196 ? 3.646 -4.222 20.583 1.00 90.12 196 PHE A CA 1
ATOM 1495 C C . PHE A 1 196 ? 3.306 -3.626 21.956 1.00 90.12 196 PHE A C 1
ATOM 1497 O O . PHE A 1 196 ? 2.795 -4.352 22.806 1.00 90.12 196 PHE A O 1
ATOM 1504 N N . GLY A 1 197 ? 3.505 -2.317 22.151 1.00 86.56 197 GLY A N 1
ATOM 1505 C CA . GLY A 1 197 ? 3.122 -1.617 23.379 1.00 86.56 197 GLY A CA 1
ATOM 1506 C C . GLY A 1 197 ? 1.609 -1.439 23.561 1.00 86.56 197 GLY A C 1
ATOM 1507 O O . GLY A 1 197 ? 1.087 -1.715 24.637 1.00 86.56 197 GLY A O 1
ATOM 1508 N N . PHE A 1 198 ? 0.889 -0.991 22.525 1.00 84.19 198 PHE A N 1
ATOM 1509 C CA . PHE A 1 198 ? -0.543 -0.650 22.632 1.00 84.19 198 PHE A CA 1
ATOM 1510 C C . PHE A 1 198 ? -1.499 -1.702 22.049 1.00 84.19 198 PHE A C 1
ATOM 1512 O O . PHE A 1 198 ? -2.690 -1.677 22.352 1.00 84.19 198 PHE A O 1
ATOM 1519 N N . ARG A 1 199 ? -1.011 -2.596 21.178 1.00 88.00 199 ARG A N 1
ATOM 1520 C CA . ARG A 1 199 ? -1.793 -3.572 20.389 1.00 88.00 199 ARG A CA 1
ATOM 1521 C C . ARG A 1 199 ? -2.975 -2.962 19.614 1.00 88.00 199 ARG A C 1
ATOM 1523 O O . ARG A 1 199 ? -3.971 -3.632 19.340 1.00 88.00 199 ARG A O 1
ATOM 1530 N N . ASP A 1 200 ? -2.862 -1.693 19.219 1.00 86.94 200 ASP A N 1
ATOM 1531 C CA . ASP A 1 200 ? -3.891 -0.994 18.442 1.00 86.94 200 ASP A CA 1
ATOM 1532 C C . ASP A 1 200 ? -3.885 -1.464 16.972 1.00 86.94 200 ASP A C 1
ATOM 1534 O O . ASP A 1 200 ? -2.857 -1.467 16.286 1.00 86.94 200 ASP A O 1
ATOM 1538 N N . ARG A 1 201 ? -5.060 -1.863 16.468 1.00 86.88 201 ARG A N 1
ATOM 1539 C CA . ARG A 1 201 ? -5.215 -2.405 15.107 1.00 86.88 201 ARG A CA 1
ATOM 1540 C C . ARG A 1 201 ? -5.007 -1.370 14.000 1.00 86.88 201 ARG A C 1
ATOM 1542 O O . ARG A 1 201 ? -4.664 -1.761 12.890 1.00 86.88 201 ARG A O 1
ATOM 1549 N N . ALA A 1 202 ? -5.216 -0.078 14.250 1.00 84.25 202 ALA A N 1
ATOM 1550 C CA . ALA A 1 202 ? -4.914 0.945 13.252 1.00 84.25 202 ALA A CA 1
ATOM 1551 C C . ALA A 1 202 ? -3.401 0.995 12.992 1.00 84.25 202 ALA A C 1
ATOM 1553 O O . ALA A 1 202 ? -2.986 1.028 11.839 1.00 84.25 202 ALA A O 1
ATOM 1554 N N . ILE A 1 203 ? -2.578 0.890 14.042 1.00 85.38 203 ILE A N 1
ATOM 1555 C CA . ILE A 1 203 ? -1.110 0.865 13.922 1.00 85.38 203 ILE A CA 1
ATOM 1556 C C . ILE A 1 203 ? -0.643 -0.391 13.173 1.00 85.38 203 ILE A C 1
ATOM 1558 O O . ILE A 1 203 ? 0.231 -0.298 12.315 1.00 85.38 203 ILE A O 1
ATOM 1562 N N . LEU A 1 204 ? -1.280 -1.544 13.411 1.00 90.56 204 LEU A N 1
ATOM 1563 C CA . LEU A 1 204 ? -0.999 -2.776 12.662 1.00 90.56 204 LEU A CA 1
ATOM 1564 C C . LEU A 1 204 ? -1.146 -2.584 11.146 1.00 90.56 204 LEU A C 1
ATOM 1566 O O . LEU A 1 204 ? -0.311 -3.053 10.379 1.00 90.56 204 LEU A O 1
ATOM 1570 N N . HIS A 1 205 ? -2.189 -1.876 10.708 1.00 90.44 205 HIS A N 1
ATOM 1571 C CA . HIS A 1 205 ? -2.431 -1.616 9.287 1.00 90.44 205 HIS A CA 1
ATOM 1572 C C . HIS A 1 205 ? -1.457 -0.610 8.668 1.00 90.44 205 HIS A C 1
ATOM 1574 O O . HIS A 1 205 ? -1.388 -0.519 7.444 1.00 90.44 205 HIS A O 1
ATOM 1580 N N . TYR A 1 206 ? -0.669 0.097 9.480 1.00 86.62 206 TYR A N 1
ATOM 1581 C CA . TYR A 1 206 ? 0.372 0.983 8.977 1.00 86.62 206 TYR A CA 1
ATOM 1582 C C . TYR A 1 206 ? 1.662 0.246 8.594 1.00 86.62 206 TYR A C 1
ATOM 1584 O O . TYR A 1 206 ? 2.325 0.654 7.644 1.00 86.62 206 TYR A O 1
ATOM 1592 N N . LEU A 1 207 ? 1.999 -0.868 9.254 1.00 90.06 207 LEU A N 1
ATOM 1593 C CA . LEU A 1 207 ? 3.215 -1.630 8.927 1.00 90.06 207 LEU A CA 1
ATOM 1594 C C . LEU A 1 207 ? 3.252 -2.069 7.446 1.00 90.06 207 LEU A C 1
ATOM 1596 O O . LEU A 1 207 ? 4.264 -1.818 6.788 1.00 90.06 207 LEU A O 1
ATOM 1600 N N . PRO A 1 208 ? 2.158 -2.611 6.863 1.00 92.06 208 PRO A N 1
ATOM 1601 C CA . PRO A 1 208 ? 2.090 -2.880 5.430 1.00 92.06 208 PRO A CA 1
ATOM 1602 C C . PRO A 1 208 ? 2.368 -1.646 4.566 1.00 92.06 208 PRO A C 1
ATOM 1604 O O . PRO A 1 208 ? 3.100 -1.756 3.591 1.00 92.06 208 PRO A O 1
ATOM 1607 N N . VAL A 1 209 ? 1.870 -0.457 4.935 1.00 90.44 209 VAL A N 1
ATOM 1608 C CA . VAL A 1 209 ? 2.107 0.779 4.161 1.00 90.44 209 VAL A CA 1
ATOM 1609 C C . VAL A 1 209 ? 3.600 1.040 3.986 1.00 90.44 209 VAL A C 1
ATOM 1611 O O . VAL A 1 209 ? 4.042 1.398 2.897 1.00 90.44 209 VAL A O 1
ATOM 1614 N N . GLN A 1 210 ? 4.384 0.821 5.040 1.00 90.56 210 GLN A N 1
ATOM 1615 C CA . GLN A 1 210 ? 5.825 1.056 5.023 1.00 90.56 210 GLN A CA 1
ATOM 1616 C C . GLN A 1 210 ? 6.568 0.011 4.187 1.00 90.56 210 GLN A C 1
ATOM 1618 O O . GLN A 1 210 ? 7.427 0.381 3.390 1.00 90.56 210 GLN A O 1
ATOM 1623 N N . PHE A 1 211 ? 6.196 -1.267 4.297 1.00 92.06 211 PHE A N 1
ATOM 1624 C CA . PHE A 1 211 ? 6.737 -2.315 3.427 1.00 92.06 211 PHE A CA 1
ATOM 1625 C C . PHE A 1 211 ? 6.406 -2.067 1.952 1.00 92.06 211 PHE A C 1
ATOM 1627 O O . PHE A 1 211 ? 7.288 -2.155 1.099 1.00 92.06 211 PHE A O 1
ATOM 1634 N N . GLY A 1 212 ? 5.159 -1.695 1.653 1.00 92.31 212 GLY A N 1
ATOM 1635 C CA . GLY A 1 212 ? 4.726 -1.347 0.302 1.00 92.31 212 GLY A CA 1
ATOM 1636 C C . GLY A 1 212 ? 5.501 -0.155 -0.265 1.00 92.31 212 GLY A C 1
ATOM 1637 O O . GLY A 1 212 ? 5.988 -0.206 -1.393 1.00 92.31 212 GLY A O 1
ATOM 1638 N N . ALA A 1 213 ? 5.711 0.884 0.549 1.00 89.81 213 ALA A N 1
ATOM 1639 C CA . ALA A 1 213 ? 6.532 2.038 0.192 1.00 89.81 213 ALA A CA 1
ATOM 1640 C C . ALA A 1 213 ? 7.994 1.660 -0.109 1.00 89.81 213 ALA A C 1
ATOM 1642 O O . ALA A 1 213 ? 8.549 2.120 -1.106 1.00 89.81 213 ALA A O 1
ATOM 1643 N N . MET A 1 214 ? 8.612 0.800 0.708 1.00 91.31 214 MET A N 1
ATOM 1644 C CA . MET A 1 214 ? 9.978 0.307 0.482 1.00 91.31 214 MET A CA 1
ATOM 1645 C C . MET A 1 214 ? 10.095 -0.494 -0.819 1.00 91.31 214 MET A C 1
ATOM 1647 O O . MET A 1 214 ? 11.025 -0.272 -1.600 1.00 91.31 214 MET A O 1
ATOM 1651 N N . ALA A 1 215 ? 9.140 -1.395 -1.072 1.00 90.75 215 ALA A N 1
ATOM 1652 C CA . ALA A 1 215 ? 9.075 -2.178 -2.302 1.00 90.75 215 ALA A CA 1
ATOM 1653 C C . ALA A 1 215 ? 8.942 -1.264 -3.529 1.00 90.75 215 ALA A C 1
ATOM 1655 O O . ALA A 1 215 ? 9.727 -1.373 -4.470 1.00 90.75 215 ALA A O 1
ATOM 1656 N N . PHE A 1 216 ? 8.028 -0.293 -3.483 1.00 88.19 216 PHE A N 1
ATOM 1657 C CA . PHE A 1 216 ? 7.808 0.657 -4.571 1.00 88.19 216 PHE A CA 1
ATOM 1658 C C . PHE A 1 216 ? 9.023 1.558 -4.840 1.00 88.19 216 PHE A C 1
ATOM 1660 O O . PHE A 1 216 ? 9.449 1.707 -5.985 1.00 88.19 216 PHE A O 1
ATOM 1667 N N . VAL A 1 217 ? 9.627 2.144 -3.801 1.00 85.44 217 VAL A N 1
ATOM 1668 C CA . VAL A 1 217 ? 10.820 3.004 -3.936 1.00 85.44 217 VAL A CA 1
ATOM 1669 C C . VAL A 1 217 ? 12.002 2.233 -4.528 1.00 85.44 217 VAL A C 1
ATOM 1671 O O . VAL A 1 217 ? 12.753 2.766 -5.346 1.00 85.44 217 VAL A O 1
ATOM 1674 N N . THR A 1 218 ? 12.152 0.969 -4.142 1.00 88.25 218 THR A N 1
ATOM 1675 C CA . THR A 1 218 ? 13.185 0.081 -4.686 1.00 88.25 218 THR A CA 1
ATOM 1676 C C . THR A 1 218 ? 12.895 -0.283 -6.139 1.00 88.25 218 THR A C 1
ATOM 1678 O O . THR A 1 218 ? 13.803 -0.284 -6.974 1.00 88.25 218 THR A O 1
ATOM 1681 N N . ALA A 1 219 ? 11.626 -0.521 -6.466 1.00 86.38 219 ALA A N 1
ATOM 1682 C CA . ALA A 1 219 ? 11.224 -0.930 -7.796 1.00 86.38 219 ALA A CA 1
ATOM 1683 C C . ALA A 1 219 ? 11.262 0.210 -8.827 1.00 86.38 219 ALA A C 1
ATOM 1685 O O . ALA A 1 219 ? 11.852 0.067 -9.893 1.00 86.38 219 ALA A O 1
ATOM 1686 N N . THR A 1 220 ? 10.712 1.381 -8.520 1.00 77.81 220 THR A N 1
ATOM 1687 C CA . THR A 1 220 ? 10.574 2.504 -9.478 1.00 77.81 220 THR A CA 1
ATOM 1688 C C . THR A 1 220 ? 11.872 2.945 -10.155 1.00 77.81 220 THR A C 1
ATOM 1690 O O . THR A 1 220 ? 11.855 3.430 -11.284 1.00 77.81 220 THR A O 1
ATOM 1693 N N . ARG A 1 221 ? 13.017 2.771 -9.491 1.00 78.44 221 ARG A N 1
ATOM 1694 C CA . ARG A 1 221 ? 14.345 3.113 -10.023 1.00 78.44 221 ARG A CA 1
ATOM 1695 C C . ARG A 1 221 ? 15.225 1.902 -10.286 1.00 78.44 221 ARG A C 1
ATOM 1697 O O . ARG A 1 221 ? 16.439 2.053 -10.417 1.00 78.44 221 ARG A O 1
ATOM 1704 N N . GLN A 1 222 ? 14.616 0.723 -10.373 1.00 78.50 222 GLN A N 1
ATOM 1705 C CA . GLN A 1 222 ? 15.288 -0.520 -10.726 1.00 78.50 222 GLN A CA 1
ATOM 1706 C C . GLN A 1 222 ? 16.440 -0.897 -9.776 1.00 78.50 222 GLN A C 1
ATOM 1708 O O . GLN A 1 222 ? 17.348 -1.641 -10.143 1.00 78.50 222 GLN A O 1
ATOM 1713 N N . PHE A 1 223 ? 16.392 -0.430 -8.523 1.00 81.75 223 PHE A N 1
ATOM 1714 C CA . PHE A 1 223 ? 17.328 -0.861 -7.480 1.00 81.75 223 PHE A CA 1
ATOM 1715 C C . PHE A 1 223 ? 17.150 -2.347 -7.145 1.00 81.75 223 PHE A C 1
ATOM 1717 O O . PHE A 1 223 ? 18.088 -2.990 -6.682 1.00 81.75 223 PHE A O 1
ATOM 1724 N N . GLY A 1 224 ? 15.987 -2.924 -7.470 1.00 73.50 224 GLY A N 1
ATOM 1725 C CA . GLY A 1 224 ? 15.758 -4.364 -7.405 1.00 73.50 224 GLY A CA 1
ATOM 1726 C C . GLY A 1 224 ? 16.732 -5.186 -8.254 1.00 73.50 224 GLY A C 1
ATOM 1727 O O . GLY A 1 224 ? 16.967 -6.337 -7.910 1.00 73.50 224 GLY A O 1
ATOM 1728 N N . HIS A 1 225 ? 17.367 -4.621 -9.293 1.00 74.56 225 HIS A N 1
ATOM 1729 C CA . HIS A 1 225 ? 18.325 -5.351 -10.139 1.00 74.56 225 HIS A CA 1
ATOM 1730 C C . HIS A 1 225 ? 19.572 -5.856 -9.415 1.00 74.56 225 HIS A C 1
ATOM 1732 O O . HIS A 1 225 ? 20.235 -6.762 -9.914 1.00 74.56 225 HIS A O 1
ATOM 1738 N N . TYR A 1 226 ? 19.884 -5.311 -8.237 1.00 70.75 226 TYR A N 1
ATOM 1739 C CA . TYR A 1 226 ? 20.958 -5.842 -7.401 1.00 70.75 226 TYR A CA 1
ATOM 1740 C C . TYR A 1 226 ? 20.623 -7.208 -6.787 1.00 70.75 226 TYR A C 1
ATOM 1742 O O . TYR A 1 226 ? 21.534 -7.932 -6.398 1.00 70.75 226 TYR A O 1
ATOM 1750 N N . VAL A 1 227 ? 19.336 -7.558 -6.702 1.00 72.44 227 VAL A N 1
ATOM 1751 C CA . VAL A 1 227 ? 18.843 -8.773 -6.033 1.00 72.44 227 VAL A CA 1
ATOM 1752 C C . VAL A 1 227 ? 18.081 -9.683 -7.001 1.00 72.44 227 VAL A C 1
ATOM 1754 O O . VAL A 1 227 ? 18.221 -10.900 -6.944 1.00 72.44 227 VAL A O 1
ATOM 1757 N N . LEU A 1 228 ? 17.286 -9.103 -7.903 1.00 73.94 228 LEU A N 1
ATOM 1758 C CA . LEU A 1 228 ? 16.443 -9.804 -8.867 1.00 73.94 228 LEU A CA 1
ATOM 1759 C C . LEU A 1 228 ? 16.971 -9.603 -10.297 1.00 73.94 228 LEU A C 1
ATOM 1761 O O . LEU A 1 228 ? 17.258 -8.468 -10.688 1.00 73.94 228 LEU A O 1
ATOM 1765 N N . PRO A 1 229 ? 17.051 -10.662 -11.119 1.00 71.19 229 PRO A N 1
ATOM 1766 C CA . PRO A 1 229 ? 17.497 -10.544 -12.502 1.00 71.19 229 PRO A CA 1
ATOM 1767 C C . PRO A 1 229 ? 16.584 -9.613 -13.314 1.00 71.19 229 PRO A C 1
ATOM 1769 O O . PRO A 1 229 ? 15.369 -9.567 -13.126 1.00 71.19 229 PRO A O 1
ATOM 1772 N N . ALA A 1 230 ? 17.177 -8.873 -14.251 1.00 76.19 230 ALA A N 1
ATOM 1773 C CA . ALA A 1 230 ? 16.476 -7.896 -15.090 1.00 76.19 230 ALA A CA 1
ATOM 1774 C C . ALA A 1 230 ? 15.748 -8.514 -16.300 1.00 76.19 230 ALA A C 1
ATOM 1776 O O . ALA A 1 230 ? 15.351 -7.780 -17.204 1.00 76.19 230 ALA A O 1
ATOM 1777 N N . ILE A 1 231 ? 15.586 -9.840 -16.324 1.00 84.50 231 ILE A N 1
ATOM 1778 C CA . ILE A 1 231 ? 15.029 -10.569 -17.466 1.00 84.50 231 ILE A CA 1
ATOM 1779 C C . ILE A 1 231 ? 13.549 -10.181 -17.626 1.00 84.50 231 ILE A C 1
ATOM 1781 O O . ILE A 1 231 ? 12.785 -10.320 -16.665 1.00 84.50 231 ILE A O 1
ATOM 1785 N N . PRO A 1 232 ? 13.136 -9.670 -18.798 1.00 88.62 232 PRO A N 1
ATOM 1786 C CA . PRO A 1 232 ? 11.750 -9.299 -19.032 1.00 88.62 232 PRO A CA 1
ATOM 1787 C C . PRO A 1 232 ? 10.874 -10.535 -19.275 1.00 88.62 232 PRO A C 1
ATOM 1789 O O . PRO A 1 232 ? 11.268 -11.442 -20.004 1.00 88.62 232 PRO A O 1
ATOM 1792 N N . PHE A 1 233 ? 9.683 -10.545 -18.678 1.00 90.75 233 PHE A N 1
ATOM 1793 C CA . PHE A 1 233 ? 8.612 -11.510 -18.936 1.00 90.75 233 PHE A CA 1
ATOM 1794 C C . PHE A 1 233 ? 7.841 -11.156 -20.211 1.00 90.75 233 PHE A C 1
ATOM 1796 O O . PHE A 1 233 ? 7.577 -12.022 -21.037 1.00 90.75 233 PHE A O 1
ATOM 1803 N N . SER A 1 234 ? 7.529 -9.871 -20.391 1.00 89.56 234 SER A N 1
ATOM 1804 C CA . SER A 1 234 ? 6.925 -9.328 -21.607 1.00 89.56 234 SER A CA 1
ATOM 1805 C C . SER A 1 234 ? 7.712 -8.122 -22.100 1.00 89.56 234 SER A C 1
ATOM 1807 O O . SER A 1 234 ? 8.334 -7.386 -21.324 1.00 89.56 234 SER A O 1
ATOM 1809 N N . VAL A 1 235 ? 7.699 -7.934 -23.416 1.00 88.06 235 VAL A N 1
ATOM 1810 C CA . VAL A 1 235 ? 8.375 -6.841 -24.110 1.00 88.06 235 VAL A CA 1
ATOM 1811 C C . VAL A 1 235 ? 7.455 -6.338 -25.213 1.00 88.06 235 VAL A C 1
ATOM 1813 O O . VAL A 1 235 ? 6.876 -7.133 -25.945 1.00 88.06 235 VAL A O 1
ATOM 1816 N N . GLN A 1 236 ? 7.355 -5.023 -25.360 1.00 86.75 236 GLN A N 1
ATOM 1817 C CA . GLN A 1 236 ? 6.695 -4.382 -26.488 1.00 86.75 236 GLN A CA 1
ATOM 1818 C C . GLN A 1 236 ? 7.611 -3.303 -27.057 1.00 86.75 236 GLN A C 1
ATOM 1820 O O . GLN A 1 236 ? 8.028 -2.387 -26.350 1.00 86.75 236 GLN A O 1
ATOM 1825 N N . LEU A 1 237 ? 7.934 -3.407 -28.342 1.00 86.06 237 LEU A N 1
ATOM 1826 C CA . LEU A 1 237 ? 8.794 -2.453 -29.029 1.00 86.06 237 LEU A CA 1
ATOM 1827 C C . LEU A 1 237 ? 7.961 -1.609 -29.997 1.00 86.06 237 LEU A C 1
ATOM 1829 O O . LEU A 1 237 ? 7.327 -2.125 -30.917 1.00 86.06 237 LEU A O 1
ATOM 1833 N N . HIS A 1 238 ? 7.949 -0.299 -29.766 1.00 83.88 238 HIS A N 1
ATOM 1834 C CA . HIS A 1 238 ? 7.239 0.658 -30.608 1.00 83.88 238 HIS A CA 1
ATOM 1835 C C . HIS A 1 238 ? 8.093 1.112 -31.802 1.00 83.88 238 HIS A C 1
ATOM 1837 O O . HIS A 1 238 ? 9.323 1.106 -31.757 1.00 83.88 238 HIS A O 1
ATOM 1843 N N . ALA A 1 239 ? 7.425 1.565 -32.868 1.00 82.62 239 ALA A N 1
ATOM 1844 C CA . ALA A 1 239 ? 8.070 2.044 -34.095 1.00 82.62 239 ALA A CA 1
ATOM 1845 C C . ALA A 1 239 ? 9.006 3.252 -33.879 1.00 82.62 239 ALA A C 1
ATOM 1847 O O . ALA A 1 239 ? 9.943 3.468 -34.647 1.00 82.62 239 ALA A O 1
ATOM 1848 N N . ASP A 1 240 ? 8.781 4.027 -32.815 1.00 81.06 240 ASP A N 1
ATOM 1849 C CA . ASP A 1 240 ? 9.619 5.164 -32.429 1.00 81.06 240 ASP A CA 1
ATOM 1850 C C . ASP A 1 240 ? 10.946 4.754 -31.766 1.00 81.06 240 ASP A C 1
ATOM 1852 O O . ASP A 1 240 ? 11.747 5.633 -31.451 1.00 81.06 240 ASP A O 1
ATOM 1856 N N . GLY A 1 241 ? 11.181 3.456 -31.546 1.00 77.19 241 GLY A N 1
ATOM 1857 C CA . GLY A 1 241 ? 12.380 2.937 -30.886 1.00 77.19 241 GLY A CA 1
ATOM 1858 C C . GLY A 1 241 ? 12.235 2.664 -29.406 1.00 77.19 241 GLY A C 1
ATOM 1859 O O . GLY A 1 241 ? 13.138 2.074 -28.807 1.00 77.19 241 GLY A O 1
ATOM 1860 N N . ARG A 1 242 ? 11.125 3.093 -28.797 1.00 81.62 242 ARG A N 1
ATOM 1861 C CA . ARG A 1 242 ? 10.924 2.915 -27.365 1.00 81.62 242 ARG A CA 1
ATOM 1862 C C . ARG A 1 242 ? 10.585 1.470 -27.073 1.00 81.62 242 ARG A C 1
ATOM 1864 O O . ARG A 1 242 ? 9.635 0.897 -27.610 1.00 81.62 242 ARG A O 1
ATOM 1871 N N . LEU A 1 243 ? 11.373 0.907 -26.175 1.00 84.25 243 LEU A N 1
ATOM 1872 C CA . LEU A 1 243 ? 11.155 -0.419 -25.647 1.00 84.25 243 LEU A CA 1
ATOM 1873 C C . LEU A 1 243 ? 10.385 -0.309 -24.335 1.00 84.25 243 LEU A C 1
ATOM 1875 O O . LEU A 1 243 ? 10.789 0.418 -23.431 1.00 84.25 243 LEU A O 1
ATOM 1879 N N . PHE A 1 244 ? 9.302 -1.058 -24.235 1.00 85.44 244 PHE A N 1
ATOM 1880 C CA . PHE A 1 244 ? 8.528 -1.249 -23.024 1.00 85.44 244 PHE A CA 1
ATOM 1881 C C . PHE A 1 244 ? 8.699 -2.685 -22.558 1.00 85.44 244 PHE A C 1
ATOM 1883 O O . PHE A 1 244 ? 8.784 -3.601 -23.375 1.00 85.44 244 PHE A O 1
ATOM 1890 N N . TRP A 1 245 ? 8.778 -2.894 -21.251 1.00 87.25 245 TRP A N 1
ATOM 1891 C CA . TRP A 1 245 ? 9.003 -4.224 -20.705 1.00 87.25 245 TRP A CA 1
ATOM 1892 C C . TRP A 1 245 ? 8.388 -4.378 -19.326 1.00 87.25 245 TRP A C 1
ATOM 1894 O O . TRP A 1 245 ? 8.219 -3.408 -18.587 1.00 87.25 245 TRP A O 1
ATOM 1904 N N . PHE A 1 246 ? 8.124 -5.629 -18.972 1.00 89.25 246 PHE A N 1
ATOM 1905 C CA . PHE A 1 246 ? 7.697 -6.029 -17.645 1.00 89.25 246 PHE A CA 1
ATOM 1906 C C . PHE A 1 246 ? 8.629 -7.109 -17.107 1.00 89.25 246 PHE A C 1
ATOM 1908 O O . PHE A 1 246 ? 8.962 -8.047 -17.822 1.00 89.25 246 PHE A O 1
ATOM 1915 N N . ASN A 1 247 ? 9.080 -6.990 -15.860 1.00 88.81 247 ASN A N 1
ATOM 1916 C CA . ASN A 1 247 ? 10.010 -7.935 -15.233 1.00 88.81 247 ASN A CA 1
ATOM 1917 C C . ASN A 1 247 ? 9.702 -8.102 -13.736 1.00 88.81 247 ASN A C 1
ATOM 1919 O O . ASN A 1 247 ? 8.748 -7.520 -13.217 1.00 88.81 247 ASN A O 1
ATOM 1923 N N . ALA A 1 248 ? 10.532 -8.861 -13.014 1.00 88.81 248 ALA A N 1
ATOM 1924 C CA . ALA A 1 248 ? 10.364 -9.093 -11.573 1.00 88.81 248 ALA A CA 1
ATOM 1925 C C . ALA A 1 248 ? 10.321 -7.794 -10.745 1.00 88.81 248 ALA A C 1
ATOM 1927 O O . ALA A 1 248 ? 9.664 -7.715 -9.710 1.00 88.81 248 ALA A O 1
ATOM 1928 N N . ASN A 1 249 ? 10.989 -6.744 -11.217 1.00 88.31 249 ASN A N 1
ATOM 1929 C CA . ASN A 1 249 ? 10.952 -5.437 -10.583 1.00 88.31 249 ASN A CA 1
ATOM 1930 C C . ASN A 1 249 ? 9.611 -4.714 -10.842 1.00 88.31 249 ASN A C 1
ATOM 1932 O O . ASN A 1 249 ? 9.110 -4.041 -9.948 1.00 88.31 249 ASN A O 1
ATOM 1936 N N . GLY A 1 250 ? 8.984 -4.910 -12.007 1.00 88.50 250 GLY A N 1
ATOM 1937 C CA . GLY A 1 250 ? 7.598 -4.493 -12.269 1.00 88.50 250 GLY A CA 1
ATOM 1938 C C . GLY A 1 250 ? 6.585 -5.189 -11.351 1.00 88.50 250 GLY A C 1
ATOM 1939 O O . GLY A 1 250 ? 5.743 -4.526 -10.752 1.00 88.50 250 GLY A O 1
ATOM 1940 N N . VAL A 1 251 ? 6.735 -6.500 -11.131 1.00 91.12 251 VAL A N 1
ATOM 1941 C CA . VAL A 1 251 ? 5.954 -7.265 -10.134 1.00 91.12 251 VAL A CA 1
ATOM 1942 C C . VAL A 1 251 ? 6.102 -6.652 -8.738 1.00 91.12 251 VAL A C 1
ATOM 1944 O O . VAL A 1 251 ? 5.107 -6.391 -8.065 1.00 91.12 251 VAL A O 1
ATOM 1947 N N . LEU A 1 252 ? 7.340 -6.380 -8.307 1.00 90.88 252 LEU A N 1
ATOM 1948 C CA . LEU A 1 252 ? 7.615 -5.775 -7.001 1.00 90.88 252 LEU A CA 1
ATOM 1949 C C . LEU A 1 252 ? 6.987 -4.380 -6.861 1.00 90.88 252 LEU A C 1
ATOM 1951 O O . LEU A 1 252 ? 6.489 -4.045 -5.786 1.00 90.88 252 LEU A O 1
ATOM 1955 N N . MET A 1 253 ? 6.997 -3.581 -7.933 1.00 88.50 253 MET A N 1
ATOM 1956 C CA . MET A 1 253 ? 6.354 -2.267 -7.965 1.00 88.50 253 MET A CA 1
ATOM 1957 C C . MET A 1 253 ? 4.852 -2.393 -7.706 1.00 88.50 253 MET A C 1
ATOM 1959 O O . MET A 1 253 ? 4.353 -1.774 -6.769 1.00 88.50 253 MET A O 1
ATOM 1963 N N . HIS A 1 254 ? 4.164 -3.232 -8.483 1.00 90.69 254 HIS A N 1
ATOM 1964 C CA . HIS A 1 254 ? 2.719 -3.462 -8.396 1.00 90.69 254 HIS A CA 1
ATOM 1965 C C . HIS A 1 254 ? 2.285 -3.986 -7.031 1.00 90.69 254 HIS A C 1
ATOM 1967 O O . HIS A 1 254 ? 1.410 -3.409 -6.381 1.00 90.69 254 HIS A O 1
ATOM 1973 N N . VAL A 1 255 ? 2.971 -5.016 -6.529 1.00 92.75 255 VAL A N 1
ATOM 1974 C CA . VAL A 1 255 ? 2.739 -5.540 -5.175 1.00 92.75 255 VAL A CA 1
ATOM 1975 C C . VAL A 1 255 ? 2.981 -4.451 -4.128 1.00 92.75 255 VAL A C 1
ATOM 1977 O O . VAL A 1 255 ? 2.186 -4.298 -3.201 1.00 92.75 255 VAL A O 1
ATOM 1980 N N . GLY A 1 256 ? 4.043 -3.655 -4.283 1.00 92.19 256 GLY A N 1
ATOM 1981 C CA . GLY A 1 256 ? 4.361 -2.545 -3.390 1.00 92.19 256 GLY A CA 1
ATOM 1982 C C . GLY A 1 256 ? 3.246 -1.500 -3.311 1.00 92.19 256 GLY A C 1
ATOM 1983 O O . GLY A 1 256 ? 2.821 -1.146 -2.207 1.00 92.19 256 GLY A O 1
ATOM 1984 N N . VAL A 1 257 ? 2.727 -1.043 -4.458 1.00 88.69 257 VAL A N 1
ATOM 1985 C CA . VAL A 1 257 ? 1.604 -0.088 -4.505 1.00 88.69 257 VAL A CA 1
ATOM 1986 C C . VAL A 1 257 ? 0.354 -0.692 -3.878 1.00 88.69 257 VAL A C 1
ATOM 1988 O O . VAL A 1 257 ? -0.272 -0.049 -3.036 1.00 88.69 257 VAL A O 1
ATOM 1991 N N . PHE A 1 258 ? 0.019 -1.942 -4.200 1.00 93.31 258 PHE A N 1
ATOM 1992 C CA . PHE A 1 258 ? -1.156 -2.598 -3.637 1.00 93.31 258 PHE A CA 1
ATOM 1993 C C . PHE A 1 258 ? -1.093 -2.735 -2.118 1.00 93.31 258 PHE A C 1
ATOM 1995 O O . PHE A 1 258 ? -2.046 -2.369 -1.430 1.00 93.31 258 PHE A O 1
ATOM 2002 N N . VAL A 1 259 ? 0.032 -3.202 -1.572 1.00 94.38 259 VAL A N 1
ATOM 2003 C CA . VAL A 1 259 ? 0.228 -3.320 -0.119 1.00 94.38 259 VAL A CA 1
ATOM 2004 C C . VAL A 1 259 ? 0.110 -1.944 0.551 1.00 94.38 259 VAL A C 1
ATOM 2006 O O . VAL A 1 259 ? -0.488 -1.825 1.627 1.00 94.38 259 VAL A O 1
ATOM 2009 N N . MET A 1 260 ? 0.607 -0.890 -0.104 1.00 90.38 260 MET A N 1
ATOM 2010 C CA . MET A 1 260 ? 0.468 0.488 0.363 1.00 90.38 260 MET A CA 1
ATOM 2011 C C . MET A 1 260 ? -0.996 0.941 0.383 1.00 90.38 260 MET A C 1
ATOM 2013 O O . MET A 1 260 ? -1.486 1.380 1.424 1.00 90.38 260 MET A O 1
ATOM 2017 N N . CYS A 1 261 ? -1.717 0.786 -0.730 1.00 90.31 261 CYS A N 1
ATOM 2018 C CA . CYS A 1 261 ? -3.137 1.117 -0.842 1.00 90.31 261 CYS A CA 1
ATOM 2019 C C . CYS A 1 261 ? -3.986 0.322 0.155 1.00 90.31 261 CYS A C 1
ATOM 2021 O O . CYS A 1 261 ? -4.831 0.901 0.839 1.00 90.31 261 CYS A O 1
ATOM 2023 N N . PHE A 1 262 ? -3.726 -0.978 0.302 1.00 94.25 262 PHE A N 1
ATOM 2024 C CA . PHE A 1 262 ? -4.374 -1.831 1.292 1.00 94.25 262 PHE A CA 1
ATOM 2025 C C . PHE A 1 262 ? -4.171 -1.279 2.703 1.00 94.25 262 PHE A C 1
ATOM 2027 O O . PHE A 1 262 ? -5.146 -1.049 3.418 1.00 94.25 262 PHE A O 1
ATOM 2034 N N . GLY A 1 263 ? -2.924 -1.015 3.098 1.00 92.31 263 GLY A N 1
ATOM 2035 C CA . GLY A 1 263 ? -2.617 -0.487 4.422 1.00 92.31 263 GLY A CA 1
ATOM 2036 C C . GLY A 1 263 ? -3.272 0.874 4.680 1.00 92.31 263 GLY A C 1
ATOM 2037 O O . GLY A 1 263 ? -3.893 1.056 5.726 1.00 92.31 263 GLY A O 1
ATOM 2038 N N . ILE A 1 264 ? -3.233 1.795 3.706 1.00 89.50 264 ILE A N 1
ATOM 2039 C CA . ILE A 1 264 ? -3.877 3.116 3.797 1.00 89.50 264 ILE A CA 1
ATOM 2040 C C . ILE A 1 264 ? -5.386 2.960 3.998 1.00 89.50 264 ILE A C 1
ATOM 2042 O O . ILE A 1 264 ? -5.942 3.540 4.929 1.00 89.50 264 ILE A O 1
ATOM 2046 N N . VAL A 1 265 ? -6.054 2.144 3.176 1.00 92.88 265 VAL A N 1
ATOM 2047 C CA . VAL A 1 265 ? -7.503 1.930 3.276 1.00 92.88 265 VAL A CA 1
ATOM 2048 C C . VAL A 1 265 ? -7.869 1.313 4.623 1.00 92.88 265 VAL A C 1
ATOM 2050 O O . VAL A 1 265 ? -8.773 1.809 5.298 1.00 92.88 265 VAL A O 1
ATOM 2053 N N . GLN A 1 266 ? -7.174 0.258 5.057 1.00 93.88 266 GLN A N 1
ATOM 2054 C CA . GLN A 1 266 ? -7.479 -0.385 6.336 1.00 93.88 266 GLN A CA 1
ATOM 2055 C C . GLN A 1 266 ? -7.199 0.535 7.527 1.00 93.88 266 GLN A C 1
ATOM 2057 O O . GLN A 1 266 ? -8.006 0.589 8.461 1.00 93.88 266 GLN A O 1
ATOM 2062 N N . PHE A 1 267 ? -6.107 1.302 7.476 1.00 91.06 267 PHE A N 1
ATOM 2063 C CA . PHE A 1 267 ? -5.809 2.326 8.467 1.00 91.06 267 PHE A CA 1
ATOM 2064 C C . PHE A 1 267 ? -6.936 3.354 8.532 1.00 91.06 267 PHE A C 1
ATOM 2066 O O . PHE A 1 267 ? -7.492 3.559 9.606 1.00 91.06 267 PHE A O 1
ATOM 2073 N N . SER A 1 268 ? -7.333 3.956 7.407 1.00 90.00 268 SER A N 1
ATOM 2074 C CA . SER A 1 268 ? -8.384 4.980 7.368 1.00 90.00 268 SER A CA 1
ATOM 2075 C C . SER A 1 268 ? -9.711 4.457 7.909 1.00 90.00 268 SER A C 1
ATOM 2077 O O . SER A 1 268 ? -10.347 5.125 8.724 1.00 90.00 268 SER A O 1
ATOM 2079 N N . ARG A 1 269 ? -10.104 3.235 7.528 1.00 92.62 269 ARG A N 1
ATOM 2080 C CA . ARG A 1 269 ? -11.329 2.587 8.021 1.00 92.62 269 ARG A CA 1
ATOM 2081 C C . ARG A 1 269 ? -11.334 2.436 9.540 1.00 92.62 269 ARG A C 1
ATOM 2083 O O . ARG A 1 269 ? -12.348 2.716 10.177 1.00 92.62 269 ARG A O 1
ATOM 2090 N N . ARG A 1 270 ? -10.214 1.996 10.123 1.00 90.94 270 ARG A N 1
ATOM 2091 C CA . ARG A 1 270 ? -10.083 1.772 11.572 1.00 90.94 270 ARG A CA 1
ATOM 2092 C C . ARG A 1 270 ? -9.901 3.068 12.349 1.00 90.94 270 ARG A C 1
ATOM 2094 O O . ARG A 1 270 ? -10.595 3.267 13.337 1.00 90.94 270 ARG A O 1
ATOM 2101 N N . TYR A 1 271 ? -9.013 3.942 11.888 1.00 88.56 271 TYR A N 1
ATOM 2102 C CA . TYR A 1 271 ? -8.687 5.209 12.535 1.00 88.56 271 TYR A CA 1
ATOM 2103 C C . TYR A 1 271 ? -9.902 6.137 12.623 1.00 88.56 271 TYR A C 1
ATOM 2105 O O . TYR A 1 271 ? -10.124 6.769 13.651 1.00 88.56 271 TYR A O 1
ATOM 2113 N N . LEU A 1 272 ? -10.710 6.195 11.559 1.00 89.38 272 LEU A N 1
ATOM 2114 C CA . LEU A 1 272 ? -11.925 7.012 11.512 1.00 89.38 272 LEU A CA 1
ATOM 2115 C C . LEU A 1 272 ? -13.176 6.277 12.015 1.00 89.38 272 LEU A C 1
ATOM 2117 O O . LEU A 1 272 ? -14.239 6.884 12.055 1.00 89.38 272 LEU A O 1
ATOM 2121 N N . GLY A 1 273 ? -13.093 4.985 12.354 1.00 89.25 273 GLY A N 1
ATOM 2122 C CA . GLY A 1 273 ? -14.258 4.202 12.781 1.00 89.25 273 GLY A CA 1
ATOM 2123 C C . GLY A 1 273 ? -15.358 4.097 11.714 1.00 89.25 273 GLY A C 1
ATOM 2124 O O . GLY A 1 273 ? -16.542 4.098 12.040 1.00 89.25 273 GLY A O 1
ATOM 2125 N N . LEU A 1 274 ? -14.998 4.016 10.427 1.00 91.00 274 LEU A N 1
ATOM 2126 C CA . LEU A 1 274 ? -15.969 4.129 9.326 1.00 91.00 274 LEU A CA 1
ATOM 2127 C C . LEU A 1 274 ? -17.049 3.044 9.352 1.00 91.00 274 LEU A C 1
ATOM 2129 O O . LEU A 1 274 ? -18.173 3.301 8.937 1.00 91.00 274 LEU A O 1
ATOM 2133 N N . ALA A 1 275 ? -16.742 1.850 9.860 1.00 91.00 275 ALA A N 1
ATOM 2134 C CA . ALA A 1 275 ? -17.712 0.761 9.940 1.00 91.00 275 ALA A CA 1
ATOM 2135 C C . ALA A 1 275 ? -18.925 1.095 10.829 1.00 91.00 275 ALA A C 1
ATOM 2137 O O . ALA A 1 275 ? -20.027 0.654 10.518 1.00 91.00 275 ALA A O 1
ATOM 2138 N N . SER A 1 276 ? -18.737 1.873 11.902 1.00 89.62 276 SER A N 1
ATOM 2139 C CA . SER A 1 276 ? -19.824 2.278 12.800 1.00 89.62 276 SER A CA 1
ATOM 2140 C C . SER A 1 276 ? -20.445 3.614 12.398 1.00 89.62 276 SER A C 1
ATOM 2142 O O . SER A 1 276 ? -21.659 3.763 12.461 1.00 89.62 276 SER A O 1
ATOM 2144 N N . ILE A 1 277 ? -19.630 4.577 11.961 1.00 90.12 277 ILE A N 1
ATOM 2145 C CA . ILE A 1 277 ? -20.087 5.954 11.715 1.00 90.12 277 ILE A CA 1
ATOM 2146 C C . ILE A 1 277 ? -20.611 6.133 10.281 1.00 90.12 277 ILE A C 1
ATOM 2148 O O . ILE A 1 277 ? -21.588 6.839 10.045 1.00 90.12 277 ILE A O 1
ATOM 2152 N N . LEU A 1 278 ? -19.955 5.508 9.300 1.00 92.81 278 LEU A N 1
ATOM 2153 C CA . LEU A 1 278 ? -20.136 5.758 7.865 1.00 92.81 278 LEU A CA 1
ATOM 2154 C C . LEU A 1 278 ? -20.145 4.435 7.056 1.00 92.81 278 LEU A C 1
ATOM 2156 O O . LEU A 1 278 ? -19.340 4.257 6.134 1.00 92.81 278 LEU A O 1
ATOM 2160 N N . PRO A 1 279 ? -21.076 3.496 7.334 1.00 93.88 279 PRO A N 1
ATOM 2161 C CA . PRO A 1 279 ? -21.020 2.118 6.827 1.00 93.88 279 PRO A CA 1
ATOM 2162 C C . PRO A 1 279 ? -21.170 2.001 5.304 1.00 93.88 279 PRO A C 1
ATOM 2164 O O . PRO A 1 279 ? -20.697 1.039 4.696 1.00 93.88 279 PRO A O 1
ATOM 2167 N N . ARG A 1 280 ? -21.825 2.974 4.653 1.00 94.12 280 ARG A N 1
ATOM 2168 C CA . ARG A 1 280 ? -21.874 3.050 3.183 1.00 94.12 280 ARG A CA 1
ATOM 2169 C C . ARG A 1 280 ? -20.468 3.268 2.621 1.00 94.12 280 ARG A C 1
ATOM 2171 O O . ARG A 1 280 ? -20.016 2.459 1.825 1.00 94.12 280 ARG A O 1
ATOM 2178 N N . TYR A 1 281 ? -19.745 4.273 3.103 1.00 91.69 281 TYR A N 1
ATOM 2179 C CA . TYR A 1 281 ? -18.389 4.595 2.642 1.00 91.69 281 TYR A CA 1
ATOM 2180 C C . TYR A 1 281 ? -17.393 3.467 2.928 1.00 91.69 281 TYR A C 1
ATOM 2182 O O . TYR A 1 281 ? -16.554 3.150 2.089 1.00 91.69 281 TYR A O 1
ATOM 2190 N N . ASP A 1 282 ? -17.542 2.789 4.067 1.00 94.44 282 ASP A N 1
ATOM 2191 C CA . ASP A 1 282 ? -16.749 1.604 4.397 1.00 94.44 282 ASP A CA 1
ATOM 2192 C C . ASP A 1 282 ? -16.931 0.450 3.386 1.00 94.44 282 ASP A C 1
ATOM 2194 O O . ASP A 1 282 ? -15.977 -0.266 3.070 1.00 94.44 282 ASP A O 1
ATOM 2198 N N . ARG A 1 283 ? -18.146 0.266 2.845 1.00 94.69 283 ARG A N 1
ATOM 2199 C CA . ARG A 1 283 ? -18.403 -0.704 1.765 1.00 94.69 283 ARG A CA 1
ATOM 2200 C C . ARG A 1 283 ? -17.772 -0.272 0.445 1.00 94.69 283 ARG A C 1
ATOM 2202 O O . ARG A 1 283 ? -17.153 -1.104 -0.208 1.00 94.69 283 ARG A O 1
ATOM 2209 N N . TRP A 1 284 ? -17.881 1.007 0.087 1.00 95.50 284 TRP A N 1
ATOM 2210 C CA . TRP A 1 284 ? -17.286 1.544 -1.142 1.00 95.50 284 TRP A CA 1
ATOM 2211 C C . TRP A 1 284 ? -15.762 1.402 -1.145 1.00 95.50 284 TRP A C 1
ATOM 2213 O O . TRP A 1 284 ? -15.202 0.918 -2.121 1.00 95.50 284 TRP A O 1
ATOM 2223 N N . LEU A 1 285 ? -15.095 1.727 -0.031 1.00 94.75 285 LEU A N 1
ATOM 2224 C CA . LEU A 1 285 ? -13.644 1.548 0.102 1.00 94.75 285 LEU A CA 1
ATOM 2225 C C . LEU A 1 285 ? -13.214 0.090 -0.072 1.00 94.75 285 LEU A C 1
ATOM 2227 O O . LEU A 1 285 ? -12.213 -0.179 -0.728 1.00 94.75 285 LEU A O 1
ATOM 2231 N N . ARG A 1 286 ? -13.968 -0.859 0.496 1.00 95.31 286 ARG A N 1
ATOM 2232 C CA . ARG A 1 286 ? -13.693 -2.290 0.307 1.00 95.31 286 ARG A CA 1
ATOM 2233 C C . ARG A 1 286 ? -13.891 -2.721 -1.141 1.00 95.31 286 ARG A C 1
ATOM 2235 O O . ARG A 1 286 ? -13.033 -3.420 -1.664 1.00 95.31 286 ARG A O 1
ATOM 2242 N N . ALA A 1 287 ? -14.984 -2.300 -1.773 1.00 96.19 287 ALA A N 1
ATOM 2243 C CA . ALA A 1 287 ? -15.272 -2.634 -3.163 1.00 96.19 287 ALA A CA 1
ATOM 2244 C C . ALA A 1 287 ? -14.190 -2.093 -4.108 1.00 96.19 287 ALA A C 1
ATOM 2246 O O . ALA A 1 287 ? -13.674 -2.846 -4.926 1.00 96.19 287 ALA A O 1
ATOM 2247 N N . LEU A 1 288 ? -13.784 -0.830 -3.939 1.00 96.12 288 LEU A N 1
ATOM 2248 C CA . LEU A 1 288 ? -12.704 -0.226 -4.722 1.00 96.12 288 LEU A CA 1
ATOM 2249 C C . LEU A 1 288 ? -11.364 -0.932 -4.501 1.00 96.12 288 LEU A C 1
ATOM 2251 O O . LEU A 1 288 ? -10.643 -1.175 -5.461 1.00 96.12 288 LEU A O 1
ATOM 2255 N N . LEU A 1 289 ? -11.038 -1.298 -3.258 1.00 95.81 289 LEU A N 1
ATOM 2256 C CA . LEU A 1 289 ? -9.800 -2.020 -2.962 1.00 95.81 289 LEU A CA 1
ATOM 2257 C C . LEU A 1 289 ? -9.785 -3.428 -3.580 1.00 95.81 289 LEU A C 1
ATOM 2259 O O . LEU A 1 289 ? -8.745 -3.865 -4.061 1.00 95.81 289 LEU A O 1
ATOM 2263 N N . ILE A 1 290 ? -10.926 -4.126 -3.583 1.00 96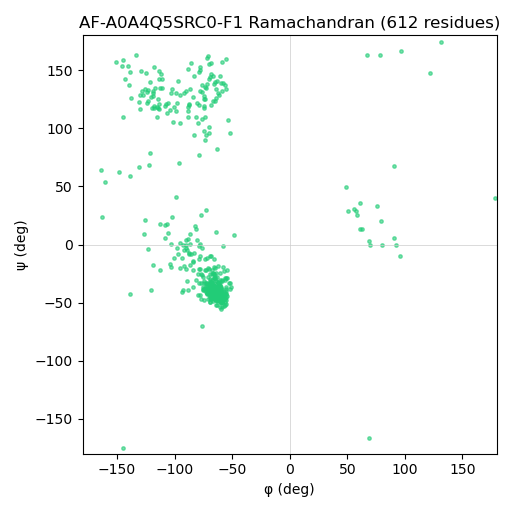.56 290 ILE A N 1
ATOM 2264 C CA . ILE A 1 290 ? -11.070 -5.430 -4.247 1.00 96.56 290 ILE A CA 1
ATOM 2265 C C . ILE A 1 290 ? -10.954 -5.269 -5.764 1.00 96.56 290 ILE A C 1
ATOM 2267 O O . ILE A 1 290 ? -10.223 -6.031 -6.385 1.00 96.56 290 ILE A O 1
ATOM 2271 N N . ALA A 1 291 ? -11.627 -4.274 -6.348 1.00 96.38 291 ALA A N 1
ATOM 2272 C CA . ALA A 1 291 ? -11.546 -3.989 -7.779 1.00 96.38 291 ALA A CA 1
ATOM 2273 C C . ALA A 1 291 ? -10.106 -3.677 -8.207 1.00 96.38 291 ALA A C 1
ATOM 2275 O O . ALA A 1 291 ? -9.630 -4.241 -9.186 1.00 96.38 291 ALA A O 1
ATOM 2276 N N . TYR A 1 292 ? -9.397 -2.856 -7.427 1.00 95.44 292 TYR A N 1
ATOM 2277 C CA . TYR A 1 292 ? -7.987 -2.555 -7.656 1.00 95.44 292 TYR A CA 1
ATOM 2278 C C . TYR A 1 292 ? -7.100 -3.798 -7.542 1.00 95.44 292 TYR A C 1
ATOM 2280 O O . TYR A 1 292 ? -6.283 -4.047 -8.417 1.00 95.44 292 TYR A O 1
ATOM 2288 N N . GLY A 1 293 ? -7.294 -4.628 -6.513 1.00 96.31 293 GLY A N 1
ATOM 2289 C CA . GLY A 1 293 ? -6.548 -5.881 -6.386 1.00 96.31 293 GLY A CA 1
ATOM 2290 C C . GLY A 1 293 ? -6.816 -6.865 -7.529 1.00 96.31 293 GLY A C 1
ATOM 2291 O O . GLY A 1 293 ? -5.891 -7.519 -7.998 1.00 96.31 293 GLY A O 1
ATOM 2292 N N . ALA A 1 294 ? -8.063 -6.967 -7.991 1.00 96.06 294 ALA A N 1
ATOM 2293 C CA . ALA A 1 294 ? -8.434 -7.846 -9.096 1.00 96.06 294 ALA A CA 1
ATOM 2294 C C . ALA A 1 294 ? -7.813 -7.387 -10.421 1.00 96.06 294 ALA A C 1
ATOM 2296 O O . ALA A 1 294 ? -7.242 -8.204 -11.140 1.00 96.06 294 ALA A O 1
ATOM 2297 N N . GLU A 1 295 ? -7.892 -6.090 -10.718 1.00 95.12 295 GLU A N 1
ATOM 2298 C CA . GLU A 1 295 ? -7.282 -5.504 -11.910 1.00 95.12 295 GLU A CA 1
ATOM 2299 C C . GLU A 1 295 ? -5.758 -5.700 -11.901 1.00 95.12 295 GLU A C 1
ATOM 2301 O O . GLU A 1 295 ? -5.219 -6.239 -12.866 1.00 95.12 295 GLU A O 1
ATOM 2306 N N . LEU A 1 296 ? -5.093 -5.443 -10.771 1.00 94.19 296 LEU A N 1
ATOM 2307 C CA . LEU A 1 296 ? -3.656 -5.668 -10.607 1.00 94.19 296 LEU A CA 1
ATOM 2308 C C . LEU A 1 296 ? -3.254 -7.126 -10.872 1.00 94.19 296 LEU A C 1
ATOM 2310 O O . LEU A 1 296 ? -2.270 -7.392 -11.559 1.00 94.19 296 LEU A O 1
ATOM 2314 N N . ILE A 1 297 ? -4.009 -8.089 -10.331 1.00 95.25 297 ILE A N 1
ATOM 2315 C CA . ILE A 1 297 ? -3.743 -9.520 -10.536 1.00 95.25 297 ILE A CA 1
ATOM 2316 C C . ILE A 1 297 ? -3.847 -9.871 -12.021 1.00 95.25 297 ILE A C 1
ATOM 2318 O O . ILE A 1 297 ? -2.983 -10.580 -12.536 1.00 95.25 297 ILE A O 1
ATOM 2322 N N . VAL A 1 298 ? -4.872 -9.366 -12.712 1.00 95.62 298 VAL A N 1
ATOM 2323 C CA . VAL A 1 298 ? -5.054 -9.587 -14.152 1.00 95.62 298 VAL A CA 1
ATOM 2324 C C . VAL A 1 298 ? -3.895 -8.974 -14.938 1.00 95.62 298 VAL A C 1
ATOM 2326 O O . VAL A 1 298 ? -3.275 -9.666 -15.747 1.00 95.62 298 VAL A O 1
ATOM 2329 N N . THR A 1 299 ? -3.544 -7.719 -14.657 1.00 94.31 299 THR A N 1
ATOM 2330 C CA . THR A 1 299 ? -2.435 -7.003 -15.302 1.00 94.31 299 THR A CA 1
ATOM 2331 C C . THR A 1 299 ? -1.107 -7.728 -15.100 1.00 94.31 299 THR A C 1
ATOM 2333 O O . THR A 1 299 ? -0.362 -7.956 -16.057 1.00 94.31 299 THR A O 1
ATOM 2336 N N . MET A 1 300 ? -0.811 -8.163 -13.875 1.00 94.06 300 MET A N 1
ATOM 2337 C CA . MET A 1 300 ? 0.401 -8.921 -13.577 1.00 94.06 300 MET A CA 1
ATOM 2338 C C . MET A 1 300 ? 0.408 -10.290 -14.265 1.00 94.06 300 MET A C 1
ATOM 2340 O O . MET A 1 300 ? 1.431 -10.672 -14.827 1.00 94.06 300 MET A O 1
ATOM 2344 N N . ALA A 1 301 ? -0.710 -11.021 -14.261 1.00 95.06 301 ALA A N 1
ATOM 2345 C CA . ALA A 1 301 ? -0.806 -12.333 -14.896 1.00 95.06 301 ALA A CA 1
ATOM 2346 C C . ALA A 1 301 ? -0.580 -12.254 -16.413 1.00 95.06 301 ALA A C 1
ATOM 2348 O O . ALA A 1 301 ? 0.204 -13.032 -16.953 1.00 95.06 301 ALA A O 1
ATOM 2349 N N . LEU A 1 302 ? -1.205 -11.282 -17.087 1.00 95.06 302 LEU A N 1
ATOM 2350 C CA . LEU A 1 302 ? -1.044 -11.066 -18.528 1.00 95.06 302 LEU A CA 1
ATOM 2351 C C . LEU A 1 302 ? 0.398 -10.701 -18.891 1.00 95.06 302 LEU A C 1
ATOM 2353 O O . LEU A 1 302 ? 0.975 -11.306 -19.796 1.00 95.06 302 LEU A O 1
ATOM 2357 N N . ASN A 1 303 ? 1.014 -9.777 -18.147 1.00 94.00 303 ASN A N 1
ATOM 2358 C CA . ASN A 1 303 ? 2.402 -9.398 -18.396 1.00 94.00 303 ASN A CA 1
ATOM 2359 C C . ASN A 1 303 ? 3.384 -10.547 -18.109 1.00 94.00 303 ASN A C 1
ATOM 2361 O O . ASN A 1 303 ? 4.329 -10.747 -18.869 1.00 94.00 303 ASN A O 1
ATOM 2365 N N . CYS A 1 304 ? 3.166 -11.333 -17.052 1.00 92.88 304 CYS A N 1
ATOM 2366 C CA . CYS A 1 304 ? 3.970 -12.528 -16.778 1.00 92.88 304 CYS A CA 1
ATOM 2367 C C . CYS A 1 304 ? 3.793 -13.616 -17.851 1.00 92.88 304 CYS A C 1
ATOM 2369 O O . CYS A 1 304 ? 4.729 -14.369 -18.105 1.00 92.88 304 CYS A O 1
ATOM 2371 N N . ALA A 1 305 ? 2.629 -13.678 -18.506 1.00 93.06 305 ALA A N 1
ATOM 2372 C CA . ALA A 1 305 ? 2.351 -14.576 -19.627 1.00 93.06 305 ALA A CA 1
ATOM 2373 C C . ALA A 1 305 ? 2.898 -14.075 -20.982 1.00 93.06 305 ALA A C 1
ATOM 2375 O O . ALA A 1 305 ? 2.659 -14.708 -22.008 1.00 93.06 305 ALA A O 1
ATOM 2376 N N . GLY A 1 306 ? 3.620 -12.948 -21.008 1.00 88.19 306 GLY A N 1
ATOM 2377 C CA . GLY A 1 306 ? 4.230 -12.392 -22.220 1.00 88.19 306 GLY A CA 1
ATOM 2378 C C . GLY A 1 306 ? 3.371 -11.365 -22.965 1.00 88.19 306 GLY A C 1
ATOM 2379 O O . GLY A 1 306 ? 3.834 -10.795 -23.951 1.00 88.19 306 GLY A O 1
ATOM 2380 N N . ILE A 1 307 ? 2.158 -11.062 -22.490 1.00 89.75 307 ILE A N 1
ATOM 2381 C CA . ILE A 1 307 ? 1.252 -10.086 -23.110 1.00 89.75 307 ILE A CA 1
ATOM 2382 C C . ILE A 1 307 ? 1.436 -8.733 -22.418 1.00 89.75 307 ILE A C 1
ATOM 2384 O O . ILE A 1 307 ? 0.976 -8.526 -21.296 1.00 89.75 307 ILE A O 1
ATOM 2388 N N . TYR A 1 308 ? 2.116 -7.794 -23.080 1.00 88.62 308 TYR A N 1
ATOM 2389 C CA . TYR A 1 308 ? 2.356 -6.475 -22.498 1.00 88.62 308 TYR A CA 1
ATOM 2390 C C . TYR A 1 308 ? 1.077 -5.620 -22.484 1.00 88.62 308 TYR A C 1
ATOM 2392 O O . TYR A 1 308 ? 0.613 -5.166 -23.529 1.00 88.62 308 TYR A O 1
ATOM 2400 N N . VAL A 1 309 ? 0.526 -5.380 -21.291 1.00 90.81 309 VAL A N 1
ATOM 2401 C CA . VAL A 1 309 ? -0.690 -4.562 -21.077 1.00 90.81 309 VAL A CA 1
ATOM 2402 C C . VAL A 1 309 ? -0.476 -3.385 -20.124 1.00 90.81 309 VAL A C 1
ATOM 2404 O O . VAL A 1 309 ? -1.366 -2.553 -19.960 1.00 90.81 309 VAL A O 1
ATOM 2407 N N . ASP A 1 310 ? 0.719 -3.279 -19.538 1.00 83.31 310 ASP A N 1
ATOM 2408 C CA . ASP A 1 310 ? 1.046 -2.365 -18.435 1.00 83.31 310 ASP A CA 1
ATOM 2409 C C . ASP A 1 310 ? 0.722 -0.896 -18.764 1.00 83.31 310 ASP A C 1
ATOM 2411 O O . ASP A 1 310 ? 0.171 -0.170 -17.944 1.00 83.31 310 ASP A O 1
ATOM 2415 N N . LYS A 1 311 ? 0.957 -0.458 -20.010 1.00 79.19 311 LYS A N 1
ATOM 2416 C CA . LYS A 1 311 ? 0.634 0.912 -20.442 1.00 79.19 311 LYS A CA 1
ATOM 2417 C C . LYS A 1 311 ? -0.863 1.231 -20.358 1.00 79.19 311 LYS A C 1
ATOM 2419 O O . LYS A 1 311 ? -1.216 2.343 -19.978 1.00 79.19 311 LYS A O 1
ATOM 2424 N N . ALA A 1 312 ? -1.728 0.299 -20.756 1.00 82.12 312 ALA A N 1
ATOM 2425 C CA . ALA A 1 312 ? -3.177 0.490 -20.708 1.00 82.12 312 ALA A CA 1
ATOM 2426 C C . ALA A 1 312 ? -3.706 0.312 -19.278 1.00 82.12 312 ALA A C 1
ATOM 2428 O O . ALA A 1 312 ? -4.491 1.139 -18.811 1.00 82.12 312 ALA A O 1
ATOM 2429 N N . ALA A 1 313 ? -3.215 -0.716 -18.580 1.00 87.25 313 ALA A N 1
ATOM 2430 C CA . ALA A 1 313 ? -3.534 -0.998 -17.185 1.00 87.25 313 ALA A CA 1
ATOM 2431 C C . ALA A 1 313 ? -3.234 0.196 -16.273 1.00 87.25 313 ALA A C 1
ATOM 2433 O O . ALA A 1 313 ? -4.085 0.602 -15.489 1.00 87.25 313 ALA A O 1
ATOM 2434 N N . LEU A 1 314 ? -2.098 0.872 -16.470 1.00 82.25 314 LEU A N 1
ATOM 2435 C CA . LEU A 1 314 ? -1.696 1.992 -15.623 1.00 82.25 314 LEU A CA 1
ATOM 2436 C C . LEU A 1 314 ? -2.716 3.148 -15.600 1.00 82.25 314 LEU A C 1
ATOM 2438 O O . LEU A 1 314 ? -2.852 3.836 -14.586 1.00 82.25 314 LEU A O 1
ATOM 2442 N N . TYR A 1 315 ? -3.451 3.394 -16.691 1.00 83.50 315 TYR A N 1
ATOM 2443 C CA . TYR A 1 315 ? -4.521 4.401 -16.682 1.00 83.50 315 TYR A CA 1
ATOM 2444 C C . TYR A 1 315 ? -5.674 3.989 -15.759 1.00 83.50 315 TYR A C 1
ATOM 2446 O O . TYR A 1 315 ? -6.193 4.823 -15.015 1.00 83.50 315 TYR A O 1
ATOM 2454 N N . ILE A 1 316 ? -6.047 2.708 -15.789 1.00 88.12 316 ILE A N 1
ATOM 2455 C CA . ILE A 1 316 ? -7.108 2.132 -14.959 1.00 88.12 316 ILE A CA 1
ATOM 2456 C C . ILE A 1 316 ? -6.661 2.106 -13.494 1.00 88.12 316 ILE A C 1
ATOM 2458 O O . ILE A 1 316 ? -7.386 2.593 -12.626 1.00 88.12 316 ILE A O 1
ATOM 2462 N N . GLU A 1 317 ? -5.444 1.636 -13.225 1.00 86.75 317 GLU A N 1
ATOM 2463 C CA . GLU A 1 317 ? -4.828 1.623 -11.898 1.00 86.75 317 GLU A CA 1
ATOM 2464 C C . GLU A 1 317 ? -4.804 3.023 -11.273 1.00 86.75 317 GLU A C 1
ATOM 2466 O O . GLU A 1 317 ? -5.288 3.218 -10.156 1.00 86.75 317 GLU A O 1
ATOM 2471 N N . ASN A 1 318 ? -4.308 4.029 -12.004 1.00 84.00 318 ASN A N 1
ATOM 2472 C CA . ASN A 1 318 ? -4.265 5.410 -11.520 1.00 84.00 318 ASN A CA 1
ATOM 2473 C C . ASN A 1 318 ? -5.669 5.967 -11.242 1.00 84.00 318 ASN A C 1
ATOM 2475 O O . ASN A 1 318 ? -5.860 6.670 -10.247 1.00 84.00 318 ASN A O 1
ATOM 2479 N N . ALA A 1 319 ? -6.659 5.646 -12.082 1.00 86.88 319 ALA A N 1
ATOM 2480 C CA . ALA A 1 319 ? -8.045 6.055 -11.865 1.00 86.88 319 ALA A CA 1
ATOM 2481 C C . ALA A 1 319 ? -8.652 5.399 -10.612 1.00 86.88 319 ALA A C 1
ATOM 2483 O O . ALA A 1 319 ? -9.323 6.073 -9.827 1.00 86.88 319 ALA A O 1
ATOM 2484 N N . LEU A 1 320 ? -8.381 4.111 -10.376 1.00 90.75 320 LEU A N 1
ATOM 2485 C CA . LEU A 1 320 ? -8.832 3.386 -9.184 1.00 90.75 320 LEU A CA 1
ATOM 2486 C C . LEU A 1 320 ? -8.174 3.922 -7.908 1.00 90.75 320 LEU A C 1
ATOM 2488 O O . LEU A 1 320 ? -8.867 4.166 -6.917 1.00 90.75 320 LEU A O 1
ATOM 2492 N N . VAL A 1 321 ? -6.863 4.175 -7.931 1.00 87.38 321 VAL A N 1
ATOM 2493 C CA . VAL A 1 321 ? -6.141 4.791 -6.807 1.00 87.38 321 VAL A CA 1
ATOM 2494 C C . VAL A 1 321 ? -6.692 6.187 -6.511 1.00 87.38 321 VAL A C 1
ATOM 2496 O O . VAL A 1 321 ? -6.945 6.512 -5.348 1.00 87.38 321 VAL A O 1
ATOM 2499 N N . LEU A 1 322 ? -6.953 6.995 -7.543 1.00 86.25 322 LEU A N 1
ATOM 2500 C CA . LEU A 1 322 ? -7.572 8.310 -7.387 1.00 86.25 322 LEU A CA 1
ATOM 2501 C C . LEU A 1 322 ? -8.967 8.204 -6.756 1.00 86.25 322 LEU A C 1
ATOM 2503 O O . LEU A 1 322 ? -9.262 8.926 -5.804 1.00 86.25 322 LEU A O 1
ATOM 2507 N N . ALA A 1 323 ? -9.797 7.265 -7.217 1.00 91.00 323 ALA A N 1
ATOM 2508 C CA . ALA A 1 323 ? -11.115 7.014 -6.642 1.00 91.00 323 ALA A CA 1
ATOM 2509 C C . ALA A 1 323 ? -11.028 6.620 -5.156 1.00 91.00 323 ALA A C 1
ATOM 2511 O O . ALA A 1 323 ? -11.774 7.156 -4.334 1.00 91.00 323 ALA A O 1
ATOM 2512 N N . ILE A 1 324 ? -10.083 5.747 -4.784 1.00 91.62 324 ILE A N 1
ATOM 2513 C CA . ILE A 1 324 ? -9.830 5.373 -3.384 1.00 91.62 324 ILE A CA 1
ATOM 2514 C C . ILE A 1 324 ? -9.480 6.613 -2.553 1.00 91.62 324 ILE A C 1
ATOM 2516 O O . ILE A 1 324 ? -10.084 6.833 -1.500 1.00 91.62 324 ILE A O 1
ATOM 2520 N N . ILE A 1 325 ? -8.546 7.444 -3.024 1.00 88.06 325 ILE A N 1
ATOM 2521 C CA . ILE A 1 325 ? -8.124 8.666 -2.324 1.00 88.06 325 ILE A CA 1
ATOM 2522 C C . ILE A 1 325 ? -9.303 9.628 -2.151 1.00 88.06 325 ILE A C 1
ATOM 2524 O O . ILE A 1 325 ? -9.527 10.125 -1.046 1.00 88.06 325 ILE A O 1
ATOM 2528 N N . CYS A 1 326 ? -10.100 9.852 -3.199 1.00 89.56 326 CYS A N 1
ATOM 2529 C CA . CYS A 1 326 ? -11.290 10.699 -3.134 1.00 89.56 326 CYS A CA 1
ATOM 2530 C C . CYS A 1 326 ? -12.291 10.200 -2.086 1.00 89.56 326 CYS A C 1
ATOM 2532 O O . CYS A 1 326 ? -12.785 10.998 -1.287 1.00 89.56 326 CYS A O 1
ATOM 2534 N N . VAL A 1 327 ? -12.557 8.890 -2.030 1.00 92.44 327 VAL A N 1
ATOM 2535 C CA . VAL A 1 327 ? -13.463 8.313 -1.025 1.00 92.44 327 VAL A CA 1
ATOM 2536 C C . VAL A 1 327 ? -12.882 8.435 0.387 1.00 92.44 327 VAL A C 1
ATOM 2538 O O . VAL A 1 327 ? -13.627 8.766 1.309 1.00 92.44 327 VAL A O 1
ATOM 2541 N N . VAL A 1 328 ? -11.572 8.234 0.582 1.00 90.69 328 VAL A N 1
ATOM 2542 C CA . VAL A 1 328 ? -10.910 8.431 1.887 1.00 90.69 328 VAL A CA 1
ATOM 2543 C C . VAL A 1 328 ? -11.043 9.881 2.361 1.00 90.69 328 VAL A C 1
ATOM 2545 O O . VAL A 1 328 ? -11.442 10.116 3.503 1.00 90.69 328 VAL A O 1
ATOM 2548 N N . LEU A 1 329 ? -10.755 10.857 1.495 1.00 88.88 329 LEU A N 1
ATOM 2549 C CA . LEU A 1 329 ? -10.873 12.283 1.817 1.00 88.88 329 LEU A CA 1
ATOM 2550 C C . LEU A 1 329 ? -12.312 12.685 2.116 1.00 88.88 329 LEU A C 1
ATOM 2552 O O . LEU A 1 329 ? -12.568 13.385 3.096 1.00 88.88 329 LEU A O 1
ATOM 2556 N N . TYR A 1 330 ? -13.254 12.219 1.297 1.00 90.44 330 TYR A N 1
ATOM 2557 C CA . TYR A 1 330 ? -14.668 12.481 1.505 1.00 90.44 330 TYR A CA 1
ATOM 2558 C C . TYR A 1 330 ? -15.139 11.899 2.842 1.00 90.44 330 TYR A C 1
ATOM 2560 O O . TYR A 1 330 ? -15.769 12.599 3.633 1.00 90.44 330 TYR A O 1
ATOM 2568 N N . ALA A 1 331 ? -14.795 10.640 3.135 1.00 90.88 331 ALA A N 1
ATOM 2569 C CA . ALA A 1 331 ? -15.150 9.984 4.390 1.00 90.88 331 ALA A CA 1
ATOM 2570 C C . ALA A 1 331 ? -14.541 10.709 5.600 1.00 90.88 331 ALA A C 1
ATOM 2572 O O . ALA A 1 331 ? -15.220 10.892 6.610 1.00 90.88 331 ALA A O 1
ATOM 2573 N N . ALA A 1 332 ? -13.297 11.182 5.490 1.00 89.56 332 ALA A N 1
ATOM 2574 C CA . ALA A 1 332 ? -12.660 11.992 6.521 1.00 89.56 332 ALA A CA 1
ATOM 2575 C C . ALA A 1 332 ? -13.367 13.346 6.718 1.00 89.56 332 ALA A C 1
ATOM 2577 O O . ALA A 1 332 ? -13.604 13.753 7.855 1.00 89.56 332 ALA A O 1
ATOM 2578 N N . GLY A 1 333 ? -13.768 14.016 5.633 1.00 90.38 333 GLY A N 1
ATOM 2579 C CA . GLY A 1 333 ? -14.561 15.248 5.675 1.00 90.38 333 GLY A CA 1
ATOM 2580 C C . GLY A 1 333 ? -15.940 15.048 6.310 1.00 90.38 333 GLY A C 1
ATOM 2581 O O . GLY A 1 333 ? -16.357 15.841 7.154 1.00 90.38 333 GLY A O 1
ATOM 2582 N N . ALA A 1 334 ? -16.628 13.960 5.966 1.00 90.44 334 ALA A N 1
ATOM 2583 C CA . ALA A 1 334 ? -17.902 13.586 6.572 1.00 90.44 334 ALA A CA 1
ATOM 2584 C C . ALA A 1 334 ? -17.747 13.267 8.070 1.00 90.44 334 ALA A C 1
ATOM 2586 O O . ALA A 1 334 ? -18.511 13.776 8.886 1.00 90.44 334 ALA A O 1
ATOM 2587 N N . ALA A 1 335 ? -16.717 12.507 8.456 1.00 89.50 335 ALA A N 1
ATOM 2588 C CA . ALA A 1 335 ? -16.413 12.223 9.860 1.00 89.50 335 ALA A CA 1
ATOM 2589 C C . ALA A 1 335 ? -16.070 13.499 10.651 1.00 89.50 335 ALA A C 1
ATOM 2591 O O . ALA A 1 335 ? -16.460 13.635 11.810 1.00 89.50 335 ALA A O 1
ATOM 2592 N N . TYR A 1 336 ? -15.392 14.464 10.022 1.00 90.88 336 TYR A N 1
ATOM 2593 C CA . TYR A 1 336 ? -15.109 15.765 10.627 1.00 90.88 336 TYR A CA 1
ATOM 2594 C C . TYR A 1 336 ? -16.386 16.575 10.887 1.00 90.88 336 TYR A C 1
ATOM 2596 O O . TYR A 1 336 ? -16.533 17.140 11.969 1.00 90.88 336 TYR A O 1
ATOM 2604 N N . ARG A 1 337 ? -17.346 16.573 9.950 1.00 90.62 337 ARG A N 1
ATOM 2605 C CA . ARG A 1 337 ? -18.665 17.211 10.145 1.00 90.62 337 ARG A CA 1
ATOM 2606 C C . ARG A 1 337 ? -19.474 16.574 11.276 1.00 90.62 337 ARG A C 1
ATOM 2608 O O . ARG A 1 337 ? -20.244 17.266 11.927 1.00 90.62 337 ARG A O 1
ATOM 2615 N N . LEU A 1 338 ? -19.249 15.290 11.555 1.00 89.38 338 LEU A N 1
ATOM 2616 C CA . LEU A 1 338 ? -19.818 14.569 12.702 1.00 89.38 338 LEU A CA 1
ATOM 2617 C C . LEU A 1 338 ? -19.036 14.802 14.012 1.00 89.38 338 LEU A C 1
ATOM 2619 O O . LEU A 1 338 ? -19.185 14.045 14.968 1.00 89.38 338 LEU A O 1
ATOM 2623 N N . ASN A 1 339 ? -18.189 15.837 14.054 1.00 84.50 339 ASN A N 1
ATOM 2624 C CA . ASN A 1 339 ? -17.418 16.288 15.213 1.00 84.50 339 ASN A CA 1
ATOM 2625 C C . ASN A 1 339 ? -16.480 15.226 15.822 1.00 84.50 339 ASN A C 1
ATOM 2627 O O . ASN A 1 339 ? -16.161 15.249 17.013 1.00 84.50 339 ASN A O 1
ATOM 2631 N N . GLN A 1 340 ? -16.000 14.288 14.999 1.00 81.69 340 GLN A N 1
ATOM 2632 C CA . GLN A 1 340 ? -15.052 13.267 15.435 1.00 81.69 340 GLN A CA 1
ATOM 2633 C C . GLN A 1 340 ? -13.655 13.870 15.624 1.00 81.69 340 GLN A C 1
ATOM 2635 O O . GLN A 1 340 ? -13.019 14.318 14.664 1.00 81.69 340 GLN A O 1
ATOM 2640 N N . ARG A 1 341 ? -13.131 13.832 16.859 1.00 77.06 341 ARG A N 1
ATOM 2641 C CA . ARG A 1 341 ? -11.803 14.388 17.203 1.00 77.06 341 ARG A CA 1
ATOM 2642 C C . ARG A 1 341 ? -10.676 13.803 16.341 1.00 77.06 341 ARG A C 1
ATOM 2644 O O . ARG A 1 341 ? -9.774 14.537 15.938 1.00 77.06 341 ARG A O 1
ATOM 2651 N N . ALA A 1 342 ? -10.757 12.514 16.007 1.00 79.25 342 ALA A N 1
ATOM 2652 C CA . ALA A 1 342 ? -9.779 11.830 15.161 1.00 79.25 342 ALA A CA 1
ATOM 2653 C C . ALA A 1 342 ? -9.757 12.371 13.715 1.00 79.25 342 ALA A C 1
ATOM 2655 O O . ALA A 1 342 ? -8.688 12.517 13.121 1.00 79.25 342 ALA A O 1
ATOM 2656 N N . ALA A 1 343 ? -10.913 12.745 13.157 1.00 85.88 343 ALA A N 1
ATOM 2657 C CA . ALA A 1 343 ? -11.033 13.153 11.756 1.00 85.88 343 ALA A CA 1
ATOM 2658 C C . ALA A 1 343 ? -10.289 14.459 11.441 1.00 85.88 343 ALA A C 1
ATOM 2660 O O . ALA A 1 343 ? -9.678 14.583 10.379 1.00 85.88 343 ALA A O 1
ATOM 2661 N N . LYS A 1 344 ? -10.269 15.414 12.383 1.00 86.06 344 LYS A N 1
ATOM 2662 C CA . LYS A 1 344 ? -9.521 16.672 12.221 1.00 86.06 344 LYS A CA 1
ATOM 2663 C C . LYS A 1 344 ? -8.028 16.405 12.036 1.00 86.06 344 LYS A C 1
ATOM 2665 O O . LYS A 1 344 ? -7.408 16.937 11.118 1.00 86.06 344 LYS A O 1
ATOM 2670 N N . THR A 1 345 ? -7.457 15.573 12.904 1.00 85.25 345 THR A N 1
ATOM 2671 C CA . THR A 1 345 ? -6.032 15.229 12.854 1.00 85.25 345 THR A CA 1
ATOM 2672 C C . THR A 1 345 ? -5.698 14.453 11.586 1.00 85.25 345 THR A C 1
ATOM 2674 O O . THR A 1 345 ? -4.684 14.736 10.952 1.00 85.25 345 THR A O 1
ATOM 2677 N N . PHE A 1 346 ? -6.584 13.538 11.182 1.00 87.94 346 PHE A N 1
ATOM 2678 C CA . PHE A 1 346 ? -6.447 12.777 9.946 1.00 87.94 346 PHE A CA 1
ATOM 2679 C C . PHE A 1 346 ? -6.383 13.682 8.707 1.00 87.94 346 PHE A C 1
ATOM 2681 O O . PHE A 1 346 ? -5.465 13.545 7.902 1.00 87.94 346 PHE A O 1
ATOM 2688 N N . LEU A 1 347 ? -7.313 14.635 8.565 1.00 86.06 347 LEU A N 1
ATOM 2689 C CA . LEU A 1 347 ? -7.359 15.557 7.422 1.00 86.06 347 LEU A CA 1
ATOM 2690 C C . LEU A 1 347 ? -6.116 16.444 7.336 1.00 86.06 347 LEU A C 1
ATOM 2692 O O . LEU A 1 347 ? -5.516 16.559 6.271 1.00 86.06 347 LEU A O 1
ATOM 2696 N N . VAL A 1 348 ? -5.709 17.045 8.458 1.00 85.19 348 VAL A N 1
ATOM 2697 C CA . VAL A 1 348 ? -4.543 17.942 8.490 1.00 85.19 348 VAL A CA 1
ATOM 2698 C C . VAL A 1 348 ? -3.264 17.183 8.151 1.00 85.19 348 VAL A C 1
ATOM 2700 O O . VAL A 1 348 ? -2.458 17.666 7.359 1.00 85.19 348 VAL A O 1
ATOM 2703 N N . ALA A 1 349 ? -3.080 15.988 8.718 1.00 84.69 349 ALA A N 1
ATOM 2704 C CA . ALA A 1 349 ? -1.916 15.166 8.418 1.00 84.69 349 ALA A CA 1
ATOM 2705 C C . ALA A 1 349 ? -1.928 14.681 6.960 1.00 84.69 349 ALA A C 1
ATOM 2707 O O . ALA A 1 349 ? -0.889 14.683 6.308 1.00 84.69 349 ALA A O 1
ATOM 2708 N N . SER A 1 350 ? -3.090 14.318 6.419 1.00 83.56 350 SER A N 1
ATOM 2709 C CA . SER A 1 350 ? -3.195 13.748 5.070 1.00 83.56 350 SER A CA 1
ATOM 2710 C C . SER A 1 350 ? -3.107 14.781 3.944 1.00 83.56 350 SER A C 1
ATOM 2712 O O . SER A 1 350 ? -2.962 14.384 2.795 1.00 83.56 350 SER A O 1
ATOM 2714 N N . LEU A 1 351 ? -3.151 16.086 4.237 1.00 84.19 351 LEU A N 1
ATOM 2715 C CA . LEU A 1 351 ? -3.195 17.135 3.214 1.00 84.19 351 LEU A CA 1
ATOM 2716 C C . LEU A 1 351 ? -1.973 17.115 2.281 1.00 84.19 351 LEU A C 1
ATOM 2718 O O . LEU A 1 351 ? -2.137 17.011 1.071 1.00 84.19 351 LEU A O 1
ATOM 2722 N N . LEU A 1 352 ? -0.757 17.193 2.833 1.00 82.69 352 LEU A N 1
ATOM 2723 C CA . LEU A 1 352 ? 0.480 17.241 2.040 1.00 82.69 352 LEU A CA 1
ATOM 2724 C C . LEU A 1 352 ? 0.736 15.948 1.233 1.00 82.69 352 LEU A C 1
ATOM 2726 O O . LEU A 1 352 ? 1.050 16.043 0.049 1.00 82.69 352 LEU A O 1
ATOM 2730 N N . PRO A 1 353 ? 0.597 14.741 1.810 1.00 82.69 353 PRO A N 1
ATOM 2731 C CA . PRO A 1 353 ? 0.777 13.517 1.038 1.00 82.69 353 PRO A CA 1
ATOM 2732 C C . PRO A 1 353 ? -0.234 13.371 -0.089 1.00 82.69 353 PRO A C 1
ATOM 2734 O O . PRO A 1 353 ? 0.131 13.026 -1.207 1.00 82.69 353 PRO A O 1
ATOM 2737 N N . VAL A 1 354 ? -1.506 13.661 0.185 1.00 81.12 354 VAL A N 1
ATOM 2738 C CA . VAL A 1 354 ? -2.570 13.542 -0.812 1.00 81.12 354 VAL A CA 1
ATOM 2739 C C . VAL A 1 354 ? -2.349 14.514 -1.961 1.00 81.12 354 VAL A C 1
ATOM 2741 O O . VAL A 1 354 ? -2.527 14.118 -3.109 1.00 81.12 354 VAL A O 1
ATOM 2744 N N . THR A 1 355 ? -1.934 15.755 -1.694 1.00 80.62 355 THR A N 1
ATOM 2745 C CA . THR A 1 355 ? -1.655 16.716 -2.770 1.00 80.62 355 THR A CA 1
ATOM 2746 C C . THR A 1 355 ? -0.473 16.276 -3.625 1.00 80.62 355 THR A C 1
ATOM 2748 O O . THR A 1 355 ? -0.542 16.391 -4.845 1.00 80.62 355 THR A O 1
ATOM 2751 N N . LEU A 1 356 ? 0.578 15.715 -3.023 1.00 83.38 356 LEU A N 1
ATOM 2752 C CA . LEU A 1 356 ? 1.733 15.194 -3.759 1.00 83.38 356 LEU A CA 1
ATOM 2753 C C . LEU A 1 356 ? 1.394 13.940 -4.575 1.00 83.38 356 LEU A C 1
ATOM 2755 O O . LEU A 1 356 ? 1.832 13.822 -5.722 1.00 83.38 356 LEU A O 1
ATOM 2759 N N . VAL A 1 357 ? 0.588 13.024 -4.031 1.00 79.44 357 VAL A N 1
ATOM 2760 C CA . VAL A 1 357 ? 0.098 11.849 -4.770 1.00 79.44 357 VAL A CA 1
ATOM 2761 C C . VAL A 1 357 ? -0.810 12.282 -5.920 1.00 79.44 357 VAL A C 1
ATOM 2763 O O . VAL A 1 357 ? -0.628 11.812 -7.039 1.00 79.44 357 VAL A O 1
ATOM 2766 N N . LEU A 1 358 ? -1.730 13.221 -5.682 1.00 78.38 358 LEU A N 1
ATOM 2767 C CA . LEU A 1 358 ? -2.615 13.762 -6.714 1.00 78.38 358 LEU A CA 1
ATOM 2768 C C . LEU A 1 358 ? -1.824 14.466 -7.822 1.00 78.38 358 LEU A C 1
ATOM 2770 O O . LEU A 1 358 ? -2.082 14.228 -8.997 1.00 78.38 358 LEU A O 1
ATOM 2774 N N . ALA A 1 359 ? -0.831 15.283 -7.460 1.00 78.94 359 ALA A N 1
ATOM 2775 C CA . ALA A 1 359 ? 0.056 15.933 -8.419 1.00 78.94 359 ALA A CA 1
ATOM 2776 C C . ALA A 1 359 ? 0.836 14.904 -9.248 1.00 78.94 359 ALA A C 1
ATOM 2778 O O . ALA A 1 359 ? 0.947 15.049 -10.461 1.00 78.94 359 ALA A O 1
ATOM 2779 N N . THR A 1 360 ? 1.324 13.834 -8.612 1.00 76.62 360 THR A N 1
ATOM 2780 C CA . THR A 1 360 ? 2.023 12.739 -9.301 1.00 76.62 360 THR A CA 1
ATOM 2781 C C . THR A 1 360 ? 1.094 12.018 -10.279 1.00 76.62 360 THR A C 1
ATOM 2783 O O . THR A 1 360 ? 1.460 11.823 -11.435 1.00 76.62 360 THR A O 1
ATOM 2786 N N . ALA A 1 361 ? -0.120 11.665 -9.848 1.00 73.31 361 ALA A N 1
ATOM 2787 C CA . ALA A 1 361 ? -1.114 11.009 -10.693 1.00 73.31 361 ALA A CA 1
ATOM 2788 C C . ALA A 1 361 ? -1.520 11.890 -11.887 1.00 73.31 361 ALA A C 1
ATOM 2790 O O . ALA A 1 361 ? -1.568 11.412 -13.018 1.00 73.31 361 ALA A O 1
ATOM 2791 N N . LEU A 1 362 ? -1.742 13.188 -11.662 1.00 74.06 362 LEU A N 1
ATOM 2792 C CA . LEU A 1 362 ? -2.115 14.137 -12.712 1.00 74.06 362 LEU A CA 1
ATOM 2793 C C . LEU A 1 362 ? -0.974 14.373 -13.713 1.00 74.06 362 LEU A C 1
ATOM 2795 O O . LEU A 1 362 ? -1.207 14.405 -14.922 1.00 74.06 362 LEU A O 1
ATOM 2799 N N . LEU A 1 363 ? 0.268 14.487 -13.235 1.00 73.12 363 LEU A N 1
ATOM 2800 C CA . LEU A 1 363 ? 1.438 14.586 -14.109 1.00 73.12 363 LEU A CA 1
ATOM 2801 C C . LEU A 1 363 ? 1.597 13.319 -14.951 1.00 73.12 363 LEU A C 1
ATOM 2803 O O . LEU A 1 363 ? 1.731 13.413 -16.164 1.00 73.12 363 LEU A O 1
ATOM 2807 N N . ASN A 1 364 ? 1.463 12.135 -14.349 1.00 71.00 364 ASN A N 1
ATOM 2808 C CA . ASN A 1 364 ? 1.509 10.872 -15.089 1.00 71.00 364 ASN A CA 1
ATOM 2809 C C . ASN A 1 364 ? 0.432 10.785 -16.183 1.00 71.00 364 ASN A C 1
ATOM 2811 O O . ASN A 1 364 ? 0.717 10.288 -17.274 1.00 71.0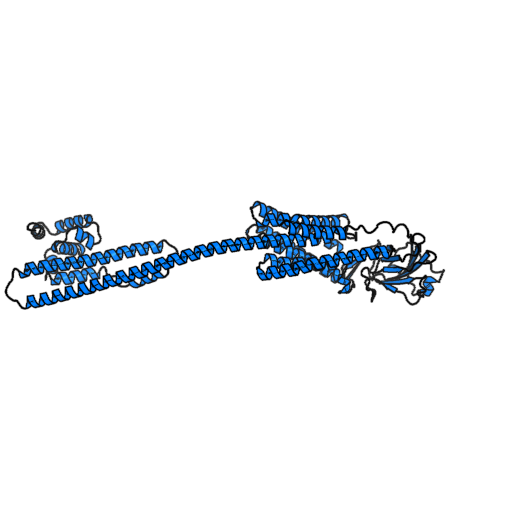0 364 ASN A O 1
ATOM 2815 N N . LEU A 1 365 ? -0.776 11.295 -15.918 1.00 68.25 365 LEU A N 1
ATOM 2816 C CA . LEU A 1 365 ? -1.868 11.344 -16.896 1.00 68.25 365 LEU A CA 1
ATOM 2817 C C . LEU A 1 365 ? -1.593 12.313 -18.057 1.00 68.25 365 LEU A C 1
ATOM 2819 O O . LEU A 1 365 ? -2.019 12.046 -19.177 1.00 68.25 365 LEU A O 1
ATOM 2823 N N . THR A 1 366 ? -0.890 13.420 -17.801 1.00 68.44 366 THR A N 1
ATOM 2824 C CA . THR A 1 366 ? -0.681 14.512 -18.771 1.00 68.44 366 THR A CA 1
ATOM 2825 C C . THR A 1 366 ? 0.615 14.392 -19.575 1.00 68.44 366 THR A C 1
ATOM 2827 O O . THR A 1 366 ? 0.602 14.639 -20.777 1.00 68.44 366 THR A O 1
ATOM 2830 N N . THR A 1 367 ? 1.734 14.003 -18.956 1.00 62.56 367 THR A N 1
ATOM 2831 C CA . THR A 1 367 ? 3.055 13.945 -19.616 1.00 62.56 367 THR A CA 1
ATOM 2832 C C . THR A 1 367 ? 3.462 12.538 -20.054 1.00 62.56 367 THR A C 1
ATOM 2834 O O . THR A 1 367 ? 4.438 12.376 -20.789 1.00 62.56 367 THR A O 1
ATOM 2837 N N . GLY A 1 368 ? 2.741 11.506 -19.603 1.00 55.69 368 GLY A N 1
ATOM 2838 C CA . GLY A 1 368 ? 3.169 10.115 -19.728 1.00 55.69 368 GLY A CA 1
ATOM 2839 C C . GLY A 1 368 ? 4.416 9.798 -18.883 1.00 55.69 368 GLY A C 1
ATOM 2840 O O . GLY A 1 368 ? 5.155 10.673 -18.439 1.00 55.69 368 GLY A O 1
ATOM 2841 N N . ILE A 1 369 ? 4.671 8.506 -18.666 1.00 51.16 369 ILE A N 1
ATOM 2842 C CA . ILE A 1 369 ? 5.617 7.973 -17.656 1.00 51.16 369 ILE A CA 1
ATOM 2843 C C . ILE A 1 369 ? 7.106 8.256 -17.983 1.00 51.16 369 ILE A C 1
ATOM 2845 O O . ILE A 1 369 ? 7.994 8.009 -17.173 1.00 51.16 369 ILE A O 1
ATOM 2849 N N . HIS A 1 370 ? 7.428 8.751 -19.183 1.00 49.31 370 HIS A N 1
ATOM 2850 C CA . HIS A 1 370 ? 8.807 8.716 -19.701 1.00 49.31 370 HIS A CA 1
ATOM 2851 C C . HIS A 1 370 ? 9.708 9.852 -19.216 1.00 49.31 370 HIS A C 1
ATOM 2853 O O . HIS A 1 370 ? 10.915 9.817 -19.474 1.00 49.31 370 HIS A O 1
ATOM 2859 N N . SER A 1 371 ? 9.182 10.849 -18.501 1.00 49.72 371 SER A N 1
ATOM 2860 C CA . SER A 1 371 ? 10.039 11.841 -17.856 1.00 49.72 371 SER A CA 1
ATOM 2861 C C . SER A 1 371 ? 10.742 11.195 -16.657 1.00 49.72 371 SER A C 1
ATOM 2863 O O . SER A 1 371 ? 10.216 11.159 -15.545 1.00 49.72 371 SER A O 1
ATOM 2865 N N . LYS A 1 372 ? 11.963 10.692 -16.884 1.00 51.88 372 LYS A N 1
ATOM 2866 C CA . LYS A 1 372 ? 12.838 10.043 -15.889 1.00 51.88 372 LYS A CA 1
ATOM 2867 C C . LYS A 1 372 ? 13.175 10.922 -14.666 1.00 51.88 372 LYS A C 1
ATOM 2869 O O . LYS A 1 372 ? 13.839 10.454 -13.748 1.00 51.88 372 LYS A O 1
ATOM 2874 N N . GLU A 1 373 ? 12.713 12.164 -14.576 1.00 54.88 373 GLU A N 1
ATOM 2875 C CA . GLU A 1 373 ? 13.076 13.114 -13.513 1.00 54.88 373 GLU A CA 1
ATOM 2876 C C . GLU A 1 373 ? 12.015 13.294 -12.420 1.00 54.88 373 GLU A C 1
ATOM 2878 O O . GLU A 1 373 ? 11.993 14.299 -11.718 1.00 54.88 373 GLU A O 1
ATOM 2883 N N . MET A 1 374 ? 11.126 12.322 -12.217 1.00 57.84 374 MET A N 1
ATOM 2884 C CA . MET A 1 374 ? 10.130 12.449 -11.154 1.00 57.84 374 MET A CA 1
ATOM 2885 C C . MET A 1 374 ? 10.749 12.232 -9.762 1.00 57.84 374 MET A C 1
ATOM 2887 O O . MET A 1 374 ? 10.936 11.102 -9.305 1.00 57.84 374 MET A O 1
ATOM 2891 N N . THR A 1 375 ? 11.066 13.337 -9.087 1.00 66.81 375 THR A N 1
ATOM 2892 C CA . THR A 1 375 ? 11.351 13.428 -7.641 1.00 66.81 375 THR A CA 1
ATOM 2893 C C . THR A 1 375 ? 10.065 13.417 -6.802 1.00 66.81 375 THR A C 1
ATOM 2895 O O . THR A 1 375 ? 10.075 13.035 -5.634 1.00 66.81 375 THR A O 1
ATOM 2898 N N . LEU A 1 376 ? 8.931 13.767 -7.417 1.00 70.44 376 LEU A N 1
ATOM 2899 C CA . LEU A 1 376 ? 7.604 13.849 -6.799 1.00 70.44 376 LEU A CA 1
ATOM 2900 C C . LEU A 1 376 ? 7.128 12.564 -6.088 1.00 70.44 376 LEU A C 1
ATOM 2902 O O . LEU A 1 376 ? 6.691 12.686 -4.943 1.00 70.44 376 LEU A O 1
ATOM 2906 N N . PRO A 1 377 ? 7.261 11.344 -6.653 1.00 72.38 377 PRO A N 1
ATOM 2907 C CA . PRO A 1 377 ? 6.862 10.115 -5.964 1.00 72.38 377 PRO A CA 1
ATOM 2908 C C . PRO A 1 377 ? 7.617 9.890 -4.648 1.00 72.38 377 PRO A C 1
ATOM 2910 O O . PRO A 1 377 ? 7.033 9.445 -3.663 1.00 72.38 377 PRO A O 1
ATOM 2913 N N . TYR A 1 378 ? 8.905 10.247 -4.597 1.00 70.19 378 TYR A N 1
ATOM 2914 C CA . TYR A 1 378 ? 9.707 10.149 -3.375 1.00 70.19 378 TYR A CA 1
ATOM 2915 C C . TYR A 1 378 ? 9.203 11.104 -2.297 1.00 70.19 378 TYR A C 1
ATOM 2917 O O . TYR A 1 378 ? 9.041 10.707 -1.144 1.00 70.19 378 TYR A O 1
ATOM 2925 N N . LEU A 1 379 ? 8.907 12.349 -2.677 1.00 75.19 379 LEU A N 1
ATOM 2926 C CA . LEU A 1 379 ? 8.333 13.343 -1.772 1.00 75.19 379 LEU A CA 1
ATOM 2927 C C . LEU A 1 379 ? 6.939 12.923 -1.290 1.00 75.19 379 LEU A C 1
ATOM 2929 O O . LEU A 1 379 ? 6.627 13.081 -0.110 1.00 75.19 379 LEU A O 1
ATOM 2933 N N . ALA A 1 380 ? 6.117 12.345 -2.168 1.00 77.62 380 ALA A N 1
ATOM 2934 C CA . ALA A 1 380 ? 4.801 11.822 -1.818 1.00 77.62 380 ALA A CA 1
ATOM 2935 C C . ALA A 1 380 ? 4.904 10.707 -0.765 1.00 77.62 380 ALA A C 1
ATOM 2937 O O . ALA A 1 380 ? 4.223 10.753 0.254 1.00 77.62 380 ALA A O 1
ATOM 2938 N N . ILE A 1 381 ? 5.817 9.754 -0.946 1.00 78.75 381 ILE A N 1
ATOM 2939 C CA . ILE A 1 381 ? 6.006 8.639 -0.007 1.00 78.75 381 ILE A CA 1
ATOM 2940 C C . ILE A 1 381 ? 6.592 9.110 1.319 1.00 78.75 381 ILE A C 1
ATOM 2942 O O . ILE A 1 381 ? 6.131 8.701 2.385 1.00 78.75 381 ILE A O 1
ATOM 2946 N N . LEU A 1 382 ? 7.592 9.989 1.271 1.00 76.31 382 LEU A N 1
ATOM 2947 C CA . LEU A 1 382 ? 8.226 10.495 2.479 1.00 76.31 382 LEU A CA 1
ATOM 2948 C C . LEU A 1 382 ? 7.259 11.363 3.292 1.00 76.31 382 LEU A C 1
ATOM 2950 O O . LEU A 1 382 ? 7.151 11.197 4.507 1.00 76.31 382 LEU A O 1
ATOM 2954 N N . SER A 1 383 ? 6.517 12.254 2.627 1.00 82.69 383 SER A N 1
ATOM 2955 C CA . SER A 1 383 ? 5.470 13.040 3.285 1.00 82.69 383 SER A CA 1
ATOM 2956 C C . SER A 1 383 ? 4.398 12.131 3.875 1.00 82.69 383 SER A C 1
ATOM 2958 O O . SER A 1 383 ? 4.020 12.333 5.025 1.00 82.69 383 SER A O 1
ATOM 2960 N N . GLN A 1 384 ? 3.979 11.083 3.156 1.00 83.50 384 GLN A N 1
ATOM 2961 C CA . GLN A 1 384 ? 3.008 10.112 3.652 1.00 83.50 384 GLN A CA 1
ATOM 2962 C C . GLN A 1 384 ? 3.505 9.419 4.922 1.00 83.50 384 GLN A C 1
ATOM 2964 O O . GLN A 1 384 ? 2.784 9.362 5.919 1.00 83.50 384 GLN A O 1
ATOM 2969 N N . ALA A 1 385 ? 4.759 8.963 4.932 1.00 79.69 385 ALA A N 1
ATOM 2970 C CA . ALA A 1 385 ? 5.354 8.315 6.095 1.00 79.69 385 ALA A CA 1
ATOM 2971 C C . ALA A 1 385 ? 5.403 9.244 7.327 1.00 79.69 385 ALA A C 1
ATOM 2973 O O . ALA A 1 385 ? 5.099 8.823 8.449 1.00 79.69 385 ALA A O 1
ATOM 2974 N N . ILE A 1 386 ? 5.731 10.525 7.121 1.00 78.69 386 ILE A N 1
ATOM 2975 C CA . ILE A 1 386 ? 5.751 11.547 8.179 1.00 78.69 386 ILE A CA 1
ATOM 2976 C C . ILE A 1 386 ? 4.331 11.844 8.680 1.00 78.69 386 ILE A C 1
ATOM 2978 O O . ILE A 1 386 ? 4.091 11.892 9.887 1.00 78.69 386 ILE A O 1
ATOM 2982 N N . SER A 1 387 ? 3.373 12.016 7.775 1.00 81.62 387 SER A N 1
ATOM 2983 C CA . SER A 1 387 ? 1.979 12.295 8.113 1.00 81.62 387 SER A CA 1
ATOM 2984 C C . SER A 1 387 ? 1.336 11.169 8.915 1.00 81.62 387 SER A C 1
ATOM 2986 O O . SER A 1 387 ? 0.670 11.432 9.917 1.00 81.62 387 SER A O 1
ATOM 2988 N N . PHE A 1 388 ? 1.586 9.911 8.552 1.00 79.38 388 PHE A N 1
ATOM 2989 C CA . PHE A 1 388 ? 1.133 8.770 9.346 1.00 79.38 388 PHE A CA 1
ATOM 2990 C C . PHE A 1 388 ? 1.776 8.714 10.723 1.00 79.38 388 PHE A C 1
ATOM 2992 O O . PHE A 1 388 ? 1.081 8.450 11.703 1.00 79.38 388 PHE A O 1
ATOM 2999 N N . PHE A 1 389 ? 3.069 9.020 10.829 1.00 81.75 389 PHE A N 1
ATOM 3000 C CA . PHE A 1 389 ? 3.728 9.102 12.127 1.00 81.75 389 PHE A CA 1
ATOM 3001 C C . PHE A 1 389 ? 3.062 10.150 13.037 1.00 81.75 389 PHE A C 1
ATOM 3003 O O . PHE A 1 389 ? 2.771 9.872 14.202 1.00 81.75 389 PHE A O 1
ATOM 3010 N N . LEU A 1 390 ? 2.718 11.324 12.494 1.00 82.50 390 LEU A N 1
ATOM 3011 C CA . LEU A 1 390 ? 1.962 12.349 13.223 1.00 82.50 390 LEU A CA 1
ATOM 3012 C C . LEU A 1 390 ? 0.562 11.865 13.636 1.00 82.50 390 LEU A C 1
ATOM 3014 O O . LEU A 1 390 ? 0.123 12.145 14.754 1.00 82.50 390 LEU A O 1
ATOM 3018 N N . MET A 1 391 ? -0.130 11.113 12.775 1.00 83.06 391 MET A N 1
ATOM 3019 C CA . MET A 1 391 ? -1.433 10.525 13.108 1.00 83.06 391 MET A CA 1
ATOM 3020 C C . MET A 1 391 ? -1.334 9.471 14.213 1.00 83.06 391 MET A C 1
ATOM 3022 O O . MET A 1 391 ? -2.213 9.423 15.075 1.00 83.06 391 MET A O 1
ATOM 3026 N N . ILE A 1 392 ? -0.268 8.667 14.230 1.00 82.38 392 ILE A N 1
ATOM 3027 C CA . ILE A 1 392 ? 0.002 7.691 15.293 1.00 82.38 392 ILE A CA 1
ATOM 3028 C C . ILE A 1 392 ? 0.286 8.404 16.612 1.00 82.38 392 ILE A C 1
ATOM 3030 O O . ILE A 1 392 ? -0.309 8.050 17.623 1.00 82.38 392 ILE A O 1
ATOM 3034 N N . LEU A 1 393 ? 1.109 9.454 16.615 1.00 82.88 393 LEU A N 1
ATOM 3035 C CA . LEU A 1 393 ? 1.335 10.294 17.798 1.00 82.88 393 LEU A CA 1
ATOM 3036 C C . LEU A 1 393 ? 0.025 10.847 18.369 1.00 82.88 393 LEU A C 1
ATOM 3038 O O . LEU A 1 393 ? -0.199 10.809 19.580 1.00 82.88 393 LEU A O 1
ATOM 3042 N N . ALA A 1 394 ? -0.857 11.333 17.497 1.00 83.56 394 ALA A N 1
ATOM 3043 C CA . ALA A 1 394 ? -2.174 11.800 17.905 1.00 83.56 394 ALA A CA 1
ATOM 3044 C C . ALA A 1 394 ? -3.049 10.664 18.458 1.00 83.56 394 ALA A C 1
ATOM 3046 O O . ALA A 1 394 ? -3.718 10.854 19.472 1.00 83.56 394 ALA A O 1
ATOM 3047 N N . ARG A 1 395 ? -3.006 9.475 17.841 1.00 84.94 395 ARG A N 1
ATOM 3048 C CA . ARG A 1 395 ? -3.733 8.285 18.304 1.00 84.94 395 ARG A CA 1
ATOM 3049 C C . ARG A 1 395 ? -3.243 7.801 19.661 1.00 84.94 395 ARG A C 1
ATOM 3051 O O . ARG A 1 395 ? -4.067 7.515 20.515 1.00 84.94 395 ARG A O 1
ATOM 3058 N N . ILE A 1 396 ? -1.931 7.744 19.875 1.00 84.38 396 ILE A N 1
ATOM 3059 C CA . ILE A 1 396 ? -1.334 7.377 21.163 1.00 84.38 396 ILE A CA 1
ATOM 3060 C C . ILE A 1 396 ? -1.810 8.345 22.240 1.00 84.38 396 ILE A C 1
ATOM 3062 O O . ILE A 1 396 ? -2.244 7.914 23.301 1.00 84.38 396 ILE A O 1
ATOM 3066 N N . ARG A 1 397 ? -1.787 9.653 21.958 1.00 85.31 397 ARG A N 1
ATOM 3067 C CA . ARG A 1 397 ? -2.280 10.655 22.905 1.00 85.31 397 ARG A CA 1
ATOM 3068 C C . ARG A 1 397 ? -3.758 10.446 23.234 1.00 85.31 397 ARG A C 1
ATOM 3070 O O . ARG A 1 397 ? -4.116 10.457 24.403 1.00 85.31 397 ARG A O 1
ATOM 3077 N N . GLN A 1 398 ? -4.582 10.180 22.221 1.00 82.94 398 GLN A N 1
ATOM 3078 C CA . GLN A 1 398 ? -5.991 9.854 22.424 1.00 82.94 398 GLN A CA 1
ATOM 3079 C C . GLN A 1 398 ? -6.174 8.588 23.278 1.00 82.94 398 GLN A C 1
ATOM 3081 O O . GLN A 1 398 ? -6.988 8.592 24.193 1.00 82.94 398 GLN A O 1
ATOM 3086 N N . LEU A 1 399 ? -5.402 7.527 23.023 1.00 83.06 399 LEU A N 1
ATOM 3087 C CA . LEU A 1 399 ? -5.450 6.292 23.809 1.00 83.06 399 LEU A CA 1
ATOM 3088 C C . LEU A 1 399 ? -5.028 6.520 25.264 1.00 83.06 399 LEU A C 1
ATOM 3090 O O . LEU A 1 399 ? -5.638 5.951 26.162 1.00 83.06 399 LEU A O 1
ATOM 3094 N N . ILE A 1 400 ? -4.013 7.356 25.507 1.00 87.44 400 ILE A N 1
ATOM 3095 C CA . ILE A 1 400 ? -3.588 7.742 26.860 1.00 87.44 400 ILE A CA 1
ATOM 3096 C C . ILE A 1 400 ? -4.720 8.479 27.583 1.00 87.44 400 ILE A C 1
ATOM 3098 O O . ILE A 1 400 ? -5.015 8.154 28.733 1.00 87.44 400 ILE A O 1
ATOM 3102 N N . ASP A 1 401 ? -5.383 9.423 26.911 1.00 87.38 401 ASP A N 1
ATOM 3103 C CA . ASP A 1 401 ? -6.508 10.170 27.480 1.00 87.38 401 ASP A CA 1
ATOM 3104 C C . ASP A 1 401 ? -7.703 9.243 27.788 1.00 87.38 401 ASP A C 1
ATOM 3106 O O . ASP A 1 401 ? -8.303 9.340 28.861 1.00 87.38 401 ASP A O 1
ATOM 3110 N N . GLU A 1 402 ? -8.016 8.302 26.888 1.00 87.06 402 GLU A N 1
ATOM 3111 C CA . GLU A 1 402 ? -9.055 7.279 27.082 1.00 87.06 402 GLU A CA 1
ATOM 3112 C C . GLU A 1 402 ? -8.721 6.341 28.254 1.00 87.06 402 GLU A C 1
ATOM 3114 O O . GLU A 1 402 ? -9.582 6.070 29.094 1.00 87.06 402 GLU A O 1
ATOM 3119 N N . LEU A 1 403 ? -7.468 5.888 28.371 1.00 88.88 403 LEU A N 1
ATOM 3120 C CA . LEU A 1 403 ? -7.007 5.084 29.507 1.00 88.88 403 LEU A CA 1
ATOM 3121 C C . LEU A 1 403 ? -7.100 5.859 30.825 1.00 88.88 403 LEU A C 1
ATOM 3123 O O . LEU A 1 403 ? -7.513 5.298 31.837 1.00 88.88 403 LEU A O 1
ATOM 3127 N N . ALA A 1 404 ? -6.742 7.143 30.825 1.00 91.50 404 ALA A N 1
ATOM 3128 C CA . ALA A 1 404 ? -6.839 7.998 32.003 1.00 91.50 404 ALA A CA 1
ATOM 3129 C C . ALA A 1 404 ? -8.297 8.262 32.416 1.00 91.50 404 ALA A C 1
ATOM 3131 O O . ALA A 1 404 ? -8.580 8.411 33.604 1.00 91.50 404 ALA A O 1
ATOM 3132 N N . ALA A 1 405 ? -9.229 8.330 31.461 1.00 91.62 405 ALA A N 1
ATOM 3133 C CA . ALA A 1 405 ? -10.659 8.413 31.748 1.00 91.62 405 ALA A CA 1
ATOM 3134 C C . ALA A 1 405 ? -11.184 7.100 32.347 1.00 91.62 405 ALA A C 1
ATOM 3136 O O . ALA A 1 405 ? -11.769 7.122 33.426 1.00 91.62 405 ALA A O 1
ATOM 3137 N N . LYS A 1 406 ? -10.876 5.953 31.728 1.00 91.56 406 LYS A N 1
ATOM 3138 C CA . LYS A 1 406 ? -11.278 4.634 32.246 1.00 91.56 406 LYS A CA 1
ATOM 3139 C C . LYS A 1 406 ? -10.697 4.323 33.623 1.00 91.56 406 LYS A C 1
ATOM 3141 O O . LYS A 1 406 ? -11.380 3.744 34.454 1.00 91.56 406 LYS A O 1
ATOM 3146 N N . ARG A 1 407 ? -9.451 4.724 33.899 1.00 91.25 407 ARG A N 1
ATOM 3147 C CA . ARG A 1 407 ? -8.859 4.591 35.243 1.00 91.25 407 ARG A CA 1
ATOM 3148 C C . ARG A 1 407 ? -9.595 5.428 36.287 1.00 91.25 407 ARG A C 1
ATOM 3150 O O . ARG A 1 407 ? -9.720 4.981 37.420 1.00 91.25 407 ARG A O 1
ATOM 3157 N N . ARG A 1 408 ? -10.077 6.621 35.919 1.00 92.94 408 ARG A N 1
ATOM 3158 C CA . ARG A 1 408 ? -10.895 7.453 36.814 1.00 92.94 408 ARG A CA 1
ATOM 3159 C C . ARG A 1 408 ? -12.236 6.791 37.108 1.00 92.94 408 ARG A C 1
ATOM 3161 O O . ARG A 1 408 ? -12.607 6.716 38.268 1.00 92.94 408 ARG A O 1
ATOM 3168 N N . GLU A 1 409 ? -12.905 6.270 36.085 1.00 94.38 409 GLU A N 1
ATOM 3169 C CA . GLU A 1 409 ? -14.162 5.527 36.235 1.00 94.38 409 GLU A CA 1
ATOM 3170 C C . GLU A 1 409 ? -13.984 4.276 37.107 1.00 94.38 409 GLU A C 1
ATOM 3172 O O . GLU A 1 409 ? -14.710 4.102 38.077 1.00 94.38 409 GLU A O 1
ATOM 3177 N N . ALA A 1 410 ? -12.950 3.468 36.854 1.00 90.38 410 ALA A N 1
ATOM 3178 C CA . ALA A 1 410 ? -12.628 2.311 37.689 1.00 90.38 410 ALA A CA 1
ATOM 3179 C C . ALA A 1 410 ? -12.319 2.699 39.147 1.00 90.38 410 ALA A C 1
ATOM 3181 O O . ALA A 1 410 ? -12.696 1.979 40.063 1.00 90.38 410 ALA A O 1
ATOM 3182 N N . GLY A 1 411 ? -11.663 3.842 39.373 1.00 93.25 411 GLY A N 1
ATOM 3183 C CA . GLY A 1 411 ? -11.420 4.362 40.719 1.00 93.25 411 GLY A CA 1
ATOM 3184 C C . GLY A 1 411 ? -12.688 4.842 41.431 1.00 93.25 411 GLY A C 1
ATOM 3185 O O . GLY A 1 411 ? -12.778 4.709 42.647 1.00 93.25 411 GLY A O 1
ATOM 3186 N N . LEU A 1 412 ? -13.669 5.381 40.697 1.00 94.62 412 LEU A N 1
ATOM 3187 C CA . LEU A 1 412 ? -14.985 5.719 41.251 1.00 94.62 412 LEU A CA 1
ATOM 3188 C C . LEU A 1 412 ? -15.759 4.450 41.621 1.00 94.62 412 LEU A C 1
ATOM 3190 O O . LEU A 1 412 ? -16.243 4.356 42.742 1.00 94.62 412 LEU A O 1
ATOM 3194 N N . LEU A 1 413 ? -15.780 3.456 40.729 1.00 93.75 413 LEU A N 1
ATOM 3195 C CA . LEU A 1 413 ? -16.423 2.164 40.985 1.00 93.75 413 LEU A CA 1
ATOM 3196 C C . LEU A 1 413 ? -15.790 1.428 42.174 1.00 93.75 413 LEU A C 1
ATOM 3198 O O . LEU A 1 413 ? -16.508 0.867 42.990 1.00 93.75 413 LEU A O 1
ATOM 3202 N N . ALA A 1 414 ? -14.461 1.460 42.311 1.00 93.44 414 ALA A N 1
ATOM 3203 C CA . ALA A 1 414 ? -13.780 0.873 43.466 1.00 93.44 414 ALA A CA 1
ATOM 3204 C C . ALA A 1 414 ? -14.230 1.524 44.786 1.00 93.44 414 ALA A C 1
ATOM 3206 O O . ALA A 1 414 ? -14.523 0.819 45.742 1.00 93.44 414 ALA A O 1
ATOM 3207 N N . ARG A 1 415 ? -14.379 2.857 44.814 1.00 94.00 415 ARG A N 1
ATOM 3208 C CA . ARG A 1 415 ? -14.907 3.562 45.994 1.00 94.00 415 ARG A CA 1
ATOM 3209 C C . ARG A 1 415 ? -16.356 3.193 46.296 1.00 94.00 415 ARG A C 1
ATOM 3211 O O . ARG A 1 415 ? -16.702 3.063 47.462 1.00 94.00 415 ARG A O 1
ATOM 3218 N N . GLU A 1 416 ? -17.199 3.047 45.274 1.00 94.25 416 GLU A N 1
ATOM 3219 C CA . GLU A 1 416 ? -18.581 2.590 45.471 1.00 94.25 416 GLU A CA 1
ATOM 3220 C C . GLU A 1 416 ? -18.616 1.182 46.081 1.00 94.25 416 GLU A C 1
ATOM 3222 O O . GLU A 1 416 ? -19.361 0.954 47.033 1.00 94.25 416 GLU A O 1
ATOM 3227 N N . ILE A 1 417 ? -17.762 0.266 45.612 1.00 91.38 417 ILE A N 1
ATOM 3228 C CA . ILE A 1 417 ? -17.632 -1.079 46.194 1.00 91.38 417 ILE A CA 1
ATOM 3229 C C . ILE A 1 417 ? -17.213 -0.996 47.668 1.00 91.38 417 ILE A C 1
ATOM 3231 O O . ILE A 1 417 ? -17.900 -1.579 48.503 1.00 91.38 417 ILE A O 1
ATOM 3235 N N . ASP A 1 418 ? -16.190 -0.204 48.007 1.00 94.19 418 ASP A N 1
ATOM 3236 C CA . ASP A 1 418 ? -15.742 -0.031 49.399 1.00 94.19 418 ASP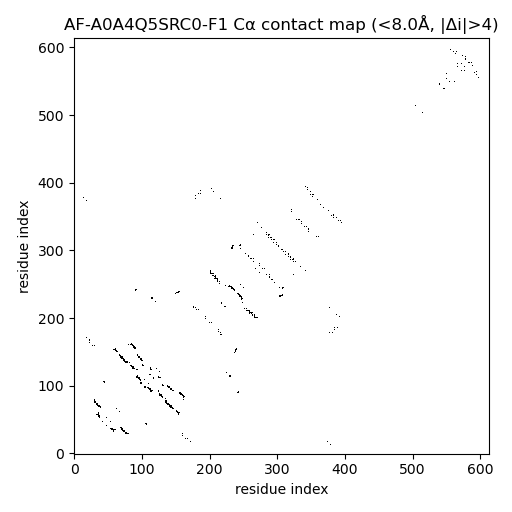 A CA 1
ATOM 3237 C C . ASP A 1 418 ? -16.885 0.468 50.309 1.00 94.19 418 ASP A C 1
ATOM 3239 O O . ASP A 1 418 ? -17.053 0.002 51.438 1.00 94.19 418 ASP A O 1
ATOM 3243 N N . THR A 1 419 ? -17.716 1.403 49.822 1.00 94.12 419 THR A N 1
ATOM 3244 C CA . THR A 1 419 ? -18.872 1.892 50.595 1.00 94.12 419 THR A CA 1
ATOM 3245 C C . THR A 1 419 ? -19.958 0.836 50.784 1.00 94.12 419 THR A C 1
ATOM 3247 O O . THR A 1 419 ? -20.563 0.768 51.854 1.00 94.12 419 THR A O 1
ATOM 3250 N N . ILE A 1 420 ? -20.195 -0.002 49.772 1.00 90.31 420 ILE A N 1
ATOM 3251 C CA . ILE A 1 420 ? -21.166 -1.097 49.849 1.00 90.31 420 ILE A CA 1
ATOM 3252 C C . ILE A 1 420 ? -20.685 -2.157 50.842 1.00 90.31 420 ILE A C 1
ATOM 3254 O O . ILE A 1 420 ? -21.480 -2.637 51.649 1.00 90.31 420 ILE A O 1
ATOM 3258 N N . GLU A 1 421 ? -19.396 -2.497 50.829 1.00 92.81 421 GLU A N 1
ATOM 3259 C CA . GLU A 1 421 ? -18.805 -3.446 51.778 1.00 92.81 421 GLU A CA 1
ATOM 3260 C C . GLU A 1 421 ? -18.889 -2.935 53.223 1.00 92.81 421 GLU A C 1
ATOM 3262 O O . GLU A 1 421 ? -19.290 -3.684 54.115 1.00 92.81 421 GLU A O 1
ATOM 3267 N N . ALA A 1 422 ? -18.611 -1.648 53.457 1.00 92.44 422 ALA A N 1
ATOM 3268 C CA . ALA A 1 422 ? -18.773 -1.036 54.776 1.00 92.44 422 ALA A CA 1
ATOM 3269 C C . ALA A 1 422 ? -20.232 -1.084 55.263 1.00 92.44 422 ALA A C 1
ATOM 3271 O O . ALA A 1 422 ? -20.495 -1.442 56.412 1.00 92.44 422 ALA A O 1
ATOM 3272 N N . HIS A 1 423 ? -21.190 -0.777 54.382 1.00 89.06 423 HIS A N 1
ATOM 3273 C CA . HIS A 1 423 ? -22.609 -0.851 54.723 1.00 89.06 423 HIS A CA 1
ATOM 3274 C C . HIS A 1 423 ? -23.064 -2.290 55.003 1.00 89.06 423 HIS A C 1
ATOM 3276 O O . HIS A 1 423 ? -23.833 -2.532 55.932 1.00 89.06 423 HIS A O 1
ATOM 3282 N N . ARG A 1 424 ? -22.552 -3.269 54.249 1.00 88.25 424 ARG A N 1
ATOM 3283 C CA . ARG A 1 424 ? -22.814 -4.691 54.495 1.00 88.25 424 ARG A CA 1
ATOM 3284 C C . ARG A 1 424 ? -22.308 -5.128 55.871 1.00 88.25 424 ARG A C 1
ATOM 3286 O O . ARG A 1 424 ? -23.047 -5.795 56.585 1.00 88.25 424 ARG A O 1
ATOM 3293 N N . ALA A 1 425 ? -21.096 -4.730 56.258 1.00 92.25 425 ALA A N 1
ATOM 3294 C CA . ALA A 1 425 ? -20.550 -5.048 57.578 1.00 92.25 425 ALA A CA 1
ATOM 3295 C C . ALA A 1 425 ? -21.402 -4.453 58.716 1.00 92.25 425 ALA A C 1
ATOM 3297 O O . ALA A 1 425 ? -21.636 -5.110 59.729 1.00 92.25 425 ALA A O 1
ATOM 3298 N N . GLU A 1 426 ? -21.920 -3.232 58.534 1.00 91.50 426 GLU A N 1
ATOM 3299 C CA . GLU A 1 426 ? -22.854 -2.621 59.485 1.00 91.50 426 GLU A CA 1
ATOM 3300 C C . GLU A 1 426 ? -24.159 -3.424 59.598 1.00 91.50 426 GLU A C 1
ATOM 3302 O O . GLU A 1 426 ? -24.642 -3.676 60.703 1.00 91.50 426 GLU A O 1
ATOM 3307 N N . LEU A 1 427 ? -24.727 -3.851 58.466 1.00 87.44 427 LEU A N 1
ATOM 3308 C CA . LEU A 1 427 ? -25.936 -4.674 58.452 1.00 87.44 427 LEU A CA 1
ATOM 3309 C C . LEU A 1 427 ? -25.713 -6.034 59.120 1.00 87.44 427 LEU A C 1
ATOM 3311 O O . LEU A 1 427 ? -26.566 -6.462 59.892 1.00 87.44 427 LEU A O 1
ATOM 3315 N N . GLU A 1 428 ? -24.578 -6.696 58.883 1.00 90.69 428 GLU A N 1
ATOM 3316 C CA . GLU A 1 428 ? -24.241 -7.963 59.547 1.00 90.69 428 GLU A CA 1
ATOM 3317 C C . GLU A 1 428 ? -24.154 -7.798 61.073 1.00 90.69 428 GLU A C 1
ATOM 3319 O O . GLU A 1 428 ? -24.699 -8.624 61.809 1.00 90.69 428 GLU A O 1
ATOM 3324 N N . LEU A 1 429 ? -23.576 -6.694 61.559 1.00 91.19 429 LEU A N 1
ATOM 3325 C CA . LEU A 1 429 ? -23.551 -6.381 62.990 1.00 91.19 429 LEU A CA 1
ATOM 3326 C C . LEU A 1 429 ? -24.964 -6.159 63.551 1.00 91.19 429 LEU A C 1
ATOM 3328 O O . LEU A 1 429 ? -25.307 -6.712 64.597 1.00 91.19 429 LEU A O 1
ATOM 3332 N N . ARG A 1 430 ? -25.802 -5.384 62.851 1.00 86.81 430 ARG A N 1
ATOM 3333 C CA . ARG A 1 430 ? -27.200 -5.161 63.256 1.00 86.81 430 ARG A CA 1
ATOM 3334 C C . ARG A 1 430 ? -27.994 -6.468 63.278 1.00 86.81 430 ARG A C 1
ATOM 3336 O O . ARG A 1 430 ? -28.776 -6.689 64.197 1.00 86.81 430 ARG A O 1
ATOM 3343 N N . HIS A 1 431 ? -27.784 -7.351 62.303 1.00 82.94 431 HIS A N 1
ATOM 3344 C CA . HIS A 1 431 ? -28.420 -8.668 62.277 1.00 82.94 431 HIS A CA 1
ATOM 3345 C C . HIS A 1 431 ? -27.993 -9.539 63.461 1.00 82.94 431 HIS A C 1
ATOM 3347 O O . HIS A 1 431 ? -28.852 -10.179 64.068 1.00 82.94 431 HIS A O 1
ATOM 3353 N N . ALA A 1 432 ? -26.708 -9.527 63.826 1.00 87.62 432 ALA A N 1
ATOM 3354 C CA . ALA A 1 432 ? -26.222 -10.236 65.006 1.00 87.62 432 ALA A CA 1
ATOM 3355 C C . ALA A 1 432 ? -26.901 -9.726 66.291 1.00 87.62 432 ALA A C 1
ATOM 3357 O O . ALA A 1 432 ? -27.440 -10.534 67.048 1.00 87.62 432 ALA A O 1
ATOM 3358 N N . GLN A 1 433 ? -26.980 -8.403 66.481 1.00 88.25 433 GLN A N 1
ATOM 3359 C CA . GLN A 1 433 ? -27.652 -7.787 67.635 1.00 88.25 433 GLN A CA 1
ATOM 3360 C C . GLN A 1 433 ? -29.133 -8.180 67.732 1.00 88.25 433 GLN A C 1
ATOM 3362 O O . GLN A 1 433 ? -29.600 -8.600 68.787 1.00 88.25 433 GLN A O 1
ATOM 3367 N N . ILE A 1 434 ? -29.867 -8.113 66.617 1.00 84.00 434 ILE A N 1
ATOM 3368 C CA . ILE A 1 434 ? -31.284 -8.507 66.581 1.00 84.00 434 ILE A CA 1
ATOM 3369 C C . ILE A 1 434 ? -31.443 -10.001 66.898 1.00 84.00 434 ILE A C 1
ATOM 3371 O O . ILE A 1 434 ? -32.375 -10.393 67.598 1.00 84.00 434 ILE A O 1
ATOM 3375 N N . SER A 1 435 ? -30.547 -10.855 66.392 1.00 85.94 435 SER A N 1
ATOM 3376 C CA . SER A 1 435 ? -30.614 -12.298 66.648 1.00 85.94 435 SER A CA 1
ATOM 3377 C C . SER A 1 435 ? -30.406 -12.647 68.125 1.00 85.94 435 SER A C 1
ATOM 3379 O O . SER A 1 435 ? -31.081 -13.542 68.637 1.00 85.94 435 SER A O 1
ATOM 3381 N N . GLU A 1 436 ? -29.538 -11.905 68.816 1.00 88.31 436 GLU A N 1
ATOM 3382 C CA . GLU A 1 436 ? -29.310 -12.030 70.256 1.00 88.31 436 GLU A CA 1
ATOM 3383 C C . GLU A 1 436 ? -30.553 -11.602 71.049 1.00 88.31 436 GLU A C 1
ATOM 3385 O O . GLU A 1 436 ? -31.022 -12.343 71.913 1.00 88.31 436 GLU A O 1
ATOM 3390 N N . GLU A 1 437 ? -31.157 -10.467 70.688 1.00 84.12 437 GLU A N 1
ATOM 3391 C CA . GLU A 1 437 ? -32.379 -9.964 71.326 1.00 84.12 437 GLU A CA 1
ATOM 3392 C C . GLU A 1 437 ? -33.561 -10.940 71.166 1.00 84.12 437 GLU A C 1
ATOM 3394 O O . GLU A 1 437 ? -34.283 -11.224 72.125 1.00 84.12 437 GLU A O 1
ATOM 3399 N N . ILE A 1 438 ? -33.729 -11.534 69.978 1.00 82.12 438 ILE A N 1
ATOM 3400 C CA . ILE A 1 438 ? -34.735 -12.583 69.739 1.00 82.12 438 ILE A CA 1
ATOM 3401 C C . ILE A 1 438 ? -34.455 -13.825 70.601 1.00 82.12 438 ILE A C 1
ATOM 3403 O O . ILE A 1 438 ? -35.398 -14.445 71.101 1.00 82.12 438 ILE A O 1
ATOM 3407 N N . GLY A 1 439 ? -33.185 -14.200 70.775 1.00 86.94 439 GLY A N 1
ATOM 3408 C CA . GLY A 1 439 ? -32.775 -15.300 71.648 1.00 86.94 439 GLY A CA 1
ATOM 3409 C C . GLY A 1 439 ? -33.188 -15.069 73.102 1.00 86.94 439 GLY A C 1
ATOM 3410 O O . GLY A 1 439 ? -33.872 -15.915 73.681 1.00 86.94 439 GLY A O 1
ATOM 3411 N N . ALA A 1 440 ? -32.867 -13.893 73.648 1.00 86.25 440 ALA A N 1
ATOM 3412 C CA . ALA A 1 440 ? -33.228 -13.509 75.013 1.00 86.25 440 ALA A CA 1
ATOM 3413 C C . ALA A 1 440 ? -34.752 -13.504 75.232 1.00 86.25 440 ALA A C 1
ATOM 3415 O O . ALA A 1 440 ? -35.250 -14.031 76.228 1.00 86.25 440 ALA A O 1
ATOM 3416 N N . LEU A 1 441 ? -35.516 -12.982 74.267 1.00 81.19 441 LEU A N 1
ATOM 3417 C CA . LEU A 1 441 ? -36.981 -12.986 74.329 1.00 81.19 441 LEU A CA 1
ATOM 3418 C C . LEU A 1 441 ? -37.571 -14.403 74.320 1.00 81.19 441 LEU A C 1
ATOM 3420 O O . LEU A 1 441 ? -38.549 -14.665 75.021 1.00 81.19 441 LEU A O 1
ATOM 3424 N N . ARG A 1 442 ? -36.996 -15.332 73.544 1.00 81.69 442 ARG A N 1
ATOM 3425 C CA . ARG A 1 442 ? -37.434 -16.740 73.534 1.00 81.69 442 ARG A CA 1
ATOM 3426 C C . ARG A 1 442 ? -37.174 -17.426 74.869 1.00 81.69 442 ARG A C 1
ATOM 3428 O O . ARG A 1 442 ? -38.035 -18.168 75.336 1.00 81.69 442 ARG A O 1
ATOM 3435 N N . GLU A 1 443 ? -36.022 -17.171 75.482 1.00 85.00 443 GLU A N 1
ATOM 3436 C CA . GLU A 1 443 ? -35.686 -17.713 76.799 1.00 85.00 443 GLU A CA 1
ATOM 3437 C C . GLU A 1 443 ? -36.633 -17.172 77.878 1.00 85.00 443 GLU A C 1
ATOM 3439 O O . GLU A 1 443 ? -37.222 -17.952 78.627 1.00 85.00 443 GLU A O 1
ATOM 3444 N N . GLN A 1 444 ? -36.886 -15.859 77.879 1.00 82.25 444 GLN A N 1
ATOM 3445 C CA . GLN A 1 444 ? -37.868 -15.236 78.768 1.00 82.25 444 GLN A CA 1
ATOM 3446 C C . GLN A 1 444 ? -39.272 -15.835 78.581 1.00 82.25 444 GLN A C 1
ATOM 3448 O O . GLN A 1 444 ? -39.957 -16.121 79.564 1.00 82.25 444 GLN A O 1
ATOM 3453 N N . GLY A 1 445 ? -39.693 -16.073 77.335 1.00 77.06 445 GLY A N 1
ATOM 3454 C CA . GLY A 1 445 ? -40.955 -16.748 77.031 1.00 77.06 445 GLY A CA 1
ATOM 3455 C C . GLY A 1 445 ? -41.014 -18.166 77.603 1.00 77.06 445 GLY A C 1
ATOM 3456 O O . GLY A 1 445 ? -42.000 -18.514 78.248 1.00 77.06 445 GLY A O 1
ATOM 3457 N N . SER A 1 446 ? -39.942 -18.952 77.439 1.00 81.81 446 SER A N 1
ATOM 3458 C CA . SER A 1 446 ? -39.836 -20.310 77.990 1.00 81.81 446 SER A CA 1
ATOM 3459 C C . SER A 1 446 ? -39.950 -20.319 79.516 1.00 81.81 446 SER A C 1
ATOM 3461 O O . SER A 1 446 ? -40.686 -21.141 80.070 1.00 81.81 446 SER A O 1
ATOM 3463 N N . LEU A 1 447 ? -39.262 -19.393 80.192 1.00 86.00 447 LEU A N 1
ATOM 3464 C CA . LEU A 1 447 ? -39.322 -19.235 81.648 1.00 86.00 447 LEU A CA 1
ATOM 3465 C C . LEU A 1 447 ? -40.730 -18.867 82.121 1.00 86.00 447 LEU A C 1
ATOM 3467 O O . LEU A 1 447 ? -41.209 -19.437 83.097 1.00 86.00 447 LEU A O 1
ATOM 3471 N N . MET A 1 448 ? -41.420 -17.979 81.401 1.00 78.31 448 MET A N 1
ATOM 3472 C CA . MET A 1 448 ? -42.806 -17.621 81.708 1.00 78.31 448 MET A CA 1
ATOM 3473 C C . MET A 1 448 ? -43.742 -18.836 81.595 1.00 78.31 448 MET A C 1
ATOM 3475 O O . MET A 1 448 ? -44.584 -19.053 82.462 1.00 78.31 448 MET A O 1
ATOM 3479 N N . THR A 1 449 ? -43.587 -19.674 80.562 1.00 77.88 449 THR A N 1
ATOM 3480 C CA . THR A 1 449 ? -44.374 -20.916 80.433 1.00 77.88 449 THR A CA 1
ATOM 3481 C C . THR A 1 449 ? -44.119 -21.905 81.564 1.00 77.88 449 THR A C 1
ATOM 3483 O O . THR A 1 449 ? -45.074 -22.495 82.060 1.00 77.88 449 THR A O 1
ATOM 3486 N N . LEU A 1 450 ? -42.864 -22.073 81.988 1.00 82.38 450 LEU A N 1
ATOM 3487 C CA . LEU A 1 450 ? -42.511 -22.937 83.119 1.00 82.38 450 LEU A CA 1
ATOM 3488 C C . LEU A 1 450 ? -43.104 -22.410 84.430 1.00 82.38 450 LEU A C 1
ATOM 3490 O O . LEU A 1 450 ? -43.720 -23.174 85.167 1.00 82.38 450 LEU A O 1
ATOM 3494 N N . ALA A 1 451 ? -43.002 -21.101 84.680 1.00 79.75 451 ALA A N 1
ATOM 3495 C CA . ALA A 1 451 ? -43.616 -20.465 85.844 1.00 79.75 451 ALA A CA 1
ATOM 3496 C C . ALA A 1 451 ? -45.144 -20.652 85.862 1.00 79.75 451 ALA A C 1
ATOM 3498 O O . ALA A 1 451 ? -45.720 -20.950 86.906 1.00 79.75 451 ALA A O 1
ATOM 3499 N N . ASN A 1 452 ? -45.798 -20.549 84.700 1.00 74.06 452 ASN A N 1
ATOM 3500 C CA . ASN A 1 452 ? -47.234 -20.803 84.570 1.00 74.06 452 ASN A CA 1
ATOM 3501 C C . ASN A 1 452 ? -47.603 -22.274 84.817 1.00 74.06 452 ASN A C 1
ATOM 3503 O O . ASN A 1 452 ? -48.652 -22.541 85.399 1.00 74.06 452 ASN A O 1
ATOM 3507 N N . GLN A 1 453 ? -46.766 -23.227 84.395 1.00 76.88 453 GLN A N 1
ATOM 3508 C CA . GLN A 1 453 ? -46.976 -24.653 84.668 1.00 76.88 453 GLN A CA 1
ATOM 3509 C C . GLN A 1 453 ? -46.824 -24.973 86.158 1.00 76.88 453 GLN A C 1
ATOM 3511 O O . GLN A 1 453 ? -47.699 -25.619 86.726 1.00 76.88 453 GLN A O 1
ATOM 3516 N N . GLU A 1 454 ? -45.774 -24.466 86.806 1.00 78.56 454 GLU A N 1
ATOM 3517 C CA . GLU A 1 454 ? -45.551 -24.669 88.242 1.00 78.56 454 GLU A CA 1
ATOM 3518 C C . GLU A 1 454 ? -46.669 -24.031 89.081 1.00 78.56 454 GLU A C 1
ATOM 3520 O O . GLU A 1 454 ? -47.146 -24.614 90.055 1.00 78.56 454 GLU A O 1
ATOM 3525 N N . LEU A 1 455 ? -47.146 -22.850 88.679 1.00 74.56 455 LEU A N 1
ATOM 3526 C CA . LEU A 1 455 ? -48.300 -22.212 89.304 1.00 74.56 455 LEU A CA 1
ATOM 3527 C C . LEU A 1 455 ? -49.576 -23.048 89.119 1.00 74.56 455 LEU A C 1
ATOM 3529 O O . LEU A 1 455 ? -50.333 -23.210 90.073 1.00 74.56 455 LEU A O 1
ATOM 3533 N N . ALA A 1 456 ? -49.807 -23.610 87.928 1.00 67.50 456 ALA A N 1
ATOM 3534 C CA . ALA A 1 456 ? -50.954 -24.478 87.667 1.00 67.50 456 ALA A CA 1
ATOM 3535 C C . ALA A 1 456 ? -50.919 -25.771 88.503 1.00 67.50 456 ALA A C 1
ATOM 3537 O O . ALA A 1 456 ? -51.963 -26.194 88.996 1.00 67.50 456 ALA A O 1
ATOM 3538 N N . GLU A 1 457 ? -49.742 -26.369 88.711 1.00 70.88 457 GLU A N 1
ATOM 3539 C CA . GLU A 1 457 ? -49.567 -27.543 89.580 1.00 70.88 457 GLU A CA 1
ATOM 3540 C C . GLU A 1 457 ? -49.826 -27.206 91.055 1.00 70.88 457 GLU A C 1
ATOM 3542 O O . GLU A 1 457 ? -50.615 -27.889 91.707 1.00 70.88 457 GLU A O 1
ATOM 3547 N N . ARG A 1 458 ? -49.264 -26.100 91.564 1.00 66.12 458 ARG A N 1
ATOM 3548 C CA . ARG A 1 458 ? -49.510 -25.635 92.945 1.00 66.12 458 ARG A CA 1
ATOM 3549 C C . ARG A 1 458 ? -50.986 -25.326 93.210 1.00 66.12 458 ARG A C 1
ATOM 3551 O O . ARG A 1 458 ? -51.478 -25.562 94.307 1.00 66.12 458 ARG A O 1
ATOM 3558 N N . LEU A 1 459 ? -51.698 -24.811 92.210 1.00 55.53 459 LEU A N 1
ATOM 3559 C CA . LEU A 1 459 ? -53.133 -24.521 92.297 1.00 55.53 459 LEU A CA 1
ATOM 3560 C C . LEU A 1 459 ? -54.013 -25.778 92.166 1.00 55.53 459 LEU A C 1
ATOM 3562 O O . LEU A 1 459 ? -55.160 -25.754 92.607 1.00 55.53 459 LEU A O 1
ATOM 3566 N N . ALA A 1 460 ? -53.502 -26.870 91.586 1.00 59.16 460 ALA A N 1
ATOM 3567 C CA . ALA A 1 460 ? -54.194 -28.159 91.523 1.00 59.16 460 ALA A CA 1
ATOM 3568 C C . ALA A 1 460 ? -54.093 -28.956 92.838 1.00 59.16 460 ALA A C 1
ATOM 3570 O O . ALA A 1 460 ? -54.966 -29.777 93.119 1.00 59.16 460 ALA A O 1
ATOM 3571 N N . GLU A 1 461 ? -53.057 -28.715 93.649 1.00 57.12 461 GLU A N 1
ATOM 3572 C CA . GLU A 1 461 ? -52.894 -29.343 94.968 1.00 57.12 461 GLU A CA 1
ATOM 3573 C C . GLU A 1 461 ? -53.799 -28.723 96.052 1.00 57.12 461 GLU A C 1
ATOM 3575 O O . GLU A 1 461 ? -54.190 -29.416 96.993 1.00 57.12 461 GLU A O 1
ATOM 3580 N N . ASP A 1 462 ? -54.211 -27.459 95.909 1.00 49.88 462 ASP A N 1
ATOM 3581 C CA . ASP A 1 462 ? -54.976 -26.724 96.926 1.00 49.88 462 ASP A CA 1
ATOM 3582 C C . ASP A 1 462 ? -56.502 -26.770 96.668 1.00 49.88 462 ASP A C 1
ATOM 3584 O O . ASP A 1 462 ? -57.157 -25.799 96.276 1.00 49.88 462 ASP A O 1
ATOM 3588 N N . PHE A 1 463 ? -57.108 -27.950 96.847 1.00 45.88 463 PHE A N 1
ATOM 3589 C CA . PHE A 1 463 ? -58.558 -28.140 96.694 1.00 45.88 463 PHE A CA 1
ATOM 3590 C C . PHE A 1 463 ? -59.352 -27.535 97.869 1.00 45.88 463 PHE A C 1
ATOM 3592 O O . PHE A 1 463 ? -59.683 -28.225 98.835 1.00 45.88 463 PHE A O 1
ATOM 3599 N N . GLY A 1 464 ? -59.748 -26.258 97.755 1.00 48.62 464 GLY A N 1
ATOM 3600 C CA . GLY A 1 464 ? -60.645 -25.643 98.744 1.00 48.62 464 GLY A CA 1
ATOM 3601 C C . GLY A 1 464 ? -61.022 -24.163 98.584 1.00 48.62 464 GLY A C 1
ATOM 3602 O O . GLY A 1 464 ? -61.104 -23.479 99.595 1.00 48.62 464 GLY A O 1
ATOM 3603 N N . GLY A 1 465 ? -61.283 -23.625 97.381 1.00 43.97 465 GLY A N 1
ATOM 3604 C CA . GLY A 1 465 ? -61.599 -22.184 97.253 1.00 43.97 465 GLY A CA 1
ATOM 3605 C C . GLY A 1 465 ? -62.253 -21.736 95.941 1.00 43.97 465 GLY A C 1
ATOM 3606 O O . GLY A 1 465 ? -61.696 -20.948 95.187 1.00 43.97 465 GLY A O 1
ATOM 3607 N N . ARG A 1 466 ? -63.465 -22.217 95.656 1.00 52.47 466 ARG A N 1
ATOM 3608 C CA . ARG A 1 466 ? -64.145 -22.163 94.343 1.00 52.47 466 ARG A CA 1
ATOM 3609 C C . ARG A 1 466 ? -64.692 -20.795 93.858 1.00 52.47 466 ARG A C 1
ATOM 3611 O O . ARG A 1 466 ? -65.677 -20.790 93.136 1.00 52.47 466 ARG A O 1
ATOM 3618 N N . ARG A 1 467 ? -64.118 -19.641 94.227 1.00 51.66 467 ARG A N 1
ATOM 3619 C CA . ARG A 1 467 ? -64.533 -18.330 93.649 1.00 51.66 467 ARG A CA 1
ATOM 3620 C C . ARG A 1 467 ? -63.386 -17.374 93.324 1.00 51.66 467 ARG A C 1
ATOM 3622 O O . ARG A 1 467 ? -63.371 -16.834 92.230 1.00 51.66 467 ARG A O 1
ATOM 3629 N N . GLN A 1 468 ? -62.379 -17.238 94.191 1.00 53.09 468 GLN A N 1
ATOM 3630 C CA . GLN A 1 468 ? -61.169 -16.468 93.841 1.00 53.09 468 GLN A CA 1
ATOM 3631 C C . GLN A 1 468 ? -60.351 -17.142 92.722 1.00 53.09 468 GLN A C 1
ATOM 3633 O O . GLN A 1 468 ? -59.653 -16.464 91.970 1.00 53.09 468 GLN A O 1
ATOM 3638 N N . LEU A 1 469 ? -60.493 -18.467 92.580 1.00 46.22 469 LEU A N 1
ATOM 3639 C CA . LEU A 1 469 ? -59.881 -19.269 91.519 1.00 46.22 469 LEU A CA 1
ATOM 3640 C C . LEU A 1 469 ? -60.382 -18.916 90.112 1.00 46.22 469 LEU A C 1
ATOM 3642 O O . LEU A 1 469 ? -59.592 -18.949 89.179 1.00 46.22 469 LEU A O 1
ATOM 3646 N N . GLU A 1 470 ? -61.663 -18.591 89.928 1.00 53.03 470 GLU A N 1
ATOM 3647 C CA . GLU A 1 470 ? -62.196 -18.304 88.586 1.00 53.03 470 GLU A CA 1
ATOM 3648 C C . GLU A 1 470 ? -61.756 -16.918 88.097 1.00 53.03 470 GLU A C 1
ATOM 3650 O O . GLU A 1 470 ? -61.389 -16.766 86.935 1.00 53.03 470 GLU A O 1
ATOM 3655 N N . GLU A 1 471 ? -61.680 -15.930 88.993 1.00 54.38 471 GLU A N 1
ATOM 3656 C CA . GLU A 1 471 ? -61.260 -14.566 88.649 1.00 54.38 471 GLU A CA 1
ATOM 3657 C C . GLU A 1 471 ? -59.760 -14.467 88.339 1.00 54.38 471 GLU A C 1
ATOM 3659 O O . GLU A 1 471 ? -59.379 -13.835 87.353 1.00 54.38 471 GLU A O 1
ATOM 3664 N N . GLN A 1 472 ? -58.892 -15.125 89.120 1.00 52.59 472 GLN A N 1
ATOM 3665 C CA . GLN A 1 472 ? -57.445 -15.114 88.858 1.00 52.59 472 GLN A CA 1
ATOM 3666 C C . GLN A 1 472 ? -57.067 -15.942 87.626 1.00 52.59 472 GLN A C 1
ATOM 3668 O O . GLN A 1 472 ? -56.176 -15.554 86.868 1.00 52.59 472 GLN A O 1
ATOM 3673 N N . LEU A 1 473 ? -57.766 -17.055 87.383 1.00 50.62 473 LEU A N 1
ATOM 3674 C CA . LEU A 1 473 ? -57.557 -17.884 86.200 1.00 50.62 473 LEU A CA 1
ATOM 3675 C C . LEU A 1 473 ? -58.071 -17.176 84.937 1.00 50.62 473 LEU A C 1
ATOM 3677 O O . LEU A 1 473 ? -57.371 -17.181 83.928 1.00 50.62 473 LEU A O 1
ATOM 3681 N N . ALA A 1 474 ? -59.203 -16.464 85.008 1.00 54.31 474 ALA A N 1
ATOM 3682 C CA . ALA A 1 474 ? -59.696 -15.627 83.912 1.00 54.31 474 ALA A CA 1
ATOM 3683 C C . ALA A 1 474 ? -58.785 -14.417 83.628 1.00 54.31 474 ALA A C 1
ATOM 3685 O O . ALA A 1 474 ? -58.556 -14.081 82.464 1.00 54.31 474 ALA A O 1
ATOM 3686 N N . ALA A 1 475 ? -58.223 -13.778 84.660 1.00 54.66 475 ALA A N 1
ATOM 3687 C CA . ALA A 1 475 ? -57.284 -12.666 84.501 1.00 54.66 475 ALA A CA 1
ATOM 3688 C C . ALA A 1 475 ? -55.957 -13.117 83.861 1.00 54.66 475 ALA A C 1
ATOM 3690 O O . ALA A 1 475 ? -55.540 -12.541 82.855 1.00 54.66 475 ALA A O 1
ATOM 3691 N N . ASN A 1 476 ? -55.352 -14.204 84.356 1.00 55.50 476 ASN A N 1
ATOM 3692 C CA . ASN A 1 476 ? -54.118 -14.759 83.787 1.00 55.50 476 ASN A CA 1
ATOM 3693 C C . ASN A 1 476 ? -54.335 -15.357 82.387 1.00 55.50 476 ASN A C 1
ATOM 3695 O O . ASN A 1 476 ? -53.452 -15.264 81.536 1.00 55.50 476 ASN A O 1
ATOM 3699 N N . GLN A 1 477 ? -55.515 -15.918 82.093 1.00 52.38 477 GLN A N 1
ATOM 3700 C CA . GLN A 1 477 ? -55.873 -16.354 80.737 1.00 52.38 477 GLN A CA 1
ATOM 3701 C C . GLN A 1 477 ? -56.063 -15.174 79.777 1.00 52.38 477 GLN A C 1
ATOM 3703 O O . GLN A 1 477 ? -55.635 -15.264 78.625 1.00 52.38 477 GLN A O 1
ATOM 3708 N N . ARG A 1 478 ? -56.641 -14.052 80.231 1.00 52.25 478 ARG A N 1
ATOM 3709 C CA . ARG A 1 478 ? -56.718 -12.809 79.441 1.00 52.25 478 ARG A CA 1
ATOM 3710 C C . ARG A 1 478 ? -55.331 -12.223 79.179 1.00 52.25 478 ARG A C 1
ATOM 3712 O O . ARG A 1 478 ? -55.063 -11.792 78.058 1.00 52.25 478 ARG A O 1
ATOM 3719 N N . GLU A 1 479 ? -54.429 -12.263 80.156 1.00 52.75 479 GLU A N 1
ATOM 3720 C CA . GLU A 1 479 ? -53.052 -11.782 79.996 1.00 52.75 479 GLU A CA 1
ATOM 3721 C C . GLU A 1 479 ? -52.222 -12.684 79.062 1.00 52.75 479 GLU A C 1
ATOM 3723 O O . GLU A 1 479 ? -51.532 -12.186 78.169 1.00 52.75 479 GLU A O 1
ATOM 3728 N N . LEU A 1 480 ? -52.364 -14.010 79.164 1.00 47.72 480 LEU A N 1
ATOM 3729 C CA . LEU A 1 480 ? -51.763 -14.976 78.233 1.00 47.72 480 LEU A CA 1
ATOM 3730 C C . LEU A 1 480 ? -52.315 -14.842 76.810 1.00 47.72 480 LEU A C 1
ATOM 3732 O O . LEU A 1 480 ? -51.549 -14.912 75.845 1.00 47.72 480 LEU A O 1
ATOM 3736 N N . ALA A 1 481 ? -53.622 -14.614 76.661 1.00 52.22 481 ALA A N 1
ATOM 3737 C CA . ALA A 1 481 ? -54.246 -14.364 75.367 1.00 52.22 481 ALA A CA 1
ATOM 3738 C C . ALA A 1 481 ? -53.753 -13.043 74.758 1.00 52.22 481 ALA A C 1
ATOM 3740 O O . ALA A 1 481 ? -53.400 -13.024 73.583 1.00 52.22 481 ALA A O 1
ATOM 3741 N N . SER A 1 482 ? -53.643 -11.976 75.557 1.00 47.59 482 SER A N 1
ATOM 3742 C CA . SER A 1 482 ? -53.091 -10.675 75.152 1.00 47.59 482 SER A CA 1
ATOM 3743 C C . SER A 1 482 ? -51.617 -10.774 74.742 1.00 47.59 482 SER A C 1
ATOM 3745 O O . SER A 1 482 ? -51.224 -10.277 73.688 1.00 47.59 482 SER A O 1
ATOM 3747 N N . THR A 1 483 ? -50.806 -11.507 75.505 1.00 48.53 483 THR A N 1
ATOM 3748 C CA . THR A 1 483 ? -49.382 -11.725 75.204 1.00 48.53 483 THR A CA 1
ATOM 3749 C C . THR A 1 483 ? -49.198 -12.575 73.944 1.00 48.53 483 THR A C 1
ATOM 3751 O O . THR A 1 483 ? -48.370 -12.262 73.086 1.00 48.53 483 THR A O 1
ATOM 3754 N N . SER A 1 484 ? -50.029 -13.606 73.764 1.00 50.03 484 SER A N 1
ATOM 3755 C CA . SER A 1 484 ? -50.076 -14.398 72.528 1.00 50.03 484 SER A CA 1
ATOM 3756 C C . SER A 1 484 ? -50.527 -13.551 71.331 1.00 50.03 484 SER A C 1
ATOM 3758 O O . SER A 1 484 ? -50.004 -13.708 70.228 1.00 50.03 484 SER A O 1
ATOM 3760 N N . LEU A 1 485 ? -51.438 -12.595 71.551 1.00 54.44 485 LEU A N 1
ATOM 3761 C CA . LEU A 1 485 ? -51.872 -11.615 70.554 1.00 54.44 485 LEU A CA 1
ATOM 3762 C C . LEU A 1 485 ? -50.749 -10.660 70.153 1.00 54.44 485 LEU A C 1
ATOM 3764 O O . LEU A 1 485 ? -50.574 -10.378 68.971 1.00 54.44 485 LEU A O 1
ATOM 3768 N N . GLN A 1 486 ? -49.980 -10.165 71.122 1.00 50.72 486 GLN A N 1
ATOM 3769 C CA . GLN A 1 486 ? -48.836 -9.286 70.882 1.00 50.72 486 GLN A CA 1
ATOM 3770 C C . GLN A 1 486 ? -47.723 -10.015 70.119 1.00 50.72 486 GLN A C 1
ATOM 3772 O O . GLN A 1 486 ? -47.123 -9.439 69.212 1.00 50.72 486 GLN A O 1
ATOM 3777 N N . LEU A 1 487 ? -47.479 -11.293 70.429 1.00 48.81 487 LEU A N 1
ATOM 3778 C CA . LEU A 1 487 ? -46.573 -12.155 69.662 1.00 48.81 487 LEU A CA 1
ATOM 3779 C C . LEU A 1 487 ? -47.069 -12.375 68.228 1.00 48.81 487 LEU A C 1
ATOM 3781 O O . LEU A 1 487 ? -46.283 -12.281 67.286 1.00 48.81 487 LEU A O 1
ATOM 3785 N N . PHE A 1 488 ? -48.371 -12.596 68.047 1.00 53.72 488 PHE A N 1
ATOM 3786 C CA . PHE A 1 488 ? -48.988 -12.714 66.727 1.00 53.72 488 PHE A CA 1
ATOM 3787 C C . PHE A 1 488 ? -48.860 -11.413 65.915 1.00 53.72 488 PHE A C 1
ATOM 3789 O O . PHE A 1 488 ? -48.429 -11.442 64.766 1.00 53.72 488 PHE A O 1
ATOM 3796 N N . GLN A 1 489 ? -49.133 -10.255 66.527 1.00 50.12 489 GLN A N 1
ATOM 3797 C CA . GLN A 1 489 ? -48.977 -8.941 65.892 1.00 50.12 489 GLN A CA 1
ATOM 3798 C C . GLN A 1 489 ? -47.518 -8.632 65.531 1.00 50.12 489 GLN A C 1
ATOM 3800 O O . GLN A 1 489 ? -47.259 -8.066 64.470 1.00 50.12 489 GLN A O 1
ATOM 3805 N N . LYS A 1 490 ? -46.553 -9.027 66.374 1.00 51.59 490 LYS A N 1
ATOM 3806 C CA . LYS A 1 490 ? -45.120 -8.898 66.065 1.00 51.59 490 LYS A CA 1
ATOM 3807 C C . LYS A 1 490 ? -44.709 -9.775 64.881 1.00 51.59 490 LYS A C 1
ATOM 3809 O O . LYS A 1 490 ? -43.966 -9.303 64.024 1.00 51.59 490 LYS A O 1
ATOM 3814 N N . ASN A 1 491 ? -45.226 -11.000 64.787 1.00 50.88 491 ASN A N 1
ATOM 3815 C CA . ASN A 1 491 ? -45.002 -11.862 63.622 1.00 50.88 491 ASN A CA 1
ATOM 3816 C C . ASN A 1 491 ? -45.630 -11.286 62.342 1.00 50.88 491 ASN A C 1
ATOM 3818 O O . ASN A 1 491 ? -45.000 -11.318 61.289 1.00 50.88 491 ASN A O 1
ATOM 3822 N N . GLU A 1 492 ? -46.812 -10.674 62.427 1.00 55.81 492 GLU A N 1
ATOM 3823 C CA . GLU A 1 492 ? -47.443 -10.014 61.277 1.00 55.81 492 GLU A CA 1
ATOM 3824 C C . GLU A 1 492 ? -46.705 -8.745 60.833 1.00 55.81 492 GLU A C 1
ATOM 3826 O O . GLU A 1 492 ? -46.564 -8.497 59.637 1.00 55.81 492 GLU A O 1
ATOM 3831 N N . LEU A 1 493 ? -46.159 -7.961 61.766 1.00 48.72 493 LEU A N 1
ATOM 3832 C CA . LEU A 1 493 ? -45.341 -6.791 61.433 1.00 48.72 493 LEU A CA 1
ATOM 3833 C C . LEU A 1 493 ? -44.028 -7.208 60.749 1.00 48.72 493 LEU A C 1
ATOM 3835 O O . LEU A 1 493 ? -43.603 -6.571 59.783 1.00 48.72 493 LEU A O 1
ATOM 3839 N N . LEU A 1 494 ? -43.432 -8.324 61.180 1.00 51.78 494 LEU A N 1
ATOM 3840 C CA . LEU A 1 494 ? -42.302 -8.952 60.489 1.00 51.78 494 LEU A CA 1
ATOM 3841 C C . LEU A 1 494 ? -42.694 -9.447 59.081 1.00 51.78 494 LEU A C 1
ATOM 3843 O O . LEU A 1 494 ? -41.923 -9.263 58.137 1.00 51.78 494 LEU A O 1
ATOM 3847 N N . ASN A 1 495 ? -43.902 -9.992 58.901 1.00 52.62 495 ASN A N 1
ATOM 3848 C CA . ASN A 1 495 ? -44.435 -10.380 57.587 1.00 52.62 495 ASN A CA 1
ATOM 3849 C C . ASN A 1 495 ? -44.715 -9.170 56.673 1.00 52.62 495 ASN A C 1
ATOM 3851 O O . ASN A 1 495 ? -44.469 -9.232 55.466 1.00 52.62 495 ASN A O 1
ATOM 3855 N N . ALA A 1 496 ? -45.180 -8.049 57.225 1.00 51.41 496 ALA A N 1
ATOM 3856 C CA . ALA A 1 496 ? -45.401 -6.811 56.481 1.00 51.41 496 ALA A CA 1
ATOM 3857 C C . ALA A 1 496 ? -44.076 -6.182 56.016 1.00 51.41 496 ALA A C 1
ATOM 3859 O O . ALA A 1 496 ? -43.942 -5.834 54.841 1.00 51.41 496 ALA A O 1
ATOM 3860 N N . LEU A 1 497 ? -43.064 -6.134 56.894 1.00 51.84 497 LEU A N 1
ATOM 3861 C CA . LEU A 1 497 ? -41.700 -5.716 56.539 1.00 51.84 497 LEU A CA 1
ATOM 3862 C C . LEU A 1 497 ? -41.104 -6.611 55.442 1.00 51.84 497 LEU A C 1
ATOM 3864 O O . LEU A 1 497 ? -40.483 -6.119 54.501 1.00 51.84 497 LEU A O 1
ATOM 3868 N N . ARG A 1 498 ? -41.358 -7.923 55.502 1.00 50.91 498 ARG A N 1
ATOM 3869 C CA . ARG A 1 498 ? -40.989 -8.870 54.442 1.00 50.91 498 ARG A CA 1
ATOM 3870 C C . ARG A 1 498 ? -41.667 -8.543 53.105 1.00 50.91 498 ARG A C 1
ATOM 3872 O O . ARG A 1 498 ? -41.007 -8.600 52.071 1.00 50.91 498 ARG A O 1
ATOM 3879 N N . SER A 1 499 ? -42.946 -8.160 53.108 1.00 52.69 499 SER A N 1
ATOM 3880 C CA . SER A 1 499 ? -43.665 -7.770 51.885 1.00 52.69 499 SER A CA 1
ATOM 3881 C C . SER A 1 499 ? -43.129 -6.473 51.263 1.00 52.69 499 SER A C 1
ATOM 3883 O O . SER A 1 499 ? -43.112 -6.357 50.036 1.00 52.69 499 SER A O 1
ATOM 3885 N N . GLU A 1 500 ? -42.686 -5.501 52.067 1.00 52.31 500 GLU A N 1
ATOM 3886 C CA . GLU A 1 500 ? -42.020 -4.294 51.552 1.00 52.31 500 GLU A CA 1
ATOM 3887 C C . GLU A 1 500 ? -40.658 -4.623 50.927 1.00 52.31 500 GLU A C 1
ATOM 3889 O O . GLU A 1 500 ? -40.343 -4.136 49.837 1.00 52.31 500 GLU A O 1
ATOM 3894 N N . ILE A 1 501 ? -39.886 -5.517 51.553 1.00 55.72 501 ILE A N 1
ATOM 3895 C CA . ILE A 1 501 ? -38.603 -5.999 51.019 1.00 55.72 501 ILE A CA 1
ATOM 3896 C C . ILE A 1 501 ? -38.804 -6.754 49.688 1.00 55.72 501 ILE A C 1
ATOM 3898 O O . ILE A 1 501 ? -38.079 -6.500 48.722 1.00 55.72 501 ILE A O 1
ATOM 3902 N N . ASP A 1 502 ? -39.826 -7.611 49.583 1.00 50.94 502 ASP A N 1
ATOM 3903 C CA . ASP A 1 502 ? -40.193 -8.304 48.335 1.00 50.94 502 ASP A CA 1
ATOM 3904 C C . ASP A 1 502 ? -40.659 -7.334 47.228 1.00 50.94 502 ASP A C 1
ATOM 3906 O O . ASP A 1 502 ? -40.442 -7.585 46.036 1.00 50.94 502 ASP A O 1
ATOM 3910 N N . GLY A 1 503 ? -41.286 -6.212 47.596 1.00 53.53 503 GLY A N 1
ATOM 3911 C CA . GLY A 1 503 ? -41.656 -5.137 46.671 1.00 53.53 503 GLY A CA 1
ATOM 3912 C C . GLY A 1 503 ? -40.437 -4.403 46.104 1.00 53.53 503 GLY A C 1
ATOM 3913 O O . GLY A 1 503 ? -40.350 -4.181 44.893 1.00 53.53 503 GLY A O 1
ATOM 3914 N N . LEU A 1 504 ? -39.457 -4.099 46.958 1.00 50.69 504 LEU A N 1
ATOM 3915 C CA . LEU A 1 504 ? -38.194 -3.461 46.571 1.00 50.69 504 LEU A CA 1
ATOM 3916 C C . LEU A 1 504 ? -37.330 -4.375 45.680 1.00 50.69 504 LEU A C 1
ATOM 3918 O O . LEU A 1 504 ? -36.697 -3.896 44.737 1.00 50.69 504 LEU A O 1
ATOM 3922 N N . ALA A 1 505 ? -37.375 -5.695 45.893 1.00 51.84 505 ALA A N 1
ATOM 3923 C CA . ALA A 1 505 ? -36.674 -6.683 45.066 1.00 51.84 505 ALA A CA 1
ATOM 3924 C C . ALA A 1 505 ? -37.219 -6.798 43.626 1.00 51.84 505 ALA A C 1
ATOM 3926 O O . ALA A 1 505 ? -36.480 -7.174 42.715 1.00 51.84 505 ALA A O 1
ATOM 3927 N N . LYS A 1 506 ? -38.494 -6.456 43.388 1.00 52.09 506 LYS A N 1
ATOM 3928 C CA . LYS A 1 506 ? -39.121 -6.500 42.050 1.00 52.09 506 LYS A CA 1
ATOM 3929 C C . LYS A 1 506 ? -38.865 -5.243 41.205 1.00 52.09 506 LYS A C 1
ATOM 3931 O O . LYS A 1 506 ? -39.079 -5.287 39.996 1.00 52.09 506 LYS A O 1
ATOM 3936 N N . GLY A 1 507 ? -38.409 -4.143 41.814 1.00 47.59 507 GLY A N 1
ATOM 3937 C CA . GLY A 1 507 ? -38.195 -2.852 41.143 1.00 47.59 507 GLY A CA 1
ATOM 3938 C C . GLY A 1 507 ? -36.767 -2.585 40.649 1.00 47.59 507 GLY A C 1
ATOM 3939 O O . GLY A 1 507 ? -36.579 -1.760 39.757 1.00 47.59 507 GLY A O 1
ATOM 3940 N N . ALA A 1 508 ? -35.757 -3.278 41.178 1.00 47.84 508 ALA A N 1
ATOM 3941 C CA . ALA A 1 508 ? -34.359 -3.062 40.815 1.00 47.84 508 ALA A CA 1
ATOM 3942 C C . ALA A 1 508 ? -33.780 -4.307 40.133 1.00 47.84 508 ALA A C 1
ATOM 3944 O O . ALA A 1 508 ? -33.654 -5.364 40.744 1.00 47.84 508 ALA A O 1
ATOM 3945 N N . ALA A 1 509 ? -33.358 -4.178 38.873 1.00 48.06 509 ALA A N 1
ATOM 3946 C CA . ALA A 1 509 ? -32.759 -5.251 38.067 1.00 48.06 509 ALA A CA 1
ATOM 3947 C C . ALA A 1 509 ? -31.408 -5.798 38.606 1.00 48.06 509 ALA A C 1
ATOM 3949 O O . ALA A 1 509 ? -30.729 -6.559 37.919 1.00 48.06 509 ALA A O 1
ATOM 3950 N N . ALA A 1 510 ? -31.016 -5.427 39.827 1.00 52.12 510 ALA A N 1
ATOM 3951 C CA . ALA A 1 510 ? -29.786 -5.835 40.489 1.00 52.12 510 ALA A CA 1
ATOM 3952 C C . ALA A 1 510 ? -29.973 -5.924 42.020 1.00 52.12 510 ALA A C 1
ATOM 3954 O O . ALA A 1 510 ? -29.334 -5.198 42.772 1.00 52.12 510 ALA A O 1
ATOM 3955 N N . ALA A 1 511 ? -30.855 -6.803 42.505 1.00 45.53 511 ALA A N 1
ATOM 3956 C CA . ALA A 1 511 ? -30.845 -7.196 43.917 1.00 45.53 511 ALA A CA 1
ATOM 3957 C C . ALA A 1 511 ? -29.731 -8.238 44.154 1.00 45.53 511 ALA A C 1
ATOM 3959 O O . ALA A 1 511 ? -29.717 -9.297 43.513 1.00 45.53 511 ALA A O 1
ATOM 3960 N N . SER A 1 512 ? -28.777 -7.900 45.030 1.00 53.03 512 SER A N 1
ATOM 3961 C CA . SER A 1 512 ? -27.580 -8.677 45.380 1.00 53.03 512 SER A CA 1
ATOM 3962 C C . SER A 1 512 ? -27.911 -10.070 45.935 1.00 53.03 512 SER A C 1
ATOM 3964 O O . SER A 1 512 ? -29.006 -10.324 46.439 1.00 53.03 512 SER A O 1
ATOM 3966 N N . ALA A 1 513 ? -26.949 -10.996 45.842 1.00 50.09 513 ALA A N 1
ATOM 3967 C CA . ALA A 1 513 ? -27.075 -12.380 46.317 1.00 50.09 513 ALA A CA 1
ATOM 3968 C C . ALA A 1 513 ? -27.480 -12.491 47.805 1.00 50.09 513 ALA A C 1
ATOM 3970 O O . ALA A 1 513 ? -28.086 -13.487 48.197 1.00 50.09 513 ALA A O 1
ATOM 3971 N N . ASP A 1 514 ? -27.232 -11.443 48.593 1.00 49.44 514 ASP A N 1
ATOM 3972 C CA . ASP A 1 514 ? -27.564 -11.366 50.017 1.00 49.44 514 ASP A CA 1
ATOM 3973 C C . ASP A 1 514 ? -29.077 -11.234 50.270 1.00 49.44 514 ASP A C 1
ATOM 3975 O O . ASP A 1 514 ? -29.601 -11.836 51.201 1.00 49.44 514 ASP A O 1
ATOM 3979 N N . LEU A 1 515 ? -29.833 -10.566 49.387 1.00 50.16 515 LEU A N 1
ATOM 3980 C CA . LEU A 1 515 ? -31.302 -10.491 49.501 1.00 50.16 515 LEU A CA 1
ATOM 3981 C C . LEU A 1 515 ? -31.977 -11.842 49.225 1.00 50.16 515 LEU A C 1
ATOM 3983 O O . LEU A 1 515 ? -33.025 -12.159 49.792 1.00 50.16 515 LEU A O 1
ATOM 3987 N N . ARG A 1 516 ? -31.360 -12.674 48.379 1.00 48.78 516 ARG A N 1
ATOM 3988 C CA . ARG A 1 516 ? -31.858 -14.027 48.093 1.00 48.78 516 ARG A CA 1
ATOM 3989 C C .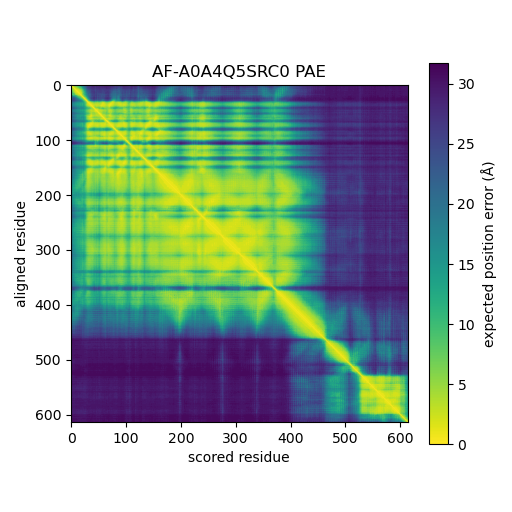 ARG A 1 516 ? -31.597 -14.991 49.251 1.00 48.78 516 ARG A C 1
ATOM 3991 O O . ARG A 1 516 ? -32.415 -15.884 49.459 1.00 48.78 516 ARG A O 1
ATOM 3998 N N . SER A 1 517 ? -30.515 -14.807 50.016 1.00 44.12 517 SER A N 1
ATOM 3999 C CA . SER A 1 517 ? -30.240 -15.646 51.192 1.00 44.12 517 SER A CA 1
ATOM 4000 C C . SER A 1 517 ? -31.203 -15.336 52.344 1.00 44.12 517 SER A C 1
ATOM 4002 O O . SER A 1 517 ? -31.715 -16.261 52.970 1.00 44.12 517 SER A O 1
ATOM 4004 N N . VAL A 1 518 ? -31.567 -14.062 52.536 1.00 44.22 518 VAL A N 1
ATOM 4005 C CA . VAL A 1 518 ? -32.561 -13.646 53.541 1.00 44.22 518 VAL A CA 1
ATOM 4006 C C . VAL A 1 518 ? -33.969 -14.153 53.189 1.00 44.22 518 VAL A C 1
ATOM 4008 O O . VAL A 1 518 ? -34.676 -14.665 54.055 1.00 44.22 518 VAL A O 1
ATOM 4011 N N . SER A 1 519 ? -34.358 -14.119 51.908 1.00 45.31 519 SER A N 1
ATOM 4012 C CA . SER A 1 519 ? -35.633 -14.684 51.424 1.00 45.31 519 SER A CA 1
ATOM 4013 C C . SER A 1 519 ? -35.737 -16.206 51.642 1.00 45.31 519 SER A C 1
ATOM 4015 O O . SER A 1 519 ? -36.803 -16.718 51.989 1.00 45.31 519 SER A O 1
ATOM 4017 N N . SER A 1 520 ? -34.618 -16.929 51.502 1.00 42.09 520 SER A N 1
ATOM 4018 C CA . SER A 1 520 ? -34.551 -18.387 51.671 1.00 42.09 520 SER A CA 1
ATOM 4019 C C . SER A 1 520 ? -34.711 -18.850 53.123 1.00 42.09 520 SER A C 1
ATOM 4021 O O . SER A 1 520 ? -35.179 -19.964 53.343 1.00 42.09 520 SER A O 1
ATOM 4023 N N . ILE A 1 521 ? -34.343 -18.031 54.112 1.00 44.12 521 ILE A N 1
ATOM 4024 C CA . ILE A 1 521 ? -34.480 -18.373 55.542 1.00 44.12 521 ILE A CA 1
ATOM 4025 C C . ILE A 1 521 ? -35.945 -18.260 55.996 1.00 44.12 521 ILE A C 1
ATOM 4027 O O . ILE A 1 521 ? -36.399 -18.991 56.870 1.00 44.12 521 ILE A O 1
ATOM 4031 N N . LEU A 1 522 ? -36.717 -17.392 55.345 1.00 42.91 522 LEU A N 1
ATOM 4032 C CA . LEU A 1 522 ? -38.120 -17.112 55.652 1.00 42.91 522 LEU A CA 1
ATOM 4033 C C . LEU A 1 522 ? -39.117 -18.038 54.917 1.00 42.91 522 LEU A C 1
ATOM 4035 O O . LEU A 1 522 ? -40.330 -17.832 54.983 1.00 42.91 522 LEU A O 1
ATOM 4039 N N . GLN A 1 523 ? -38.639 -19.033 54.166 1.00 39.56 523 GLN A N 1
ATOM 4040 C CA . GLN A 1 523 ? -39.467 -19.918 53.331 1.00 39.56 523 GLN A CA 1
ATOM 4041 C C . GLN A 1 523 ? -40.218 -21.028 54.088 1.00 39.56 523 GLN A C 1
ATOM 4043 O O . GLN A 1 523 ? -40.941 -21.793 53.449 1.00 39.56 523 GLN A O 1
ATOM 4048 N N . HIS A 1 524 ? -40.093 -21.131 55.412 1.00 42.31 524 HIS A N 1
ATOM 4049 C CA . HIS A 1 524 ? -40.862 -22.095 56.200 1.00 42.31 524 HIS A CA 1
ATOM 4050 C C . HIS A 1 524 ? -42.028 -21.421 56.933 1.00 42.31 524 HIS A C 1
ATOM 4052 O O . HIS A 1 524 ? -41.850 -20.381 57.555 1.00 42.31 524 HIS A O 1
ATOM 4058 N N . ASP A 1 525 ? -43.194 -22.065 56.836 1.00 37.72 525 ASP A N 1
ATOM 4059 C CA . ASP A 1 525 ? -44.455 -21.816 57.553 1.00 37.72 525 ASP A CA 1
ATOM 4060 C C . ASP A 1 525 ? -45.469 -20.841 56.922 1.00 37.72 525 ASP A C 1
ATOM 4062 O O . ASP A 1 525 ? -45.824 -19.786 57.437 1.00 37.72 525 ASP A O 1
ATOM 4066 N N . LEU A 1 526 ? -46.026 -21.291 55.793 1.00 37.97 526 LEU A N 1
ATOM 4067 C CA . LEU A 1 526 ? -47.321 -20.875 55.238 1.00 37.97 526 LEU A CA 1
ATOM 4068 C C . LEU A 1 526 ? -48.470 -21.593 55.963 1.00 37.97 526 LEU A C 1
ATOM 4070 O O . LEU A 1 526 ? -48.685 -22.747 55.619 1.00 37.97 526 LEU A O 1
ATOM 4074 N N . TYR A 1 527 ? -49.251 -20.972 56.866 1.00 42.56 527 TYR A N 1
ATOM 4075 C CA . TYR A 1 527 ? -50.434 -21.661 57.438 1.00 42.56 527 TYR A CA 1
ATOM 4076 C C . TYR A 1 527 ? -51.535 -20.772 58.084 1.00 42.56 527 TYR A C 1
ATOM 4078 O O . TYR A 1 527 ? -52.015 -21.061 59.176 1.00 42.56 527 TYR A O 1
ATOM 4086 N N . LEU A 1 528 ? -52.072 -19.775 57.367 1.00 47.12 528 LEU A N 1
ATOM 4087 C CA . LEU A 1 528 ? -53.214 -18.949 57.836 1.00 47.12 528 LEU A CA 1
ATOM 4088 C C . LEU A 1 528 ? -54.510 -19.736 58.187 1.00 47.12 528 LEU A C 1
ATOM 4090 O O . LEU A 1 528 ? -55.345 -19.238 58.941 1.00 47.12 528 LEU A O 1
ATOM 4094 N N . ASP A 1 529 ? -54.689 -20.973 57.705 1.00 48.03 529 ASP A N 1
ATOM 4095 C CA . ASP A 1 529 ? -55.815 -21.851 58.098 1.00 48.03 529 ASP A CA 1
ATOM 4096 C C . ASP A 1 529 ? -55.510 -22.751 59.312 1.00 48.03 529 ASP A C 1
ATOM 4098 O O . ASP A 1 529 ? -56.420 -23.227 59.999 1.00 48.03 529 ASP A O 1
ATOM 4102 N N . GLN A 1 530 ? -54.231 -22.992 59.603 1.00 54.81 530 GLN A N 1
ATOM 4103 C CA . GLN A 1 530 ? -53.805 -23.816 60.737 1.00 54.81 530 GLN A CA 1
ATOM 4104 C C . GLN A 1 530 ? -53.939 -23.031 62.054 1.00 54.81 530 GLN A C 1
ATOM 4106 O O . GLN A 1 530 ? -54.207 -23.623 63.101 1.00 54.81 530 GLN A O 1
ATOM 4111 N N . ASP A 1 531 ? -53.859 -21.701 61.978 1.00 57.72 531 ASP A N 1
ATOM 4112 C CA . ASP A 1 531 ? -53.929 -20.785 63.118 1.00 57.72 531 ASP A CA 1
ATOM 4113 C C . ASP A 1 531 ? -55.326 -20.720 63.753 1.00 57.72 531 ASP A C 1
ATOM 4115 O O . ASP A 1 531 ? -55.452 -20.723 64.978 1.00 57.72 531 ASP A O 1
ATOM 4119 N N . TRP A 1 532 ? -56.402 -20.761 62.952 1.00 68.44 532 TRP A N 1
ATOM 4120 C CA . TRP A 1 532 ? -57.768 -20.809 63.496 1.00 68.44 532 TRP A CA 1
ATOM 4121 C C . TRP A 1 532 ? -58.063 -22.128 64.213 1.00 68.44 532 TRP A C 1
ATOM 4123 O O . TRP A 1 532 ? -58.718 -22.127 65.251 1.00 68.44 532 TRP A O 1
ATOM 4133 N N . ASN A 1 533 ? -57.575 -23.256 63.692 1.00 65.81 533 ASN A N 1
ATOM 4134 C CA . ASN A 1 533 ? -57.808 -24.557 64.321 1.00 65.81 533 ASN A CA 1
ATOM 4135 C C . ASN A 1 533 ? -57.030 -24.700 65.639 1.00 65.81 533 ASN A C 1
ATOM 4137 O O . ASN A 1 533 ? -57.568 -25.259 66.593 1.00 65.81 533 ASN A O 1
ATOM 4141 N N . LYS A 1 534 ? -55.808 -24.150 65.720 1.00 63.12 534 LYS A N 1
ATOM 4142 C CA . LYS A 1 534 ? -55.028 -24.079 66.969 1.00 63.12 534 LYS A CA 1
ATOM 4143 C C . LYS A 1 534 ? -55.708 -23.179 68.002 1.00 63.12 534 LYS A C 1
ATOM 4145 O O . LYS A 1 534 ? -55.895 -23.596 69.141 1.00 63.12 534 LYS A O 1
ATOM 4150 N N . PHE A 1 535 ? -56.168 -21.995 67.589 1.00 71.00 535 PHE A N 1
ATOM 4151 C CA . PHE A 1 535 ? -56.970 -21.122 68.449 1.00 71.00 535 PHE A CA 1
ATOM 4152 C C . PHE A 1 535 ? -58.246 -21.823 68.938 1.00 71.00 535 PHE A C 1
ATOM 4154 O O . PHE A 1 535 ? -58.529 -21.813 70.130 1.00 71.00 535 PHE A O 1
ATOM 4161 N N . LYS A 1 536 ? -58.998 -22.468 68.036 1.00 72.69 536 LYS A N 1
ATOM 4162 C CA . LYS A 1 536 ? -60.247 -23.164 68.373 1.00 72.69 536 LYS A CA 1
ATOM 4163 C C . LYS A 1 536 ? -60.014 -24.264 69.410 1.00 72.69 536 LYS A C 1
ATOM 4165 O O . LYS A 1 536 ? -60.801 -24.377 70.341 1.00 72.69 536 LYS A O 1
ATOM 4170 N N . MET A 1 537 ? -58.937 -25.036 69.258 1.00 67.81 537 MET A N 1
ATOM 4171 C CA . MET A 1 537 ? -58.559 -26.090 70.201 1.00 67.81 537 MET A CA 1
ATOM 4172 C C . MET A 1 537 ? -58.297 -25.526 71.603 1.00 67.81 537 MET A C 1
ATOM 4174 O O . MET A 1 537 ? -58.836 -26.048 72.573 1.00 67.81 537 MET A O 1
ATOM 4178 N N . HIS A 1 538 ? -57.528 -24.440 71.716 1.00 62.16 538 HIS A N 1
ATOM 4179 C CA . HIS A 1 538 ? -57.280 -23.791 73.007 1.00 62.16 538 HIS A CA 1
ATOM 4180 C C . HIS A 1 538 ? -58.534 -23.134 73.587 1.00 62.16 538 HIS A C 1
ATOM 4182 O O . HIS A 1 538 ? -58.775 -23.215 74.787 1.00 62.16 538 HIS A O 1
ATOM 4188 N N . PHE A 1 539 ? -59.377 -22.545 72.742 1.00 72.75 539 PHE A N 1
ATOM 4189 C CA . PHE A 1 539 ? -60.645 -21.977 73.179 1.00 72.75 539 PHE A CA 1
ATOM 4190 C C . PHE A 1 539 ? -61.600 -23.056 73.722 1.00 72.75 539 PHE A C 1
ATOM 4192 O O . PHE A 1 539 ? -62.216 -22.850 74.761 1.00 72.75 539 PHE A O 1
ATOM 4199 N N . GLU A 1 540 ? -61.701 -24.225 73.073 1.00 72.19 540 GLU A N 1
ATOM 4200 C CA . GLU A 1 540 ? -62.508 -25.364 73.555 1.00 72.19 540 GLU A CA 1
ATOM 4201 C C . GLU A 1 540 ? -61.991 -25.952 74.876 1.00 72.19 540 GLU A C 1
ATOM 4203 O O . GLU A 1 540 ? -62.787 -26.482 75.648 1.00 72.19 540 GLU A O 1
ATOM 4208 N N . GLN A 1 541 ? -60.688 -25.841 75.157 1.00 64.88 541 GLN A N 1
ATOM 4209 C CA . GLN A 1 541 ? -60.118 -26.231 76.452 1.00 64.88 541 GLN A CA 1
ATOM 4210 C C . GLN A 1 541 ? -60.562 -25.293 77.584 1.00 64.88 541 GLN A C 1
ATOM 4212 O O . GLN A 1 541 ? -60.783 -25.759 78.698 1.00 64.88 541 GLN A O 1
ATOM 4217 N N . VAL A 1 542 ? -60.702 -23.993 77.301 1.00 63.34 542 VAL A N 1
ATOM 4218 C CA . VAL A 1 542 ? -61.105 -22.975 78.290 1.00 63.34 542 VAL A CA 1
ATOM 4219 C C . VAL A 1 542 ? -62.627 -22.894 78.443 1.00 63.34 542 VAL A C 1
ATOM 4221 O O . VAL A 1 542 ? -63.126 -22.740 79.554 1.00 63.34 542 VAL A O 1
ATOM 4224 N N . HIS A 1 543 ? -63.374 -23.063 77.351 1.00 70.12 543 HIS A N 1
ATOM 4225 C CA . HIS A 1 543 ? -64.837 -23.050 77.336 1.00 70.12 543 HIS A CA 1
ATOM 4226 C C . HIS A 1 543 ? -65.390 -24.372 76.781 1.00 70.12 543 HIS A C 1
ATOM 4228 O O . HIS A 1 543 ? -65.811 -24.435 75.613 1.00 70.12 543 HIS A O 1
ATOM 4234 N N . PRO A 1 544 ? -65.412 -25.445 77.599 1.00 73.12 544 PRO A N 1
ATOM 4235 C CA . PRO A 1 544 ? -65.974 -26.723 77.192 1.00 73.12 544 PRO A CA 1
ATOM 4236 C C . PRO A 1 544 ? -67.424 -26.553 76.736 1.00 73.12 544 PRO A C 1
ATOM 4238 O O . PRO A 1 544 ? -68.210 -25.851 77.364 1.00 73.12 544 PRO A O 1
ATOM 4241 N N . SER A 1 545 ? -67.793 -27.218 75.645 1.00 76.94 545 SER A N 1
ATOM 4242 C CA . SER A 1 545 ? -69.153 -27.210 75.078 1.00 76.94 545 SER A CA 1
ATOM 4243 C C . SER A 1 545 ? -69.628 -25.897 74.433 1.00 76.94 545 SER A C 1
ATOM 4245 O O . SER A 1 545 ? -70.715 -25.881 73.851 1.00 76.94 545 SER A O 1
ATOM 4247 N N . PHE A 1 546 ? -68.822 -24.827 74.409 1.00 80.31 546 PHE A N 1
ATOM 4248 C CA . PHE A 1 546 ? -69.225 -23.543 73.816 1.00 80.31 546 PHE A CA 1
ATOM 4249 C C . PHE A 1 546 ? -69.659 -23.659 72.350 1.00 80.31 546 PHE A C 1
ATOM 4251 O O . PHE A 1 546 ? -70.748 -23.226 71.980 1.00 80.31 546 PHE A O 1
ATOM 4258 N N . PHE A 1 547 ? -68.833 -24.266 71.491 1.00 80.69 547 PHE A N 1
ATOM 4259 C CA . PHE A 1 547 ? -69.160 -24.360 70.064 1.00 80.69 547 PHE A CA 1
ATOM 4260 C C . PHE A 1 547 ? -70.344 -25.291 69.797 1.00 80.69 547 PHE A C 1
ATOM 4262 O O . PHE A 1 547 ? -71.114 -25.031 68.873 1.00 80.69 547 PHE A O 1
ATOM 4269 N N . SER A 1 548 ? -70.517 -26.347 70.600 1.00 80.56 548 SER A N 1
ATOM 4270 C CA . SER A 1 548 ? -71.686 -27.226 70.508 1.00 80.56 548 SER A CA 1
ATOM 4271 C C . SER A 1 548 ? -72.969 -26.514 70.931 1.00 80.56 548 SER A C 1
ATOM 4273 O O . SER A 1 548 ? -73.991 -26.665 70.266 1.00 80.56 548 SER A O 1
ATOM 4275 N N . GLU A 1 549 ? -72.920 -25.686 71.975 1.00 80.81 549 GLU A N 1
ATOM 4276 C CA . GLU A 1 549 ? -74.069 -24.897 72.419 1.00 80.81 549 GLU A CA 1
ATOM 4277 C C . GLU A 1 549 ? -74.398 -23.764 71.450 1.00 80.81 549 GLU A C 1
ATOM 4279 O O . GLU A 1 549 ? -75.565 -23.553 71.129 1.00 80.81 549 GLU A O 1
ATOM 4284 N N . LEU A 1 550 ? -73.385 -23.068 70.930 1.00 82.00 550 LEU A N 1
ATOM 4285 C CA . LEU A 1 550 ? -73.561 -22.019 69.931 1.00 82.00 550 LEU A CA 1
ATOM 4286 C C . LEU A 1 550 ? -74.181 -22.577 68.645 1.00 82.00 550 LEU A C 1
ATOM 4288 O O . LEU A 1 550 ? -75.092 -21.967 68.089 1.00 82.00 550 LEU A O 1
ATOM 4292 N N . ALA A 1 551 ? -73.734 -23.753 68.197 1.00 80.69 551 ALA A N 1
ATOM 4293 C CA . ALA A 1 551 ? -74.314 -24.433 67.042 1.00 80.69 551 ALA A CA 1
ATOM 4294 C C . ALA A 1 551 ? -75.753 -24.911 67.301 1.00 80.69 551 ALA A C 1
ATOM 4296 O O . ALA A 1 551 ? -76.577 -24.863 66.390 1.00 80.69 551 ALA A O 1
ATOM 4297 N N . ALA A 1 552 ? -76.069 -25.343 68.529 1.00 81.00 552 ALA A N 1
ATOM 4298 C CA . ALA A 1 552 ? -77.415 -25.767 68.908 1.00 81.00 552 ALA A CA 1
ATOM 4299 C C . ALA A 1 552 ? -78.397 -24.588 69.028 1.00 81.00 552 ALA A C 1
ATOM 4301 O O . ALA A 1 552 ? -79.534 -24.692 68.572 1.00 81.00 552 ALA A O 1
ATOM 4302 N N . ARG A 1 553 ? -77.964 -23.463 69.613 1.00 79.06 553 ARG A N 1
ATOM 4303 C CA . ARG A 1 553 ? -78.790 -22.254 69.780 1.00 79.06 553 ARG A CA 1
ATOM 4304 C C . ARG A 1 553 ? -78.949 -21.480 68.474 1.00 79.06 553 ARG A C 1
ATOM 4306 O O . ARG A 1 553 ? -80.037 -20.993 68.185 1.00 79.06 553 ARG A O 1
ATOM 4313 N N . HIS A 1 554 ? -77.887 -21.406 67.669 1.00 81.31 554 HIS A N 1
ATOM 4314 C CA . HIS A 1 554 ? -77.830 -20.586 66.456 1.00 81.31 554 HIS A CA 1
ATOM 4315 C C . HIS A 1 554 ? -77.311 -21.373 65.240 1.00 81.31 554 HIS A C 1
ATOM 4317 O O . HIS A 1 554 ? -76.256 -21.047 64.687 1.00 81.31 554 HIS A O 1
ATOM 4323 N N . PRO A 1 555 ? -78.062 -22.380 64.748 1.00 78.88 555 PRO A N 1
ATOM 4324 C CA . PRO A 1 555 ? -77.616 -23.255 63.657 1.00 78.88 555 PRO A CA 1
ATOM 4325 C C . PRO A 1 555 ? -77.435 -22.536 62.305 1.00 78.88 555 PRO A C 1
ATOM 4327 O O . PRO A 1 555 ? -76.854 -23.094 61.378 1.00 78.88 555 PRO A O 1
ATOM 4330 N N . GLY A 1 556 ? -77.924 -21.296 62.169 1.00 77.00 556 GLY A N 1
ATOM 4331 C CA . GLY A 1 556 ? -77.827 -20.478 60.952 1.00 77.00 556 GLY A CA 1
ATOM 4332 C C . GLY A 1 556 ? -76.583 -19.582 60.848 1.00 77.00 556 GLY A C 1
ATOM 4333 O O . GLY A 1 556 ? -76.495 -18.777 59.912 1.00 77.00 556 GLY A O 1
ATOM 4334 N N . LEU A 1 557 ? -75.644 -19.660 61.798 1.00 82.81 557 LEU A N 1
ATOM 4335 C CA . LEU A 1 557 ? -74.410 -18.870 61.763 1.00 82.81 557 LEU A CA 1
ATOM 4336 C C . LEU A 1 557 ? -73.395 -19.458 60.779 1.00 82.81 557 LEU A C 1
ATOM 4338 O O . LEU A 1 557 ? -73.085 -20.647 60.788 1.00 82.81 557 LEU A O 1
ATOM 4342 N N . THR A 1 558 ? -72.827 -18.600 59.935 1.00 81.25 558 THR A N 1
ATOM 4343 C CA . THR A 1 558 ? -71.716 -18.987 59.057 1.00 81.25 558 THR A CA 1
ATOM 4344 C C . THR A 1 558 ? -70.425 -19.173 59.857 1.00 81.25 558 THR A C 1
ATOM 4346 O O . THR A 1 558 ? -70.261 -18.608 60.935 1.00 81.25 558 THR A O 1
ATOM 4349 N N . ARG A 1 559 ? -69.444 -19.897 59.306 1.00 75.19 559 ARG A N 1
ATOM 4350 C CA . ARG A 1 559 ? -68.136 -20.126 59.955 1.00 75.19 559 ARG A CA 1
ATOM 4351 C C . ARG A 1 559 ? -67.448 -18.830 60.413 1.00 75.19 559 ARG A C 1
ATOM 4353 O O . ARG A 1 559 ? -66.866 -18.789 61.492 1.00 75.19 559 ARG A O 1
ATOM 4360 N N . ASN A 1 560 ? -67.556 -17.768 59.614 1.00 74.50 560 ASN A N 1
ATOM 4361 C CA . ASN A 1 560 ? -66.994 -16.456 59.940 1.00 74.50 560 ASN A CA 1
ATOM 4362 C C . ASN A 1 560 ? -67.784 -15.739 61.040 1.00 74.50 560 ASN A C 1
ATOM 4364 O O . ASN A 1 560 ? -67.198 -15.014 61.833 1.00 74.50 560 ASN A O 1
ATOM 4368 N N . GLU A 1 561 ? -69.099 -15.943 61.102 1.00 81.62 561 GLU A N 1
ATOM 4369 C CA . GLU A 1 561 ? -69.953 -15.398 62.158 1.00 81.62 561 GLU A CA 1
ATOM 4370 C C . GLU A 1 561 ? -69.753 -16.137 63.482 1.00 81.62 561 GLU A C 1
ATOM 4372 O O . GLU A 1 561 ? -69.702 -15.481 64.512 1.00 81.62 561 GLU A O 1
ATOM 4377 N N . VAL A 1 562 ? -69.542 -17.457 63.456 1.00 81.44 562 VAL A N 1
ATOM 4378 C CA . VAL A 1 562 ? -69.122 -18.242 64.628 1.00 81.44 562 VAL A CA 1
ATOM 4379 C C . VAL A 1 562 ? -67.781 -17.735 65.146 1.00 81.44 562 VAL A C 1
ATOM 4381 O O . VAL A 1 562 ? -67.667 -17.414 66.320 1.00 81.44 562 VAL A O 1
ATOM 4384 N N . ARG A 1 563 ? -66.789 -17.573 64.261 1.00 82.00 563 ARG A N 1
ATOM 4385 C CA . ARG A 1 563 ? -65.472 -17.019 64.612 1.00 82.00 563 ARG A CA 1
ATOM 4386 C C . ARG A 1 563 ? -65.576 -15.623 65.225 1.00 82.00 563 ARG A C 1
ATOM 4388 O O . ARG A 1 563 ? -64.958 -15.345 66.246 1.00 82.00 563 ARG A O 1
ATOM 4395 N N . LEU A 1 564 ? -66.386 -14.760 64.619 1.00 79.19 564 LEU A N 1
ATOM 4396 C CA . LEU A 1 564 ? -66.626 -13.408 65.106 1.00 79.19 564 LEU A CA 1
ATOM 4397 C C . LEU A 1 564 ? -67.357 -13.397 66.458 1.00 79.19 564 LEU A C 1
ATOM 4399 O O . LEU A 1 564 ? -67.012 -12.598 67.321 1.00 79.19 564 LEU A O 1
ATOM 4403 N N . TYR A 1 565 ? -68.328 -14.291 66.650 1.00 81.75 565 TYR A N 1
ATOM 4404 C CA . TYR A 1 565 ? -69.040 -14.473 67.913 1.00 81.75 565 TYR A CA 1
ATOM 4405 C C . TYR A 1 565 ? -68.086 -14.944 69.015 1.00 81.75 565 TYR A C 1
ATOM 4407 O O . TYR A 1 565 ? -68.090 -14.371 70.096 1.00 81.75 565 TYR A O 1
ATOM 4415 N N . THR A 1 566 ? -67.210 -15.911 68.725 1.00 82.06 566 THR A N 1
ATOM 4416 C CA . THR A 1 566 ? -66.164 -16.366 69.653 1.00 82.06 566 THR A CA 1
ATOM 4417 C C . THR A 1 566 ? -65.249 -15.219 70.074 1.00 82.06 566 THR A C 1
ATOM 4419 O O . THR A 1 566 ? -64.969 -15.070 71.255 1.00 82.06 566 THR A O 1
ATOM 4422 N N . TYR A 1 567 ? -64.821 -14.368 69.137 1.00 78.69 567 TYR A N 1
ATOM 4423 C CA . TYR A 1 567 ? -63.979 -13.217 69.470 1.00 78.69 567 TYR A CA 1
ATOM 4424 C C . TYR A 1 567 ? -64.681 -12.182 70.346 1.00 78.69 567 TYR A C 1
ATOM 4426 O O . TYR A 1 567 ? -64.061 -11.642 71.259 1.00 78.69 567 TYR A O 1
ATOM 4434 N N . PHE A 1 568 ? -65.965 -11.922 70.103 1.00 77.06 568 PHE A N 1
ATOM 4435 C CA . PHE A 1 568 ? -66.736 -11.039 70.975 1.00 77.06 568 PHE A CA 1
ATOM 4436 C C . PHE A 1 568 ? -67.010 -11.658 72.344 1.00 77.06 568 PHE A C 1
ATOM 4438 O O . PHE A 1 568 ? -66.980 -10.937 73.328 1.00 77.06 568 PHE A O 1
ATOM 4445 N N . HIS A 1 569 ? -67.198 -12.975 72.424 1.00 74.88 569 HIS A N 1
ATOM 4446 C CA . HIS A 1 569 ? -67.351 -13.687 73.693 1.00 74.88 569 HIS A CA 1
ATOM 4447 C C . HIS A 1 569 ? -66.075 -13.662 74.554 1.00 74.88 569 HIS A C 1
ATOM 4449 O O . HIS A 1 569 ? -66.138 -13.852 75.758 1.00 74.88 569 HIS A O 1
ATOM 4455 N N . MET A 1 570 ? -64.914 -13.389 73.949 1.00 69.81 570 MET A N 1
ATOM 4456 C CA . MET A 1 570 ? -63.654 -13.136 74.662 1.00 69.81 570 MET A CA 1
ATOM 4457 C C . MET A 1 570 ? -63.467 -11.667 75.078 1.00 69.81 570 MET A C 1
ATOM 4459 O O . MET A 1 570 ? -62.370 -11.290 75.485 1.00 69.81 570 MET A O 1
ATOM 4463 N N . ASN A 1 571 ? -64.495 -10.826 74.933 1.00 66.69 571 ASN A N 1
ATOM 4464 C CA . ASN A 1 571 ? -64.462 -9.380 75.175 1.00 66.69 571 ASN A CA 1
ATOM 4465 C C . ASN A 1 571 ? -63.385 -8.627 74.372 1.00 66.69 571 ASN A C 1
ATOM 4467 O O . ASN A 1 571 ? -62.880 -7.593 74.804 1.00 66.69 571 ASN A O 1
ATOM 4471 N N . LEU A 1 572 ? -63.037 -9.109 73.171 1.00 69.88 572 LEU A N 1
ATOM 4472 C CA . LEU A 1 572 ? -62.106 -8.395 72.296 1.00 69.88 572 LEU A CA 1
ATOM 4473 C C . LEU A 1 572 ? -62.765 -7.150 71.693 1.00 69.88 572 LEU A C 1
ATOM 4475 O O . LEU A 1 572 ? -63.877 -7.191 71.151 1.00 69.88 572 LEU A O 1
ATOM 4479 N N . SER A 1 573 ? -62.042 -6.031 71.706 1.00 75.94 573 SER A N 1
ATOM 4480 C CA . SER A 1 573 ? -62.522 -4.792 71.109 1.00 75.94 573 SER A CA 1
ATOM 4481 C C . SER A 1 573 ? -62.603 -4.908 69.586 1.00 75.94 573 SER A C 1
ATOM 4483 O O . SER A 1 573 ? -61.879 -5.649 68.919 1.00 75.94 573 SER A O 1
ATOM 4485 N N . THR A 1 574 ? -63.448 -4.075 68.978 1.00 74.44 574 THR A N 1
ATOM 4486 C CA . THR A 1 574 ? -63.565 -4.006 67.510 1.00 74.44 574 THR A CA 1
ATOM 4487 C C . THR A 1 574 ? -62.220 -3.718 66.827 1.00 74.44 574 THR A C 1
ATOM 4489 O O . THR A 1 574 ? -62.014 -4.151 65.696 1.00 74.44 574 THR A O 1
ATOM 4492 N N . LYS A 1 575 ? -61.310 -2.988 67.490 1.00 67.69 575 LYS A N 1
ATOM 4493 C CA . LYS A 1 575 ? -59.976 -2.677 66.956 1.00 67.69 575 LYS A CA 1
ATOM 4494 C C . LYS A 1 575 ? -59.043 -3.891 67.016 1.00 67.69 575 LYS A C 1
ATOM 4496 O O . LYS A 1 575 ? -58.318 -4.126 66.057 1.00 67.69 575 LYS A O 1
ATOM 4501 N N . GLU A 1 576 ? -59.107 -4.683 68.081 1.00 59.12 576 GLU A N 1
ATOM 4502 C CA . GLU A 1 576 ? -58.304 -5.906 68.234 1.00 59.12 576 GLU A CA 1
ATOM 4503 C C . GLU A 1 576 ? -58.773 -7.011 67.288 1.00 59.12 576 GLU A C 1
ATOM 4505 O O . GLU A 1 576 ? -57.959 -7.638 66.618 1.00 59.12 576 GLU A O 1
ATOM 4510 N N . ILE A 1 577 ? -60.090 -7.184 67.134 1.00 70.94 577 ILE A N 1
ATOM 4511 C CA . ILE A 1 577 ? -60.670 -8.127 66.165 1.00 70.94 577 ILE A CA 1
ATOM 4512 C C . ILE A 1 577 ? -60.303 -7.736 64.727 1.00 70.94 577 ILE A C 1
ATOM 4514 O O . ILE A 1 577 ? -60.051 -8.597 63.887 1.00 70.94 577 ILE A O 1
ATOM 4518 N N . ALA A 1 578 ? -60.261 -6.436 64.434 1.00 65.69 578 ALA A N 1
ATOM 4519 C CA . ALA A 1 578 ? -59.866 -5.919 63.129 1.00 65.69 578 ALA A CA 1
ATOM 4520 C C . ALA A 1 578 ? -58.396 -6.224 62.815 1.00 65.69 578 ALA A C 1
ATOM 4522 O O . ALA A 1 578 ? -58.096 -6.682 61.715 1.00 65.69 578 ALA A O 1
ATOM 4523 N N . ALA A 1 579 ? -57.511 -6.057 63.803 1.00 57.50 579 ALA A N 1
ATOM 4524 C CA . ALA A 1 579 ? -56.107 -6.438 63.693 1.00 57.50 579 ALA A CA 1
ATOM 4525 C C . ALA A 1 579 ? -55.937 -7.959 63.513 1.00 57.50 579 ALA A C 1
ATOM 4527 O O . ALA A 1 579 ? -55.207 -8.391 62.629 1.00 57.50 579 ALA A O 1
ATOM 4528 N N . LEU A 1 580 ? -56.670 -8.772 64.281 1.00 60.91 580 LEU A N 1
ATOM 4529 C CA . LEU A 1 580 ? -56.641 -10.240 64.198 1.00 60.91 580 LEU A CA 1
ATOM 4530 C C . LEU A 1 580 ? -57.100 -10.799 62.852 1.00 60.91 580 LEU A C 1
ATOM 4532 O O . LEU A 1 580 ? -56.612 -11.830 62.397 1.00 60.91 580 LEU A O 1
ATOM 4536 N N . LEU A 1 581 ? -58.097 -10.159 62.249 1.00 64.62 581 LEU A N 1
ATOM 4537 C CA . LEU A 1 581 ? -58.665 -10.569 60.968 1.00 64.62 581 LEU A CA 1
ATOM 4538 C C . LEU A 1 581 ? -58.007 -9.858 59.778 1.00 64.62 581 LEU A C 1
ATOM 4540 O O . LEU A 1 581 ? -58.408 -10.113 58.645 1.00 64.62 581 LEU A O 1
ATOM 4544 N N . ASN A 1 582 ? -57.033 -8.978 60.033 1.00 59.03 582 ASN A N 1
ATOM 4545 C CA . ASN A 1 582 ? -56.387 -8.111 59.051 1.00 59.03 582 ASN A CA 1
ATOM 4546 C C . ASN A 1 582 ? -57.396 -7.355 58.157 1.00 59.03 582 ASN A C 1
ATOM 4548 O O . ASN A 1 582 ? -57.335 -7.378 56.927 1.00 59.03 582 ASN A O 1
ATOM 4552 N N . ILE A 1 583 ? -58.385 -6.716 58.785 1.00 66.00 583 ILE A N 1
ATOM 4553 C CA . ILE A 1 583 ? -59.428 -5.926 58.116 1.00 66.00 583 ILE A CA 1
ATOM 4554 C C . ILE A 1 583 ? -59.619 -4.581 58.809 1.00 66.00 583 ILE A C 1
ATOM 4556 O O . ILE A 1 583 ? -59.247 -4.386 59.958 1.00 66.00 583 ILE A O 1
ATOM 4560 N N . GLU A 1 584 ? -60.261 -3.635 58.128 1.00 63.97 584 GLU A N 1
ATOM 4561 C CA . GLU A 1 584 ? -60.569 -2.333 58.719 1.00 63.97 584 GLU A CA 1
ATOM 4562 C C . GLU A 1 584 ? -61.564 -2.462 59.903 1.00 63.97 584 GLU A C 1
ATOM 4564 O O . GLU A 1 584 ? -62.570 -3.175 59.779 1.00 63.97 584 GLU A O 1
ATOM 4569 N N . PRO A 1 585 ? -61.390 -1.714 61.014 1.00 68.69 585 PRO A N 1
ATOM 4570 C CA . PRO A 1 585 ? -62.330 -1.704 62.144 1.00 68.69 585 PRO A CA 1
ATOM 4571 C C . PRO A 1 585 ? -63.792 -1.447 61.755 1.00 68.69 585 PRO A C 1
ATOM 4573 O O . PRO A 1 585 ? -64.713 -2.009 62.354 1.00 68.69 585 PRO A O 1
ATOM 4576 N N . GLY A 1 586 ? -64.034 -0.645 60.711 1.00 71.38 586 GLY A N 1
ATOM 4577 C CA . GLY A 1 586 ? -65.374 -0.410 60.167 1.00 71.38 586 GLY A CA 1
ATOM 4578 C C . GLY A 1 586 ? -66.050 -1.676 59.621 1.00 71.38 586 GLY A C 1
ATOM 4579 O O . GLY A 1 586 ? -67.269 -1.831 59.736 1.00 71.38 586 GLY A O 1
ATOM 4580 N N . SER A 1 587 ? -65.275 -2.621 59.082 1.00 74.62 587 SER A N 1
ATOM 4581 C CA . SER A 1 587 ? -65.772 -3.908 58.581 1.00 74.62 587 SER A CA 1
ATOM 4582 C C . SER A 1 587 ? -66.207 -4.840 59.709 1.00 74.62 587 SER A C 1
ATOM 4584 O O . SER A 1 587 ? -67.248 -5.491 59.584 1.00 74.62 587 SER A O 1
ATOM 4586 N N . VAL A 1 588 ? -65.490 -4.832 60.836 1.00 76.94 588 VAL A N 1
ATOM 4587 C CA . VAL A 1 588 ? -65.875 -5.576 62.044 1.00 76.94 588 VAL A CA 1
ATOM 4588 C C . VAL A 1 588 ? -67.182 -5.034 62.625 1.00 76.94 588 VAL A C 1
ATOM 4590 O O . VAL A 1 588 ? -68.066 -5.824 62.939 1.00 76.94 588 VAL A O 1
ATOM 4593 N N . ARG A 1 589 ? -67.382 -3.705 62.677 1.00 78.62 589 ARG A N 1
ATOM 4594 C CA . ARG A 1 589 ? -68.653 -3.104 63.146 1.00 78.62 589 ARG A CA 1
ATOM 4595 C C . ARG A 1 589 ? -69.852 -3.559 62.320 1.00 78.62 589 ARG A C 1
ATOM 4597 O O . ARG A 1 589 ? -70.857 -3.986 62.878 1.00 78.62 589 ARG A O 1
ATOM 4604 N N . ARG A 1 590 ? -69.737 -3.525 60.987 1.00 78.12 590 ARG A N 1
ATOM 4605 C CA . ARG A 1 590 ? -70.798 -4.007 60.084 1.00 78.12 590 ARG A CA 1
ATOM 4606 C C . ARG A 1 590 ? -71.083 -5.495 60.290 1.00 78.12 590 ARG A C 1
ATOM 4608 O O . ARG A 1 590 ? -72.241 -5.907 60.265 1.00 78.12 590 ARG A O 1
ATOM 4615 N N . ALA A 1 591 ? -70.041 -6.301 60.494 1.00 78.62 591 ALA A N 1
ATOM 4616 C CA . ALA A 1 591 ? -70.184 -7.725 60.764 1.00 78.62 591 ALA A CA 1
ATOM 4617 C C . ALA A 1 591 ? -70.833 -7.994 62.136 1.00 78.62 591 ALA A C 1
ATOM 4619 O O . ALA A 1 591 ? -71.745 -8.815 62.196 1.00 78.62 591 ALA A O 1
ATOM 4620 N N . LYS A 1 592 ? -70.472 -7.229 63.178 1.00 79.94 592 LYS A N 1
ATOM 4621 C CA . LYS A 1 592 ? -71.105 -7.228 64.511 1.00 79.94 592 LYS A CA 1
ATOM 4622 C C . LYS A 1 592 ? -72.610 -6.957 64.399 1.00 79.94 592 LYS A C 1
ATOM 4624 O O . LYS A 1 592 ? -73.419 -7.731 64.895 1.00 79.94 592 LYS A O 1
ATOM 4629 N N . THR A 1 593 ? -73.014 -5.934 63.642 1.00 76.00 593 THR A N 1
ATOM 4630 C CA . THR A 1 593 ? -74.440 -5.629 63.421 1.00 76.00 593 THR A CA 1
ATOM 4631 C C . THR A 1 593 ? -75.191 -6.749 62.689 1.00 76.00 593 THR A C 1
ATOM 4633 O O . THR A 1 593 ? -76.346 -7.021 63.009 1.00 76.00 593 THR A O 1
ATOM 4636 N N . ARG A 1 594 ? -74.566 -7.411 61.703 1.00 80.94 594 ARG A N 1
ATOM 4637 C CA . ARG A 1 594 ? -75.179 -8.556 60.997 1.00 80.94 594 ARG A CA 1
ATOM 4638 C C . ARG A 1 594 ? -75.330 -9.773 61.903 1.00 80.94 594 ARG A C 1
ATOM 4640 O O . ARG A 1 594 ? -76.381 -10.405 61.868 1.00 80.94 594 ARG A O 1
ATOM 4647 N N . LEU A 1 595 ? -74.311 -10.052 62.714 1.00 80.06 595 LEU A N 1
ATOM 4648 C CA . LEU A 1 595 ? -74.327 -11.116 63.711 1.00 80.06 595 LEU A CA 1
ATOM 4649 C C . LEU A 1 595 ? -75.473 -10.894 64.709 1.00 80.06 595 LEU A C 1
ATOM 4651 O O . LEU A 1 595 ? -76.309 -11.776 64.875 1.00 80.06 595 LEU A O 1
ATOM 4655 N N . TYR A 1 596 ? -75.602 -9.681 65.257 1.00 76.00 596 TYR A N 1
ATOM 4656 C CA . TYR A 1 596 ? -76.678 -9.333 66.193 1.00 76.00 596 TYR A CA 1
ATOM 4657 C C . TYR A 1 596 ? -78.088 -9.437 65.614 1.00 76.00 596 TYR A C 1
ATOM 4659 O O . TYR A 1 596 ? -79.014 -9.831 66.318 1.00 76.00 596 TYR A O 1
ATOM 4667 N N . LYS A 1 597 ? -78.270 -9.148 64.320 1.00 76.88 597 LYS A N 1
ATOM 4668 C CA . LYS A 1 597 ? -79.563 -9.368 63.653 1.00 76.88 597 LYS A CA 1
ATOM 4669 C C . LYS A 1 597 ? -79.944 -10.849 63.559 1.00 76.88 597 LYS A C 1
ATOM 4671 O O . LYS A 1 597 ? -81.130 -11.135 63.442 1.00 76.88 597 LYS A O 1
ATOM 4676 N N . LYS A 1 598 ? -78.971 -11.766 63.579 1.00 78.25 598 LYS A N 1
ATOM 4677 C CA . LYS A 1 598 ? -79.203 -13.213 63.455 1.00 78.25 598 LYS A CA 1
ATOM 4678 C C . LYS A 1 598 ? -79.438 -13.920 64.792 1.00 78.25 598 LYS A C 1
ATOM 4680 O O . LYS A 1 598 ? -80.184 -14.889 64.793 1.00 78.25 598 LYS A O 1
ATOM 4685 N N . ILE A 1 599 ? -78.840 -13.447 65.890 1.00 75.75 599 ILE A N 1
ATOM 4686 C CA . ILE A 1 599 ? -78.898 -14.122 67.206 1.00 75.75 599 ILE A CA 1
ATOM 4687 C C . ILE A 1 599 ? -80.028 -13.634 68.138 1.00 75.75 599 ILE A C 1
ATOM 4689 O O . ILE A 1 599 ? -80.345 -14.297 69.116 1.00 75.75 599 ILE A O 1
ATOM 4693 N N . GLY A 1 600 ? -80.702 -12.520 67.819 1.00 67.38 600 GLY A N 1
ATOM 4694 C CA . GLY A 1 600 ? -81.879 -12.043 68.566 1.00 67.38 600 GLY A CA 1
ATOM 4695 C C . GLY A 1 600 ? -81.563 -11.316 69.888 1.00 67.38 600 GLY A C 1
ATOM 4696 O O . GLY A 1 600 ? -80.458 -11.381 70.412 1.00 67.38 600 GLY A O 1
ATOM 4697 N N . ARG A 1 601 ? -82.542 -10.561 70.417 1.00 54.06 601 ARG A N 1
ATOM 4698 C CA . ARG A 1 601 ? -82.353 -9.552 71.487 1.00 54.06 601 ARG A CA 1
ATOM 4699 C C . ARG A 1 601 ? -82.051 -10.120 72.885 1.00 54.06 601 ARG A C 1
ATOM 4701 O O . ARG A 1 601 ? -81.472 -9.401 73.679 1.00 54.06 601 ARG A O 1
ATOM 4708 N N . ASN A 1 602 ? -82.372 -11.387 73.159 1.00 56.59 602 ASN A N 1
ATOM 4709 C CA . ASN A 1 602 ? -82.088 -12.017 74.460 1.00 56.59 602 ASN A CA 1
ATOM 4710 C C . ASN A 1 602 ? -80.613 -12.422 74.642 1.00 56.59 602 ASN A C 1
ATOM 4712 O O . ASN A 1 602 ? -80.105 -12.332 75.750 1.00 56.59 602 ASN A O 1
ATOM 4716 N N . ASP A 1 603 ? -79.911 -12.828 73.577 1.00 59.69 603 ASP A N 1
ATOM 4717 C CA . ASP A 1 603 ? -78.474 -13.162 73.650 1.00 59.69 603 ASP A CA 1
ATOM 4718 C C . ASP A 1 603 ? -77.573 -11.922 73.485 1.00 59.69 603 ASP A C 1
ATOM 4720 O O . ASP A 1 603 ? -76.360 -11.986 73.679 1.00 59.69 603 ASP A O 1
ATOM 4724 N N . LEU A 1 604 ? -78.170 -10.775 73.138 1.00 56.34 604 LEU A N 1
ATOM 4725 C CA . LEU A 1 604 ? -77.517 -9.465 73.129 1.00 56.34 604 LEU A CA 1
ATOM 4726 C C . LEU A 1 604 ? -77.178 -9.011 74.551 1.00 56.34 604 LEU A C 1
ATOM 4728 O O . LEU A 1 604 ? -76.050 -8.585 74.771 1.00 56.34 604 LEU A O 1
ATOM 4732 N N . ASP A 1 605 ? -78.104 -9.191 75.498 1.00 51.75 605 ASP A N 1
ATOM 4733 C CA . ASP A 1 605 ? -77.905 -8.802 76.897 1.00 51.75 605 ASP A CA 1
ATOM 4734 C C . ASP A 1 605 ? -76.826 -9.666 77.578 1.00 51.75 605 ASP A C 1
ATOM 4736 O O . ASP A 1 605 ? -76.064 -9.160 78.391 1.00 51.75 605 ASP A O 1
ATOM 4740 N N . ALA A 1 606 ? -76.658 -10.933 77.174 1.00 55.00 606 ALA A N 1
ATOM 4741 C CA . ALA A 1 606 ? -75.584 -11.808 77.666 1.00 55.00 606 ALA A CA 1
ATOM 4742 C C . ALA A 1 606 ? -74.184 -11.456 77.118 1.00 55.00 606 ALA A C 1
ATOM 4744 O O . ALA A 1 606 ? -73.182 -11.823 77.722 1.00 55.00 606 ALA A O 1
ATOM 4745 N N . LEU A 1 607 ? -74.103 -10.757 75.978 1.00 54.09 607 LEU A N 1
ATOM 4746 C CA . LEU A 1 607 ? -72.847 -10.251 75.404 1.00 54.09 607 LEU A CA 1
ATOM 4747 C C . LEU A 1 607 ? -72.519 -8.819 75.858 1.00 54.09 607 LEU A C 1
ATOM 4749 O O . LEU A 1 607 ? -71.380 -8.397 75.693 1.00 54.09 607 LEU A O 1
ATOM 4753 N N . SER A 1 608 ? -73.498 -8.066 76.374 1.00 48.41 608 SER A N 1
ATOM 4754 C CA . SER A 1 608 ? -73.311 -6.700 76.887 1.00 48.41 608 SER A CA 1
ATOM 4755 C C . SER A 1 608 ? -73.302 -6.598 78.415 1.00 48.41 608 SER A C 1
ATOM 4757 O O . SER A 1 608 ? -72.827 -5.594 78.933 1.00 48.41 608 SER A O 1
ATOM 4759 N N . ALA A 1 609 ? -73.782 -7.608 79.151 1.00 45.03 609 ALA A N 1
ATOM 4760 C CA . ALA A 1 609 ? -73.811 -7.595 80.619 1.00 45.03 609 ALA A CA 1
ATOM 4761 C C . ALA A 1 609 ? -72.422 -7.653 81.288 1.00 45.03 609 ALA A C 1
ATOM 4763 O O . ALA A 1 609 ? -72.332 -7.413 82.484 1.00 45.03 609 ALA A O 1
ATOM 4764 N N . GLU A 1 610 ? -71.342 -7.911 80.544 1.00 44.53 610 GLU A N 1
ATOM 4765 C CA . GLU A 1 610 ? -69.965 -7.809 81.061 1.00 44.53 610 GLU A CA 1
ATOM 4766 C C . GLU A 1 610 ? -69.270 -6.474 80.719 1.00 44.53 610 GLU A C 1
ATOM 4768 O O . GLU A 1 610 ? -68.148 -6.246 81.164 1.00 44.53 610 GLU A O 1
ATOM 4773 N N . GLU A 1 611 ? -69.907 -5.571 79.958 1.00 42.84 611 GLU A N 1
ATOM 4774 C CA . GLU A 1 611 ? -69.344 -4.243 79.644 1.00 42.84 611 GLU A CA 1
ATOM 4775 C C . GLU A 1 611 ? -69.692 -3.166 80.702 1.00 42.84 611 GLU A C 1
ATOM 4777 O O . GLU A 1 611 ? -69.155 -2.065 80.617 1.00 42.84 611 GLU A O 1
ATOM 4782 N N . GLU A 1 612 ? -70.549 -3.443 81.699 1.00 34.59 612 GLU A N 1
ATOM 4783 C CA . GLU A 1 612 ? -71.043 -2.426 82.658 1.00 34.59 612 GLU A CA 1
ATOM 4784 C C . GLU A 1 612 ? -70.487 -2.532 84.098 1.00 34.59 612 GLU A C 1
ATOM 4786 O O . GLU A 1 612 ? -70.880 -1.743 84.955 1.00 34.59 612 GLU A O 1
ATOM 4791 N N . GLU A 1 613 ? -69.531 -3.432 84.373 1.00 33.53 613 GLU A N 1
ATOM 4792 C CA . GLU A 1 613 ? -68.886 -3.558 85.701 1.00 33.53 613 GLU A CA 1
ATOM 4793 C C . GLU A 1 613 ? -67.338 -3.481 85.679 1.00 33.53 613 GLU A C 1
ATOM 4795 O O . GLU A 1 613 ? -66.684 -3.896 86.635 1.00 33.53 613 GLU A O 1
ATOM 4800 N N . ALA A 1 614 ? -66.737 -2.906 84.625 1.00 32.22 614 ALA A N 1
ATOM 4801 C CA . ALA A 1 614 ? -65.286 -2.672 84.520 1.00 32.22 614 ALA A CA 1
ATOM 4802 C C . ALA A 1 614 ? -64.921 -1.215 84.195 1.00 32.22 614 ALA A C 1
ATOM 4804 O O . ALA A 1 614 ? -65.459 -0.670 83.203 1.00 32.22 614 ALA A O 1
#

Nearest PDB structures (foldseek):
  8yy8-assembly1_R  TM=5.025E-01  e=2.818E-02  Homo sapiens
  6xbk-assembly1_R  TM=4.435E-01  e=9.566E-01  Homo sapiens
  8otz-assembly1_DS  TM=1.848E-01  e=5.292E+00  Bos taurus

Radius of gyration: 53.89 Å; Cα contacts (8 Å, |Δi|>4): 649; chains: 1; bounding box: 124×53×149 Å

pLDDT: mean 76.31, std 16.47, range [25.53, 96.56]

Sequence (614 aa):
MRLVKCKYLWLLVLCCVIFGKKGAAQATDSVQVTYAVLPDSGGSAARVSSDPLLLFREGDSLRPDAGLRQWVRIVINSQSAGLQPLRLSFQPNLDIQFYQSSTGLGAGQGIRRGMQAPGDREREKGTLLLQAAPTGLDTVWALVTLPAGQHGPVKPQIRVEPELARQEREAGYRIAWTAAMSVLSLLLILNTCVYFGFRDRAILHYLPVQFGAMAFVTATRQFGHYVLPAIPFSVQLHADGRLFWFNANGVLMHVGVFVMCFGIVQFSRRYLGLASILPRYDRWLRALLIAYGAELIVTMALNCAGIYVDKAALYIENALVLAIICVVLYAAGAAYRLNQRAAKTFLVASLLPVTLVLATALLNLTTGIHSKEMTLPYLAILSQAISFFLMILARIRQLIDELAAKRREAGLLAREIDTIEAHRAELELRHAQISEEIGALREQGSLMTLANQELAERLAEDFGGRRQLEEQLAANQRELASTSLQLFQKNELLNALRSEIDGLAKGAAAASADLRSVSSILQHDLYLDQDWNKFKMHFEQVHPSFFSELAARHPGLTRNEVRLYTYFHMNLSTKEIAALLNIEPGSVRRAKTRLYKKIGRNDLDALSAEEEEA

Foldseek 3Di:
DVVVVVVVVVVLVVLCVLLVPPLPPPFQVQKDKWKWKAQDPPDFQQCVVPPPPGDTHTQFFDAVVSDQKMKMKMKMQNVRVPQFKKKKAKFPQAWKFKDWDQPPSDRPDTDIWGLPGPPHLDLRIRMDIDGGHPVSIIIMMIIDGHDPPDHDTAGMDMGMDGPVSVVVVVVSLVVLLVSLLVLLVVLLVVLVVVCVVPVQVLSVLVNLLSVLLNLQSCLVSSVCVVPFRSHFLAWDADNHRDIDTHDPSNVSNLSSVLSNLRSVLSSLCRLLVCVPPPVVLNVVLVVLSVVLVVLSVVQVVCRNNHHHDCQVSVLVNLVSSVVNLVSSQVSLVVSVVVVNPLSVLLNVLCPQLSVLSVVVSVCCVPVNDPPPSPPSSSSSSVSNSVSVVSSVVVVVVVVVVVVVVVVVVVVVVVVVVVVVVVVVVVVVVVVVVVVVVVVVVVVVVVVVVVVVVVVVVVVVVDPDDPPVVVVVVLVVVLVVVVVVLVVVLVVVVVVVVVVVLVVVVVPDPDDDPVSVVVVVVPPDDDDPPVVVVVVVVVLCVVPPCPLVVCCVLQVPADPVLSVLVSCLVSVDDLVSVCSVVVHDSVVSVVSVVVSDVRNDDVVVCVSCVVVPPD

Secondary structure (DSSP, 8-state):
-HHHHHHHHHHHHHHHHHH-------SSTT-EEEEEEEE--S--HHHHHH-TT---EETPPB-GGG-SEEEEEEEEE-TTTTT--EEEEEES-SEEEEEETTTT--TT--EEESTTSTT---SSSSEEEEPPPTTSEEEEEEEEEPPTT--S-B--EEEEEEHHHHHHHHHHHHHHHHHHHHHHHHHHHHHHHHHHHH--HHHHHHHHHHHHHHHHHHHHTTGGGGTS---EEEEEE-TTS-EEEEEHHHHHHHHHHHHHHHHHHHHHHHHTTHHHH-HHHHHHHHHHHHHHHHHHHHHHHHHHTT---HHHHHHHHHHHHHHHHHHHHHHHHHHHHTT-HHHHHHHHHHHHHHHHHHHHHHHHHHH-TT-TT--HHHHHHHHHHHHHHHHHHHHHHHHHHHHHHHHHHHHHHHHHHHHHHHHHHHHHHHHHHHHHHHHHHHHHHHHHHHHHHHHHHHHHH----TTHHHHHHHHHHHHHHHHHHHHHHHHHHHHHHHHHHHHHHHH-S---HHHHHHHHHT-S---TTHHHHHHHHHHHHHSTTHHHHHHHH-TT--HHHHHHHHHHHTT--HHHHHHHTTS-HHHHHHHHHHHHHHH-HHHHHHHHTTSS--

Solvent-accessible surface area (backbone atoms only — not comparable to full-atom values): 33432 Å² total; per-residue (Å²): 117,70,70,62,56,54,56,54,51,48,53,53,47,49,48,49,57,68,70,58,63,76,72,84,87,80,67,61,90,40,53,53,76,50,45,23,33,36,66,53,83,85,70,53,55,51,51,70,75,66,46,84,83,65,78,60,37,74,74,48,54,54,41,47,92,60,39,51,39,31,37,32,45,35,42,38,40,32,68,72,57,57,82,50,47,32,31,39,38,42,28,67,33,41,36,33,35,38,39,44,65,84,76,70,47,49,60,82,66,58,53,56,21,11,43,70,22,80,87,49,79,59,79,70,53,20,53,47,82,39,76,51,42,96,81,23,58,43,48,37,40,34,43,36,49,57,68,90,87,59,81,66,54,25,30,69,42,78,47,68,42,52,38,65,65,50,49,52,52,53,47,48,53,50,53,51,50,51,53,51,50,51,52,47,49,52,48,46,53,52,50,50,54,49,26,74,72,68,67,45,68,38,53,58,26,43,54,43,26,47,53,10,49,51,35,26,64,34,19,80,71,47,58,36,55,84,81,42,71,65,50,60,48,10,65,46,76,42,55,78,13,53,65,45,73,34,31,62,41,52,52,39,26,54,54,9,50,49,38,22,53,51,14,50,52,52,19,50,38,53,63,62,39,22,71,81,78,38,50,68,58,45,49,51,53,51,51,51,53,49,52,47,51,52,51,50,51,50,52,51,51,39,19,63,70,41,46,69,47,63,80,64,46,48,57,54,52,52,51,47,54,50,51,48,50,52,51,53,53,49,51,35,52,54,39,34,75,70,69,36,75,56,21,54,53,47,52,66,40,44,47,64,21,50,51,34,46,50,50,43,54,51,44,43,73,73,71,44,82,78,64,88,77,69,57,49,65,57,52,17,52,53,40,38,55,52,24,50,51,55,45,48,54,52,48,52,51,50,50,51,54,50,51,56,49,52,52,48,50,52,53,50,52,52,51,53,49,54,53,51,53,52,51,48,54,51,49,54,52,52,50,51,54,52,53,50,54,54,48,54,52,52,50,54,50,52,52,51,52,50,52,51,50,55,50,51,53,58,60,66,71,60,85,79,58,96,58,70,54,59,57,53,49,51,50,52,50,50,50,51,50,50,52,52,46,52,53,49,53,51,53,48,51,54,51,50,54,49,53,53,53,55,52,56,53,74,74,42,102,75,68,55,77,67,63,56,54,58,56,60,73,65,71,73,84,89,52,86,74,56,53,57,54,53,49,50,54,55,48,43,72,76,41,69,63,50,70,62,50,48,44,69,77,45,72,85,60,50,76,68,48,48,54,50,48,53,44,48,75,69,70,50,49,54,63,56,51,10,62,74,67,74,46,59,44,71,57,42,51,56,49,52,55,55,49,51,71,73,66,42,78,74,59,47,52,71,71,49,68,75,69,80,82,117